Protein 6AX7 (pdb70)

Solvent-accessib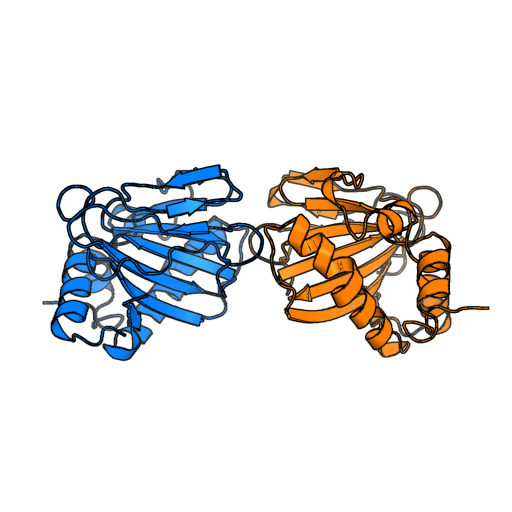le surface area: 17662 Å² total; per-residue (Å²): 186,12,62,6,89,32,8,69,116,82,80,133,80,3,26,159,67,0,1,31,87,63,1,48,82,35,42,186,64,18,167,91,7,102,62,79,91,24,17,92,30,2,15,10,1,2,0,0,14,94,34,10,0,134,37,4,24,66,34,0,57,169,37,110,79,26,108,84,26,24,0,32,8,146,70,18,40,11,61,160,26,8,91,45,2,0,65,63,4,2,4,32,0,0,84,75,9,0,39,78,5,111,18,117,70,40,60,75,13,17,0,4,32,16,22,85,164,105,43,38,156,33,42,61,78,36,7,73,0,9,0,4,0,32,0,7,4,6,81,97,46,153,78,9,52,29,0,6,15,42,1,46,51,44,184,62,84,50,86,28,20,127,37,0,37,0,7,0,6,5,0,55,2,10,1,37,16,57,22,22,62,5,95,48,34,88,19,3,6,2,11,0,28,0,41,166,7,61,6,91,32,7,65,119,85,83,117,80,3,20,145,52,0,1,32,84,77,0,46,83,30,34,168,61,14,148,91,8,106,65,77,90,22,19,94,32,2,16,8,1,5,0,0,15,93,37,10,0,120,39,3,16,88,34,1,62,170,24,114,83,21,37,202,144,63,18,29,0,31,6,138,78,19,41,11,69,165,24,9,94,49,2,0,64,65,3,1,4,34,1,0,104,75,9,0,38,93,3,131,7,104,68,44,59,71,12,20,0,5,36,24,21,106,170,100,108,70,61,77,37,10,73,0,9,0,5,0,30,0,7,3,5,60,91,49,162,84,9,55,40,6,4,15,34,1,46,52,43,184,61,89,58,88,27,19,128,35,0,51,0,7,0,7,6,0,56,2,12,1,38,12,82,22,28,79,16,94,48,35,85,20,4,6,2,13,0,31,0,42

Nearest PDB structures (foldseek):
  6ax7-assembly1_A  TM=1.005E+00  e=8.182E-46  Acanthamoeba polyphaga mimivirus
  6ax6-assembly1_B  TM=9.973E-01  e=2.238E-42  Acanthamoeba polyphaga mimivirus
  6ax6-assembly1_A  TM=1.005E+00  e=3.957E-42  Acanthamoeba polyphaga mimivirus
  6ax7-assembly1_B  TM=9.893E-01  e=2.330E-41  Acanthamoeba polyphaga mimivirus
  6fxk-assembly1_A-2  TM=9.506E-01  e=6.835E-22  Homo sapiens

Radius of gyration: 24.19 Å; Cα contacts (8 Å, |Δi|>4): 871; chains: 2; bounding box: 60×56×65 Å

Structure (mmCIF, N/CA/C/O backbone):
data_6AX7
#
_entry.id   6AX7
#
_cell.length_a   109.460
_cell.length_b   109.460
_cell.length_c   84.023
_cell.angle_alpha   90.00
_cell.angle_beta   90.00
_cell.angle_gamma   90.00
#
_symmetry.space_group_name_H-M   'P 43 21 2'
#
loop_
_entity.id
_entity.type
_entity.pdbx_description
1 polymer 'Procollagen lysyl hydroxylase and glycosyltransferase'
2 non-polymer 'FE (II) ION'
3 water water
#
loop_
_atom_site.group_PDB
_atom_site.id
_atom_site.type_symbol
_atom_site.label_atom_id
_atom_site.label_alt_id
_atom_site.label_comp_id
_atom_site.label_asym_id
_atom_site.label_entity_id
_atom_site.label_seq_id
_atom_site.pdbx_PDB_ins_code
_atom_site.Cartn_x
_atom_site.Cartn_y
_atom_site.Cartn_z
_atom_site.occupancy
_atom_site.B_iso_or_equiv
_atom_site.auth_seq_id
_atom_site.auth_comp_id
_atom_site.auth_asym_id
_atom_site.auth_atom_id
_atom_site.pdbx_PDB_model_num
ATOM 1 N N . GLU A 1 23 ? -19.339 26.555 -18.411 1.00 51.81 683 GLU A N 1
ATOM 2 C CA . GLU A 1 23 ? -19.198 27.707 -19.288 1.00 47.39 683 GLU A CA 1
ATOM 3 C C . GLU A 1 23 ? -18.351 28.792 -18.625 1.00 38.53 683 GLU A C 1
ATOM 4 O O . GLU A 1 23 ? -17.629 29.523 -19.300 1.00 37.39 683 GLU A O 1
ATOM 10 N N . VAL A 1 24 ? -18.433 28.889 -17.297 1.00 41.08 684 VAL A N 1
ATOM 11 C CA . VAL A 1 24 ? -17.583 29.820 -16.566 1.00 38.06 684 VAL A CA 1
ATOM 12 C C . VAL A 1 24 ? -16.127 29.400 -16.727 1.00 36.43 684 VAL A C 1
ATOM 13 O O . VAL A 1 24 ? -15.805 28.204 -16.775 1.00 30.26 684 VAL A O 1
ATOM 17 N N . THR A 1 25 ? -15.239 30.383 -16.842 1.00 35.94 685 THR A N 1
ATOM 18 C CA . THR A 1 25 ? -13.816 30.144 -17.046 1.00 33.59 685 THR A CA 1
ATOM 19 C C . THR A 1 25 ? -13.025 30.683 -15.856 1.00 34.46 685 THR A C 1
ATOM 20 O O . THR A 1 25 ? -13.581 31.255 -14.915 1.00 31.61 685 THR A O 1
ATOM 24 N N . LEU A 1 26 ? -11.704 30.487 -15.910 1.00 31.52 686 LEU A N 1
ATOM 25 C CA . LEU A 1 26 ? -10.830 30.992 -14.856 1.00 27.90 686 LEU A CA 1
ATOM 26 C C . LEU A 1 26 ? -10.871 32.509 -14.772 1.00 30.66 686 LEU A C 1
ATOM 27 O O . LEU A 1 26 ? -10.683 33.079 -13.691 1.00 28.44 686 LEU A O 1
ATOM 32 N N . TYR A 1 27 ? -11.117 33.175 -15.899 1.00 30.21 687 TYR A N 1
ATOM 33 C CA . TYR A 1 27 ? -11.071 34.627 -15.977 1.00 33.44 687 TYR A CA 1
ATOM 34 C C . TYR A 1 27 ? -12.344 35.300 -15.484 1.00 28.84 687 TYR A C 1
ATOM 35 O O . TYR A 1 27 ? -12.356 36.526 -15.343 1.00 30.81 687 TYR A O 1
ATOM 44 N N . ASP A 1 28 ? -13.404 34.542 -15.206 1.00 27.79 688 ASP A N 1
ATOM 45 C CA . ASP A 1 28 ? -14.689 35.153 -14.881 1.00 27.43 688 ASP A CA 1
ATOM 46 C C . ASP A 1 28 ? -14.822 35.469 -13.396 1.00 32.46 688 ASP A C 1
ATOM 47 O O . ASP A 1 28 ? -15.918 35.389 -12.832 1.00 32.30 688 ASP A O 1
ATOM 52 N N . LEU A 1 29 ? -13.719 35.842 -12.757 1.00 25.81 689 LEU A N 1
ATOM 53 C CA . LEU A 1 29 ? -13.743 36.276 -11.371 1.00 31.96 689 LEU A CA 1
ATOM 54 C C . LEU A 1 29 ? -13.360 37.743 -11.297 1.00 36.79 689 LEU A C 1
ATOM 55 O O . LEU A 1 29 ? -12.327 38.130 -11.860 1.00 40.47 689 LEU A O 1
ATOM 60 N N . PRO A 1 30 ? -14.144 38.592 -10.613 1.00 39.32 690 PRO A N 1
ATOM 61 C CA . PRO A 1 30 ? -15.352 38.235 -9.865 1.00 42.14 690 PRO A CA 1
ATOM 62 C C . PRO A 1 30 ? -16.670 38.497 -10.599 1.00 45.10 690 PRO A C 1
ATOM 63 O O . PRO A 1 30 ? -17.692 38.670 -9.934 1.00 46.30 690 PRO A O 1
ATOM 67 N N . THR A 1 31 ? -16.653 38.526 -11.934 1.00 42.40 691 THR A N 1
ATOM 68 C CA . THR A 1 31 ? -17.885 38.789 -12.674 1.00 43.97 691 THR A CA 1
ATOM 69 C C . THR A 1 31 ? -18.924 37.701 -12.426 1.00 46.11 691 THR A C 1
ATOM 70 O O . THR A 1 31 ? -20.103 37.998 -12.203 1.00 51.23 691 THR A O 1
ATOM 74 N N . ARG A 1 32 ? -18.509 36.440 -12.458 1.00 33.94 692 ARG A N 1
ATOM 75 C CA . ARG A 1 32 ? -19.377 35.306 -12.146 1.00 25.81 692 ARG A CA 1
ATOM 76 C C . ARG A 1 32 ? -18.829 34.615 -10.899 1.00 31.81 692 ARG A C 1
ATOM 77 O O . ARG A 1 32 ? -18.396 33.460 -10.946 1.00 31.17 692 ARG A O 1
ATOM 85 N N . LYS A 1 33 ? -18.873 35.338 -9.777 1.00 28.97 693 LYS A N 1
ATOM 86 C CA . LYS A 1 33 ? -18.187 34.910 -8.561 1.00 24.27 693 LYS A CA 1
ATOM 87 C C . LYS A 1 33 ? -18.755 33.601 -8.022 1.00 34.50 693 LYS A C 1
ATOM 88 O O . LYS A 1 33 ? -17.999 32.697 -7.648 1.00 32.47 693 LYS A O 1
ATOM 94 N N . GLU A 1 34 ? -20.084 33.485 -7.963 1.00 35.49 694 GLU A N 1
ATOM 95 C CA . GLU A 1 34 ? -20.692 32.285 -7.393 1.00 32.91 694 GLU A CA 1
ATOM 96 C C . GLU A 1 34 ? -20.342 31.051 -8.214 1.00 35.57 694 GLU A C 1
ATOM 97 O O . GLU A 1 34 ? -19.971 30.009 -7.662 1.00 35.69 694 GLU A O 1
ATOM 103 N N . GLU A 1 35 ? -20.452 31.151 -9.540 1.00 29.32 695 GLU A N 1
ATOM 104 C CA . GLU A 1 35 ? -20.095 30.023 -10.392 1.00 30.13 695 GLU A CA 1
ATOM 105 C C . GLU A 1 35 ? -18.602 29.732 -10.341 1.00 31.16 695 GLU A C 1
ATOM 106 O O . GLU A 1 35 ? -18.196 28.567 -10.430 1.00 31.93 695 GLU A O 1
ATOM 112 N N . TRP A 1 36 ? -17.775 30.770 -10.204 1.00 28.78 696 TRP A N 1
ATOM 113 C CA . TRP A 1 36 ? -16.333 30.564 -10.126 1.00 23.16 696 TRP A CA 1
ATOM 114 C C . TRP A 1 36 ? -15.954 29.800 -8.863 1.00 25.48 696 TRP A C 1
ATOM 115 O O . TRP A 1 36 ? -15.140 28.872 -8.915 1.00 29.58 696 TRP A O 1
ATOM 126 N N . GLU A 1 37 ? -16.538 30.177 -7.721 1.00 23.75 697 GLU A N 1
ATOM 127 C CA . GLU A 1 37 ? -16.217 29.512 -6.462 1.00 24.71 697 GLU A CA 1
ATOM 128 C C . GLU A 1 37 ? -16.609 28.041 -6.493 1.00 32.08 697 GLU A C 1
ATOM 129 O O . GLU A 1 37 ? -15.846 27.182 -6.036 1.00 33.13 697 GLU A O 1
ATOM 135 N N . LYS A 1 38 ? -17.792 27.730 -7.028 1.00 31.37 698 LYS A N 1
ATOM 136 C CA . LYS A 1 38 ? -18.256 26.346 -7.039 1.00 30.40 698 LYS A CA 1
ATOM 137 C C . LYS A 1 38 ? -17.399 25.467 -7.940 1.00 29.29 698 LYS A C 1
ATOM 138 O O . LYS A 1 38 ? -17.201 24.284 -7.641 1.00 25.53 698 LYS A O 1
ATOM 144 N N . LYS A 1 39 ? -16.881 26.019 -9.035 1.00 30.94 699 LYS A N 1
ATOM 145 C CA . LYS A 1 39 ? -16.097 25.226 -9.974 1.00 29.69 699 LYS A CA 1
ATOM 146 C C . LYS A 1 39 ? -14.626 25.131 -9.596 1.00 26.41 699 LYS A C 1
ATOM 147 O O . LYS A 1 39 ? -14.005 24.086 -9.826 1.00 26.20 699 LYS A O 1
ATOM 153 N N . TYR A 1 40 ? -14.054 26.186 -9.010 1.00 27.03 700 TYR A N 1
ATOM 154 C CA . TYR A 1 40 ? -12.610 26.272 -8.843 1.00 31.06 700 TYR A CA 1
ATOM 155 C C . TYR A 1 40 ? -12.131 26.242 -7.399 1.00 24.26 700 TYR A C 1
ATOM 156 O O . TYR A 1 40 ? -10.959 25.930 -7.169 1.00 27.86 700 TYR A O 1
ATOM 165 N N . LEU A 1 41 ? -12.983 26.565 -6.430 1.00 17.44 701 LEU A N 1
A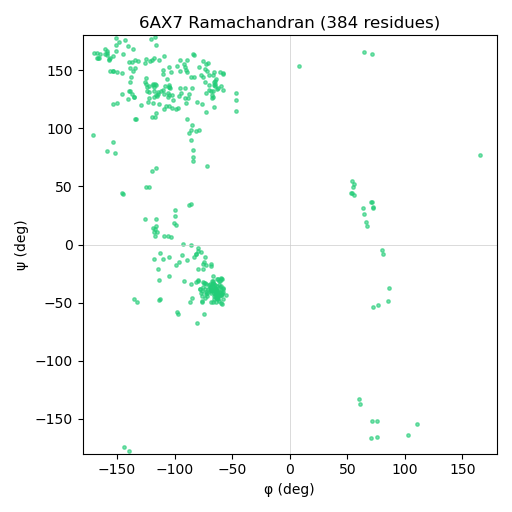TOM 166 C CA . LEU A 1 41 ? -12.601 26.495 -5.026 1.00 16.24 701 LEU A CA 1
ATOM 167 C C . LEU A 1 41 ? -12.936 25.115 -4.473 1.00 28.20 701 LEU A C 1
ATOM 168 O O . LEU A 1 41 ? -14.028 24.590 -4.719 1.00 18.61 701 LEU A O 1
ATOM 173 N N . HIS A 1 42 ? -11.992 24.534 -3.737 1.00 27.96 702 HIS A N 1
ATOM 174 C CA . HIS A 1 42 ? -12.208 23.222 -3.146 1.00 24.10 702 HIS A CA 1
ATOM 175 C C . HIS A 1 42 ? -13.414 23.265 -2.212 1.00 26.78 702 HIS A C 1
ATOM 176 O O . HIS A 1 42 ? -13.568 24.220 -1.441 1.00 32.50 702 HIS A O 1
ATOM 183 N N . PRO A 1 43 ? -14.288 22.255 -2.256 1.00 29.33 703 PRO A N 1
ATOM 184 C CA . PRO A 1 43 ? -15.499 22.302 -1.419 1.00 26.14 703 PRO A CA 1
ATOM 185 C C . PRO A 1 43 ? -15.204 22.428 0.064 1.00 23.29 703 PRO A C 1
ATOM 186 O O . PRO A 1 43 ? -15.916 23.153 0.771 1.00 23.32 703 PRO A O 1
ATOM 190 N N . GLU A 1 44 ? -14.164 21.752 0.557 1.00 24.32 704 GLU A N 1
ATOM 191 C CA . GLU A 1 44 ? -13.827 21.849 1.973 1.00 28.38 704 GLU A CA 1
ATOM 192 C C . GLU A 1 44 ? -13.423 23.268 2.350 1.00 30.13 704 GLU A C 1
ATOM 193 O O . GLU A 1 44 ? -13.799 23.762 3.419 1.00 23.46 704 GLU A O 1
ATOM 199 N N . PHE A 1 45 ? -12.655 23.940 1.489 1.00 25.98 705 PHE A N 1
ATOM 200 C CA . PHE A 1 45 ? -12.276 25.321 1.767 1.00 26.12 705 PHE A CA 1
ATOM 201 C C . PHE A 1 45 ? -13.464 26.260 1.602 1.00 27.03 705 PHE A C 1
ATOM 202 O O . PHE A 1 45 ? -13.690 27.140 2.441 1.00 23.92 705 PHE A O 1
ATOM 210 N N . LEU A 1 46 ? -14.239 26.080 0.530 1.00 23.05 706 LEU A N 1
ATOM 211 C CA . LEU A 1 46 ? -15.391 26.943 0.293 1.00 27.64 706 LEU A CA 1
ATOM 212 C C . LEU A 1 46 ? -16.419 26.833 1.413 1.00 30.19 706 LEU A C 1
ATOM 213 O O . LEU A 1 46 ? -17.060 27.830 1.766 1.00 43.49 706 LEU A O 1
ATOM 218 N N . SER A 1 47 ? -16.582 25.645 1.992 1.00 29.55 707 SER A N 1
ATOM 219 C CA . SER A 1 47 ? -17.556 25.444 3.058 1.00 34.31 707 SER A CA 1
ATOM 220 C C . SER A 1 47 ? -17.068 25.928 4.419 1.00 37.77 707 SER A C 1
ATOM 221 O O . SER A 1 47 ? -17.833 25.865 5.387 1.00 31.64 707 SER A O 1
ATOM 224 N N . HIS A 1 48 ? -15.829 26.416 4.522 1.00 35.81 708 HIS A N 1
ATOM 225 C CA . HIS A 1 48 ? -15.293 26.879 5.798 1.00 33.24 708 HIS A CA 1
ATOM 226 C C . HIS A 1 48 ? -14.766 28.307 5.716 1.00 36.13 708 HIS A C 1
ATOM 227 O O . HIS A 1 48 ? -13.947 28.704 6.549 1.00 37.60 708 HIS A O 1
ATOM 234 N N . LEU A 1 49 ? -15.230 29.089 4.737 1.00 39.81 709 LEU A N 1
ATOM 235 C CA . LEU A 1 49 ? -14.728 30.449 4.569 1.00 43.32 709 LEU A CA 1
ATOM 236 C C . LEU A 1 49 ? -15.035 31.326 5.778 1.00 46.05 709 LEU A C 1
ATOM 237 O O . LEU A 1 49 ? -14.278 32.257 6.076 1.00 44.21 709 LEU A O 1
ATOM 242 N N . GLN A 1 50 ? -16.131 31.049 6.483 1.00 49.27 710 GLN A N 1
ATOM 243 C CA . GLN A 1 50 ? -16.530 31.829 7.648 1.00 60.53 710 GLN A CA 1
ATOM 244 C C . GLN A 1 50 ? -16.351 31.065 8.954 1.00 58.06 710 GLN A C 1
ATOM 245 O O . GLN A 1 50 ? -16.767 31.554 10.009 1.00 61.99 710 GLN A O 1
ATOM 251 N N . ASN A 1 51 ? -15.739 29.881 8.910 1.00 55.01 711 ASN A N 1
ATOM 252 C CA . ASN A 1 51 ? -15.547 29.059 10.108 1.00 55.21 711 ASN A CA 1
ATOM 253 C C . ASN A 1 51 ? -14.317 28.183 9.859 1.00 54.72 711 ASN A C 1
ATOM 254 O O . ASN A 1 51 ? -14.430 27.057 9.371 1.00 62.01 711 ASN A O 1
ATOM 259 N N . PHE A 1 52 ? -13.145 28.718 10.199 1.00 46.07 712 PHE A N 1
ATOM 260 C CA . PHE A 1 52 ? -11.883 28.052 9.908 1.00 39.33 712 PHE A CA 1
ATOM 261 C C . PHE A 1 52 ? -11.419 27.113 11.015 1.00 33.36 712 PHE A C 1
ATOM 262 O O . PHE A 1 52 ? -10.510 26.312 10.778 1.00 38.38 712 PHE A O 1
ATOM 270 N N . LYS A 1 53 ? -12.013 27.182 12.210 1.00 42.48 713 LYS A N 1
ATOM 271 C CA . LYS A 1 53 ? -11.569 26.309 13.292 1.00 48.93 713 LYS A CA 1
ATOM 272 C C . LYS A 1 53 ? -11.892 24.847 13.000 1.00 40.05 713 LYS A C 1
ATOM 273 O O . LYS A 1 53 ? -11.151 23.954 13.429 1.00 37.61 713 LYS A O 1
ATOM 279 N N . ASP A 1 54 ? -12.979 24.581 12.274 1.00 33.79 714 ASP A N 1
ATOM 280 C CA . ASP A 1 54 ? -13.339 23.226 11.883 1.00 38.38 714 ASP A CA 1
ATOM 281 C C . ASP A 1 54 ? -12.789 22.849 10.517 1.00 35.44 714 ASP A C 1
ATOM 282 O O . ASP A 1 54 ? -13.033 21.731 10.051 1.00 36.40 714 ASP A O 1
ATOM 287 N N . PHE A 1 55 ? -12.064 23.757 9.867 1.00 32.95 715 PHE A N 1
ATOM 288 C CA . PHE A 1 55 ? -11.420 23.447 8.599 1.00 26.30 715 PHE A CA 1
ATOM 289 C C . PHE A 1 55 ? -10.331 22.407 8.820 1.00 26.84 715 PHE A C 1
ATOM 290 O O . PHE A 1 55 ? -9.458 22.577 9.677 1.00 33.81 715 PHE A O 1
ATOM 298 N N . ASP A 1 56 ? -10.390 21.321 8.051 1.00 27.49 716 ASP A N 1
ATOM 299 C CA . ASP A 1 56 ? -9.453 20.209 8.204 1.00 30.32 716 ASP A CA 1
ATOM 300 C C . ASP A 1 56 ? -8.176 20.529 7.431 1.00 28.63 716 ASP A C 1
ATOM 301 O O . ASP A 1 56 ? -7.966 20.102 6.293 1.00 38.18 716 ASP A O 1
ATOM 306 N N . TYR A 1 57 ? -7.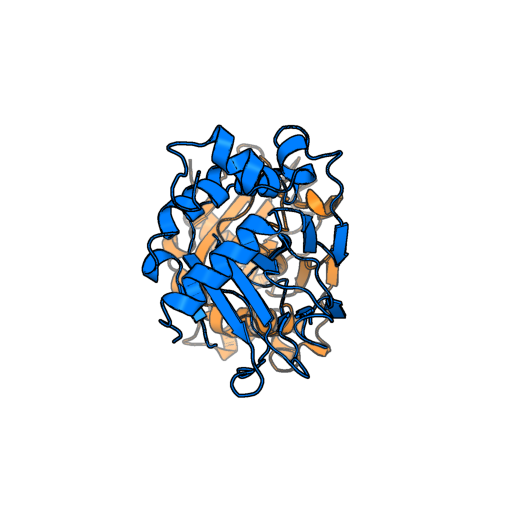314 21.316 8.063 1.00 27.13 717 TYR A N 1
ATOM 307 C CA . TYR A 1 57 ? -5.970 21.554 7.563 1.00 30.10 717 TYR A CA 1
ATOM 308 C C . TYR A 1 57 ? -4.970 20.860 8.477 1.00 25.51 717 TYR A C 1
ATOM 309 O O . TYR A 1 57 ? -5.287 20.483 9.608 1.00 27.15 717 TYR A O 1
ATOM 318 N N . THR A 1 58 ? -3.756 20.676 7.968 1.00 23.53 718 THR A N 1
ATOM 319 C CA . THR A 1 58 ? -2.718 19.936 8.670 1.00 22.71 718 THR A CA 1
ATOM 320 C C . THR A 1 58 ? -1.483 20.811 8.818 1.00 23.83 718 THR A C 1
ATOM 321 O O . THR A 1 58 ? -1.049 21.449 7.854 1.00 24.22 718 THR A O 1
ATOM 325 N N . GLU A 1 59 ? -0.934 20.851 10.031 1.00 18.43 719 GLU A N 1
ATOM 326 C CA . GLU A 1 59 ? 0.359 21.481 10.289 1.00 18.25 719 GLU A CA 1
ATOM 327 C C . GLU A 1 59 ? 1.425 20.418 10.049 1.00 21.51 719 GLU A C 1
ATOM 328 O O . GLU A 1 59 ? 1.724 19.602 10.921 1.00 26.77 719 GLU A O 1
ATOM 334 N N . ILE A 1 60 ? 1.997 20.413 8.840 1.00 24.12 720 ILE A N 1
ATOM 335 C CA . ILE A 1 60 ? 2.933 19.351 8.476 1.00 19.40 720 ILE A CA 1
ATOM 336 C C . ILE A 1 60 ? 4.238 19.496 9.250 1.00 15.60 720 ILE A C 1
ATOM 337 O O . ILE A 1 60 ? 4.876 18.500 9.610 1.00 27.01 720 ILE A O 1
ATOM 342 N N . CYS A 1 61 ? 4.660 20.731 9.504 1.00 19.03 721 CYS A N 1
ATOM 343 C CA . CYS A 1 61 ? 5.735 21.016 10.441 1.00 19.24 721 CYS A CA 1
ATOM 344 C C . CYS A 1 61 ? 5.440 22.375 11.058 1.00 21.83 721 CYS A C 1
ATOM 345 O O . CYS A 1 61 ? 4.491 23.057 10.664 1.00 18.62 721 CYS A O 1
ATOM 348 N N . ASN A 1 62 ? 6.254 22.758 12.044 1.00 20.57 722 ASN A N 1
ATOM 349 C CA . ASN A 1 62 ? 6.018 23.966 12.833 1.00 23.48 722 ASN A CA 1
ATOM 350 C C . ASN A 1 62 ? 5.681 25.178 11.968 1.00 12.82 722 ASN A C 1
ATOM 351 O O . ASN A 1 62 ? 6.511 25.635 11.177 1.00 18.50 722 ASN A O 1
ATOM 356 N N . ASP A 1 63 ? 4.454 25.685 12.104 1.00 13.87 723 ASP A N 1
ATOM 357 C CA . ASP A 1 63 ? 3.986 26.908 11.446 1.00 15.55 723 ASP A CA 1
ATOM 358 C C . ASP A 1 63 ? 3.905 26.772 9.926 1.00 19.62 723 ASP A C 1
ATOM 359 O O . ASP A 1 63 ? 3.864 27.781 9.209 1.00 16.05 723 ASP A O 1
ATOM 364 N N . VAL A 1 64 ? 3.867 25.539 9.425 1.00 17.01 724 VAL A N 1
ATOM 365 C CA . VAL A 1 64 ? 3.706 25.243 8.004 1.00 18.15 724 VAL A CA 1
ATOM 366 C C . VAL A 1 64 ? 2.465 24.376 7.852 1.00 17.55 724 VAL A C 1
ATOM 367 O O . VAL A 1 64 ? 2.348 23.338 8.513 1.00 20.69 724 VAL A O 1
ATOM 371 N N . TYR A 1 65 ? 1.540 24.797 6.989 1.00 13.49 725 TYR A N 1
ATOM 372 C CA . TYR A 1 65 ? 0.223 24.176 6.911 1.00 13.87 725 TYR A CA 1
ATOM 373 C C . TYR A 1 65 ? -0.089 23.724 5.492 1.00 16.24 725 TYR A C 1
ATOM 374 O O . TYR A 1 65 ? 0.220 24.422 4.522 1.00 22.31 725 TYR A O 1
ATOM 383 N N . SER A 1 66 ? -0.712 22.553 5.382 1.00 16.55 726 SER A N 1
ATOM 384 C CA . SER A 1 66 ? -1.211 22.024 4.119 1.00 17.13 726 SER A CA 1
ATOM 385 C C . SER A 1 66 ? -2.729 21.947 4.191 1.00 21.53 726 SER A C 1
ATOM 386 O O . SER A 1 66 ? -3.281 21.429 5.167 1.00 20.94 726 SER A O 1
ATOM 389 N N . PHE A 1 67 ? -3.401 22.456 3.163 1.00 17.58 727 PHE A N 1
ATOM 390 C CA . PHE A 1 67 ? -4.852 22.539 3.197 1.00 20.90 727 PHE A CA 1
ATOM 391 C C . PHE A 1 67 ? -5.391 22.505 1.782 1.00 23.51 727 PHE A C 1
ATOM 392 O O . PHE A 1 67 ? -4.712 22.956 0.848 1.00 18.66 727 PHE A O 1
ATOM 400 N N . PRO A 1 68 ? -6.595 21.970 1.575 1.00 25.06 728 PRO A N 1
ATOM 401 C CA . PRO A 1 68 ? -7.199 22.007 0.241 1.00 22.69 728 PRO A CA 1
ATOM 402 C C . PRO A 1 68 ? -7.675 23.410 -0.097 1.00 22.35 728 PRO A C 1
ATOM 403 O O . PRO A 1 68 ? -8.222 24.119 0.751 1.00 20.59 728 PRO A O 1
ATOM 407 N N . LEU A 1 69 ? -7.467 23.807 -1.351 1.00 18.34 729 LEU A N 1
ATOM 408 C CA . LEU A 1 69 ? -7.814 25.162 -1.761 1.00 20.08 729 LEU A CA 1
ATOM 409 C C . LEU A 1 69 ? -8.538 25.189 -3.101 1.00 16.71 729 LEU A C 1
ATOM 410 O O . LEU A 1 69 ? -9.558 25.873 -3.243 1.00 24.24 729 LEU A O 1
ATOM 415 N N . PHE A 1 70 ? -8.028 24.462 -4.089 1.00 16.82 730 PHE A N 1
ATOM 416 C CA . PHE A 1 70 ? -8.589 24.487 -5.431 1.00 17.86 730 PHE A CA 1
ATOM 417 C C . PHE A 1 70 ? -9.062 23.097 -5.841 1.00 22.89 730 PHE A C 1
ATOM 418 O O . PHE A 1 70 ? -8.630 22.081 -5.289 1.00 19.55 730 PHE A O 1
ATOM 426 N N . THR A 1 71 ? -9.974 23.066 -6.830 1.00 19.23 731 THR A N 1
ATOM 427 C CA . THR A 1 71 ? -10.513 21.838 -7.394 1.00 21.65 731 THR A CA 1
ATOM 428 C C . THR A 1 71 ? -9.584 21.293 -8.469 1.00 26.22 731 THR A C 1
ATOM 429 O O . THR A 1 71 ? -8.701 22.003 -8.962 1.00 19.94 731 THR A O 1
ATOM 433 N N . PRO A 1 72 ? -9.749 20.022 -8.851 1.00 24.36 732 PRO A N 1
ATOM 434 C CA . PRO A 1 72 ? -8.999 19.519 -10.013 1.00 25.14 732 PRO A CA 1
ATOM 435 C C . PRO A 1 72 ? -9.268 20.298 -11.290 1.00 25.01 732 PRO A C 1
ATOM 436 O O . PRO A 1 72 ? -8.377 20.383 -12.144 1.00 23.47 732 PRO A O 1
ATOM 440 N N . ALA A 1 73 ? -10.464 20.876 -11.447 1.00 23.88 733 ALA A N 1
ATOM 441 C CA . ALA A 1 73 ? -10.756 21.654 -12.648 1.00 29.21 733 ALA A CA 1
ATOM 442 C C . ALA A 1 73 ? -9.919 22.927 -12.706 1.00 25.95 733 ALA A C 1
ATOM 443 O O . ALA A 1 73 ? -9.447 23.315 -13.781 1.00 23.96 733 ALA A O 1
ATOM 445 N N . PHE A 1 74 ? -9.736 23.598 -11.566 1.00 28.76 734 PHE A N 1
ATOM 446 C CA . PHE A 1 74 ? -8.865 24.770 -11.533 1.00 25.74 734 PHE A CA 1
ATOM 447 C C . PHE A 1 74 ? -7.454 24.408 -11.976 1.00 25.03 734 PHE A C 1
ATOM 448 O O . PHE A 1 74 ? -6.878 25.058 -12.856 1.00 21.66 734 PHE A O 1
ATOM 456 N N . CYS A 1 75 ? -6.884 23.360 -11.378 1.00 20.03 735 CYS A N 1
ATOM 457 C CA . CYS A 1 75 ? -5.507 22.991 -11.685 1.00 21.35 735 CYS A CA 1
ATOM 458 C C . CYS A 1 75 ? -5.366 22.533 -13.131 1.00 24.46 735 CYS A C 1
ATOM 459 O O . CYS A 1 75 ? -4.395 22.888 -13.807 1.00 20.41 735 CYS A O 1
ATOM 462 N N . LYS A 1 76 ? -6.328 21.748 -13.622 1.00 27.80 736 LYS A N 1
ATOM 463 C CA . LYS A 1 76 ? -6.276 21.283 -15.004 1.00 26.54 736 LYS A CA 1
ATOM 464 C C . LYS A 1 76 ? -6.304 22.450 -15.984 1.00 26.79 736 LYS A C 1
ATOM 465 O O . LYS A 1 76 ? -5.536 22.475 -16.953 1.00 28.41 736 LYS A O 1
ATOM 471 N N . GLU A 1 77 ? -7.176 23.431 -15.744 1.00 26.15 737 GLU A N 1
ATOM 472 C CA . GLU A 1 77 ? -7.311 24.538 -16.684 1.00 24.89 737 GLU A CA 1
ATOM 473 C C . GLU A 1 77 ? -6.129 25.497 -16.605 1.00 27.85 737 GLU A C 1
ATOM 474 O O . GLU A 1 77 ? -5.740 26.077 -17.625 1.00 32.54 737 GLU A O 1
ATOM 480 N N . VAL A 1 78 ? -5.549 25.678 -15.416 1.00 19.99 738 VAL A N 1
ATOM 481 C CA . VAL A 1 78 ? -4.370 26.530 -15.292 1.00 21.03 738 VAL A CA 1
ATOM 482 C C . VAL A 1 78 ? -3.204 25.940 -16.077 1.00 27.02 738 VAL A C 1
ATOM 483 O O . VAL A 1 78 ? -2.482 26.659 -16.779 1.00 29.51 738 VAL A O 1
ATOM 487 N N . ILE A 1 79 ? -3.010 24.622 -15.985 1.00 21.35 739 ILE A N 1
ATOM 488 C CA . ILE A 1 79 ? -1.943 23.973 -16.742 1.00 26.32 739 ILE A CA 1
ATOM 489 C C . ILE A 1 79 ? -2.197 24.103 -18.239 1.00 26.27 739 ILE A C 1
ATOM 490 O O . ILE A 1 79 ? -1.267 24.317 -19.028 1.00 33.34 739 ILE A O 1
ATOM 495 N N . GLU A 1 80 ? -3.462 23.990 -18.655 1.00 22.24 740 GLU A N 1
ATOM 496 C CA . GLU A 1 80 ? -3.795 24.162 -20.067 1.00 27.93 740 GLU A CA 1
ATOM 497 C C . GLU A 1 80 ? -3.445 25.564 -20.552 1.00 25.89 740 GLU A C 1
ATOM 498 O O . GLU A 1 80 ? -2.908 25.733 -21.653 1.00 28.75 740 GLU A O 1
ATOM 504 N N . VAL A 1 81 ? -3.743 26.583 -19.743 1.00 21.30 741 VAL A N 1
ATOM 505 C CA . VAL A 1 81 ? -3.434 27.956 -20.129 1.00 28.56 741 VAL A CA 1
ATOM 506 C C . VAL A 1 81 ? -1.927 28.151 -20.245 1.00 35.05 741 VAL A C 1
ATOM 507 O O . VAL A 1 81 ? -1.437 28.798 -21.178 1.00 33.82 741 VAL A O 1
ATOM 511 N N . MET A 1 82 ? -1.168 27.580 -19.308 1.00 27.89 742 MET A N 1
ATOM 512 C CA . MET A 1 82 ? 0.280 27.757 -19.322 1.00 28.76 742 MET A CA 1
ATOM 513 C C . MET A 1 82 ? 0.932 26.945 -20.434 1.00 29.81 742 MET A C 1
ATOM 514 O O . MET A 1 82 ? 1.887 27.408 -21.068 1.00 24.48 742 MET A O 1
ATOM 519 N N . ASP A 1 83 ? 0.435 25.731 -20.681 1.00 31.85 743 ASP A N 1
ATOM 520 C CA . ASP A 1 83 ? 1.012 24.904 -21.736 1.00 34.05 743 ASP A CA 1
ATOM 521 C C . ASP A 1 83 ? 0.731 25.491 -23.114 1.00 37.21 743 ASP A C 1
ATOM 522 O O . ASP A 1 83 ? 1.597 25.456 -23.997 1.00 31.99 743 ASP A O 1
ATOM 527 N N . LYS A 1 84 ? -0.470 26.036 -23.316 1.00 38.64 744 LYS A N 1
ATOM 528 C CA . LYS A 1 84 ? -0.801 26.617 -24.613 1.00 42.72 744 LYS A CA 1
ATOM 529 C C . LYS A 1 84 ? -0.066 27.934 -24.833 1.00 42.83 744 LYS A C 1
ATOM 530 O O . LYS A 1 84 ? 0.429 28.195 -25.935 1.00 39.88 744 LYS A O 1
ATOM 536 N N . ALA A 1 85 ? 0.023 28.772 -23.795 1.00 38.85 745 ALA A N 1
ATOM 537 C CA . ALA A 1 85 ? 0.725 30.045 -23.931 1.00 36.32 745 ALA A CA 1
ATOM 538 C C . ALA A 1 85 ? 2.193 29.833 -24.280 1.00 38.61 745 ALA A C 1
ATOM 539 O O . ALA A 1 85 ? 2.751 30.560 -25.111 1.00 41.42 745 ALA A O 1
ATOM 541 N N . ASN A 1 86 ? 2.831 28.838 -23.659 1.00 36.89 746 ASN A N 1
ATOM 542 C CA . ASN A 1 86 ? 4.225 28.491 -23.944 1.00 29.12 746 ASN A CA 1
ATOM 543 C C . ASN A 1 86 ? 5.148 29.694 -23.762 1.00 39.23 746 ASN A C 1
ATOM 544 O O . ASN A 1 86 ? 6.044 29.944 -24.570 1.00 41.40 746 ASN A O 1
ATOM 549 N N . LEU A 1 87 ? 4.917 30.458 -22.693 1.00 33.26 747 LEU A N 1
ATOM 550 C CA . LEU A 1 87 ? 5.748 31.604 -22.346 1.00 35.18 747 LEU A CA 1
ATOM 551 C C . LEU A 1 87 ? 6.758 31.267 -21.252 1.00 39.97 747 LEU A C 1
ATOM 552 O O . LEU A 1 87 ? 7.139 32.141 -20.466 1.00 47.12 747 LEU A O 1
ATOM 557 N N . TRP A 1 88 ? 7.199 30.011 -21.195 1.00 37.34 748 TRP A N 1
ATOM 558 C CA . TRP A 1 88 ? 8.078 29.546 -20.128 1.00 31.68 748 TRP A CA 1
ATOM 559 C C . TRP A 1 88 ? 9.434 30.237 -20.209 1.00 37.08 748 TRP A C 1
ATOM 560 O O . TRP A 1 88 ? 10.158 30.080 -21.198 1.00 34.19 748 TRP A O 1
ATOM 571 N N . SER A 1 89 ? 9.776 30.988 -19.165 1.00 45.06 749 SER A N 1
ATOM 572 C CA . SER A 1 89 ? 11.082 31.632 -19.043 1.00 62.11 749 SER A CA 1
ATOM 573 C C . SER A 1 89 ? 11.257 32.228 -17.650 1.00 65.13 749 SER A C 1
ATOM 574 O O . SER A 1 89 ? 11.706 31.551 -16.725 1.00 68.30 749 SER A O 1
ATOM 577 N N . THR A 1 108 ? 14.217 29.077 -12.583 1.00 64.27 768 THR A N 1
ATOM 578 C CA . THR A 1 108 ? 13.224 28.044 -12.850 1.00 67.26 768 THR A CA 1
ATOM 579 C C . THR A 1 108 ? 12.454 28.339 -14.130 1.00 63.49 768 THR A C 1
ATOM 580 O O . THR A 1 108 ? 12.327 29.493 -14.541 1.00 71.65 768 THR A O 1
ATOM 584 N N . GLN A 1 109 ? 11.944 27.284 -14.757 1.00 51.11 769 GLN A N 1
ATOM 585 C CA . GLN A 1 109 ? 11.081 27.408 -15.928 1.00 39.84 769 GLN A CA 1
ATOM 586 C C . GLN A 1 109 ? 9.686 27.784 -15.442 1.00 32.43 769 GLN A C 1
ATOM 587 O O . GLN A 1 109 ? 8.913 26.925 -15.014 1.00 27.84 769 GLN A O 1
ATOM 593 N N . ASP A 1 110 ? 9.356 29.073 -15.495 1.00 27.80 770 ASP A N 1
ATOM 594 C CA . ASP A 1 110 ? 8.107 29.547 -14.919 1.00 31.93 770 ASP A CA 1
ATOM 595 C C . ASP A 1 110 ? 7.429 30.535 -15.858 1.00 30.90 770 ASP A C 1
ATOM 596 O O . ASP A 1 110 ? 8.012 31.006 -16.837 1.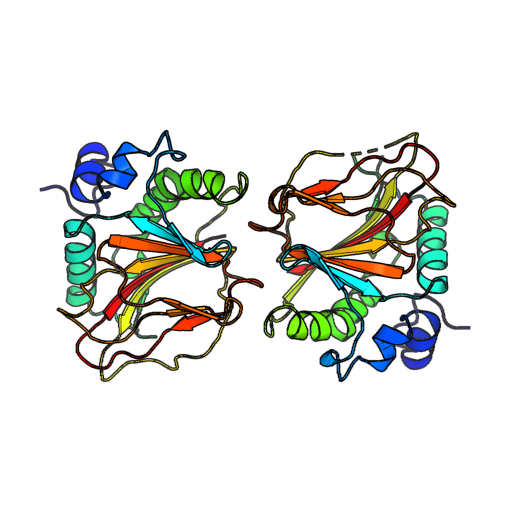00 28.38 770 ASP A O 1
ATOM 601 N N . THR A 1 111 ? 6.171 30.841 -15.540 1.00 26.77 771 THR A N 1
ATOM 602 C CA . THR A 1 111 ? 5.381 31.827 -16.268 1.00 26.81 771 THR A CA 1
ATOM 603 C C . THR A 1 111 ? 4.565 32.614 -15.255 1.00 24.50 771 THR A C 1
ATOM 604 O O . THR A 1 111 ? 3.834 32.023 -14.454 1.00 21.13 771 THR A O 1
ATOM 608 N N . GLN A 1 112 ? 4.690 33.938 -15.284 1.00 22.09 772 GLN A N 1
ATOM 609 C CA . GLN A 1 112 ? 3.946 34.771 -14.352 1.00 22.42 772 GLN A CA 1
ATOM 610 C C . GLN A 1 112 ? 2.476 34.832 -14.750 1.00 26.67 772 GLN A C 1
ATOM 611 O O . GLN A 1 112 ? 2.120 34.717 -15.926 1.00 28.43 772 GLN A O 1
ATOM 617 N N . LEU A 1 113 ? 1.616 35.023 -13.746 1.00 22.74 773 LEU A N 1
ATOM 618 C CA . LEU A 1 113 ? 0.180 35.027 -13.997 1.00 26.93 773 LEU A CA 1
ATOM 619 C C . LEU A 1 113 ? -0.249 36.220 -14.841 1.00 34.69 773 LEU A C 1
ATOM 620 O O . LEU A 1 113 ? -1.206 36.112 -15.617 1.00 29.35 773 LEU A O 1
ATOM 625 N N . TYR A 1 114 ? 0.436 37.361 -14.715 1.00 32.34 774 TYR A N 1
ATOM 626 C CA . TYR A 1 114 ? 0.086 38.503 -15.553 1.00 28.07 774 TYR A CA 1
ATOM 627 C C . TYR A 1 114 ? 0.428 38.264 -17.017 1.00 29.64 774 TYR A C 1
ATOM 628 O O . TYR A 1 114 ? -0.105 38.963 -17.886 1.00 36.36 774 TYR A O 1
ATOM 637 N N . GLU A 1 115 ? 1.295 37.291 -17.309 1.00 30.21 775 GLU A N 1
ATOM 638 C CA . GLU A 1 115 ? 1.635 36.982 -18.693 1.00 29.76 775 GLU A CA 1
ATOM 639 C C . GLU A 1 115 ? 0.498 36.284 -19.427 1.00 34.91 775 GLU A C 1
ATOM 640 O O . GLU A 1 115 ? 0.504 36.252 -20.663 1.00 30.50 775 GLU A O 1
ATOM 646 N N . VAL A 1 116 ? -0.470 35.723 -18.700 1.00 34.04 776 VAL A N 1
ATOM 647 C CA . VAL A 1 116 ? -1.636 35.081 -19.289 1.00 30.54 776 VAL A CA 1
ATOM 648 C C . VAL A 1 116 ? -2.934 35.762 -18.874 1.00 30.48 776 VAL A C 1
ATOM 649 O O . VAL A 1 116 ? -4.013 35.200 -19.063 1.00 35.13 776 VAL A O 1
ATOM 653 N N . GLY A 1 117 ? -2.852 36.962 -18.305 1.00 25.98 777 GLY A N 1
ATOM 654 C CA . GLY A 1 117 ? -4.046 37.704 -17.949 1.00 24.13 777 GLY A CA 1
ATOM 655 C C . GLY A 1 117 ? -4.812 37.157 -16.765 1.00 32.73 777 GLY A C 1
ATOM 656 O O . GLY A 1 117 ? -6.039 37.291 -16.717 1.00 28.21 777 GLY A O 1
ATOM 657 N N . LEU A 1 118 ? -4.122 36.551 -15.799 1.00 29.29 778 LEU A N 1
ATOM 658 C CA . LEU A 1 118 ? -4.772 35.985 -14.622 1.00 24.36 778 LEU A CA 1
ATOM 659 C C . LEU A 1 118 ? -4.347 36.666 -13.327 1.00 24.74 778 LEU A C 1
ATOM 660 O O . LEU A 1 118 ? -4.732 36.204 -12.246 1.00 24.11 778 LEU A O 1
ATOM 665 N N . ASP A 1 119 ? -3.579 37.756 -13.403 1.00 20.14 779 ASP A N 1
ATOM 666 C CA . ASP A 1 119 ? -3.039 38.357 -12.188 1.00 22.72 779 ASP A CA 1
ATOM 667 C C . ASP A 1 119 ? -4.134 38.996 -11.344 1.00 30.45 779 ASP A C 1
ATOM 668 O O . ASP A 1 119 ? -4.083 38.947 -10.110 1.00 26.69 779 ASP A O 1
ATOM 673 N N . LYS A 1 120 ? -5.135 39.594 -11.978 1.00 29.70 780 LYS A N 1
ATOM 674 C CA . LYS A 1 120 ? -6.155 40.263 -11.189 1.00 28.59 780 LYS A CA 1
ATOM 675 C C . LYS A 1 120 ? -7.153 39.259 -10.621 1.00 20.06 780 LYS A C 1
ATOM 676 O O . LYS A 1 120 ? -7.723 39.476 -9.547 1.00 24.88 780 LYS A O 1
ATOM 682 N N . GLN A 1 121 ? -7.402 38.161 -11.339 1.00 25.40 781 GLN A N 1
ATOM 683 C CA . GLN A 1 121 ? -8.159 37.067 -10.743 1.00 25.11 781 GLN A CA 1
ATOM 684 C C . GLN A 1 121 ? -7.436 36.519 -9.522 1.00 28.99 781 GLN A C 1
ATOM 685 O O . GLN A 1 121 ? -8.068 36.217 -8.506 1.00 26.98 781 GLN A O 1
ATOM 691 N N . TRP A 1 122 ? -6.107 36.394 -9.601 1.00 24.30 782 TRP A N 1
ATOM 692 C CA . TRP A 1 122 ? -5.342 35.915 -8.454 1.00 25.50 782 TRP A CA 1
ATOM 693 C C . TRP A 1 122 ? -5.364 36.928 -7.318 1.00 22.49 782 TRP A C 1
ATOM 694 O O . TRP A 1 122 ? -5.427 36.550 -6.142 1.00 27.24 782 TRP A O 1
ATOM 705 N N . HIS A 1 123 ? -5.301 38.220 -7.651 1.00 20.18 783 HIS A N 1
ATOM 706 C CA . HIS A 1 123 ? -5.390 39.254 -6.626 1.00 22.95 783 HIS A CA 1
ATOM 707 C C . HIS A 1 123 ? -6.693 39.137 -5.845 1.00 23.64 783 HIS A C 1
ATOM 708 O O . HIS A 1 123 ? -6.706 39.293 -4.619 1.00 24.58 783 HIS A O 1
ATOM 715 N N . TYR A 1 124 ? -7.798 38.851 -6.538 1.00 25.46 784 TYR A N 1
ATOM 716 C CA . TYR A 1 124 ? -9.064 38.640 -5.843 1.00 25.11 784 TYR A CA 1
ATOM 717 C C . TYR A 1 124 ? -9.009 37.393 -4.967 1.00 24.60 784 TYR A C 1
ATOM 718 O O . TYR A 1 124 ? -9.531 37.393 -3.847 1.00 23.50 784 TYR A O 1
ATOM 727 N N . VAL A 1 125 ? -8.372 36.325 -5.454 1.00 22.12 785 VAL A N 1
ATOM 728 C CA . VAL A 1 125 ? -8.315 35.082 -4.688 1.00 20.84 785 VAL A CA 1
ATOM 729 C C . VAL A 1 125 ? -7.553 35.286 -3.384 1.00 20.90 785 VAL A C 1
ATOM 730 O O . VAL A 1 125 ? -7.999 34.851 -2.315 1.00 26.67 785 VAL A O 1
ATOM 734 N N . VAL A 1 126 ? -6.401 35.957 -3.447 1.00 21.38 786 VAL A N 1
ATOM 735 C CA . VAL A 1 126 ? -5.562 36.115 -2.263 1.00 17.35 786 VAL A CA 1
ATOM 736 C C . VAL A 1 126 ? -6.262 36.973 -1.217 1.00 18.09 786 VAL A C 1
ATOM 737 O O . VAL A 1 126 ? -6.303 36.627 -0.030 1.00 24.46 786 VAL A O 1
ATOM 741 N N . PHE A 1 127 ? -6.828 38.104 -1.639 1.00 19.21 787 PHE A N 1
ATOM 742 C CA . PHE A 1 127 ? -7.358 39.061 -0.676 1.00 22.33 787 PHE A CA 1
ATOM 743 C C . PHE A 1 127 ? -8.731 38.664 -0.146 1.00 24.89 787 PHE A C 1
ATOM 744 O O . PHE A 1 127 ? -9.053 38.974 1.005 1.00 23.51 787 PHE A O 1
ATOM 752 N N . ASN A 1 128 ? -9.545 37.977 -0.946 1.00 24.27 788 ASN A N 1
ATOM 753 C CA . ASN A 1 128 ? -10.891 37.627 -0.508 1.00 25.39 788 ASN A CA 1
ATOM 754 C C . ASN A 1 128 ? -10.969 36.264 0.167 1.00 21.14 788 ASN A C 1
ATOM 755 O O . ASN A 1 128 ? -11.801 36.073 1.061 1.00 24.52 788 ASN A O 1
ATOM 760 N N . TYR A 1 129 ? -10.130 35.311 -0.230 1.00 21.26 789 TYR A N 1
ATOM 761 C CA . TYR A 1 129 ? -10.196 33.957 0.302 1.00 26.60 789 TYR A CA 1
ATOM 762 C C . TYR A 1 129 ? -8.986 33.586 1.147 1.00 30.98 789 TYR A C 1
ATOM 763 O O . TYR A 1 129 ? -9.142 33.046 2.245 1.00 29.07 789 TYR A O 1
ATOM 772 N N . VAL A 1 130 ? -7.775 33.865 0.667 1.00 22.16 790 VAL A N 1
ATOM 773 C CA . VAL A 1 130 ? -6.580 33.437 1.388 1.00 23.87 790 VAL A CA 1
ATOM 774 C C . VAL A 1 130 ? -6.324 34.328 2.598 1.00 24.36 790 VAL A C 1
ATOM 775 O O . VAL A 1 130 ? -6.016 33.833 3.688 1.00 23.01 790 VAL A O 1
ATOM 779 N N . ALA A 1 131 ? -6.456 35.645 2.429 1.00 17.60 791 ALA A N 1
ATOM 780 C CA . ALA A 1 131 ? -6.144 36.572 3.514 1.00 18.97 791 ALA A CA 1
ATOM 781 C C . ALA A 1 131 ? -6.905 36.295 4.808 1.00 24.79 791 ALA A C 1
ATOM 782 O O . ALA A 1 131 ? -6.274 36.355 5.879 1.00 20.21 791 ALA A O 1
ATOM 784 N N . PRO A 1 132 ? -8.214 36.005 4.807 1.00 21.12 792 PRO A N 1
ATOM 785 C CA . PRO A 1 132 ? -8.866 35.655 6.080 1.00 18.30 792 PRO A CA 1
ATOM 786 C C . PRO A 1 132 ? -8.322 34.382 6.703 1.00 21.48 792 PRO A C 1
ATOM 787 O O . PRO A 1 132 ? -8.243 34.288 7.934 1.00 20.55 792 PRO A O 1
ATOM 791 N N . PHE A 1 133 ? -7.953 33.391 5.890 1.00 17.62 793 PHE A N 1
ATOM 792 C CA . PHE A 1 133 ? -7.343 32.183 6.436 1.00 18.50 793 PHE A CA 1
ATOM 793 C C . PHE A 1 133 ? -5.967 32.473 7.025 1.00 18.93 793 PHE A C 1
ATOM 794 O O . PHE A 1 133 ? -5.578 31.855 8.022 1.00 22.01 793 PHE A O 1
ATOM 802 N N . VAL A 1 134 ? -5.223 33.410 6.433 1.00 19.12 794 VAL A N 1
ATOM 803 C CA . VAL A 1 134 ? -3.923 33.780 6.986 1.00 18.12 794 VAL A CA 1
ATOM 804 C C . VAL A 1 134 ? -4.090 34.427 8.357 1.00 23.99 794 VAL A C 1
ATOM 805 O O . VAL A 1 134 ? -3.288 34.195 9.270 1.00 23.98 794 VAL A O 1
ATOM 809 N N . ARG A 1 135 ? -5.142 35.234 8.531 1.00 25.24 795 ARG A N 1
ATOM 810 C CA . ARG A 1 135 ? -5.410 35.818 9.842 1.00 21.57 795 ARG A CA 1
ATOM 811 C C . ARG A 1 135 ? -5.749 34.748 10.873 1.00 17.04 795 ARG A C 1
ATOM 812 O O . ARG A 1 135 ? -5.386 34.879 12.049 1.00 20.63 795 ARG A O 1
ATOM 820 N N . HIS A 1 136 ? -6.433 33.683 10.456 1.00 16.65 796 HIS A N 1
ATOM 821 C CA . HIS A 1 136 ? -6.725 32.589 11.377 1.00 15.99 796 HIS A CA 1
ATOM 822 C C . HIS A 1 136 ? -5.459 31.822 11.745 1.00 23.11 796 HIS A C 1
ATOM 823 O O . HIS A 1 136 ? -5.277 31.433 12.905 1.00 26.92 796 HIS A O 1
ATOM 830 N N . LEU A 1 137 ? -4.572 31.599 10.772 1.00 21.69 797 LEU A N 1
ATOM 831 C CA . LEU A 1 137 ? -3.374 30.796 11.002 1.00 21.15 797 LEU A CA 1
ATOM 832 C C . LEU A 1 137 ? -2.294 31.567 11.747 1.00 16.24 797 LEU A C 1
ATOM 833 O O . LEU A 1 137 ? -1.585 30.996 12.583 1.00 22.28 797 LEU A O 1
ATOM 838 N N . TYR A 1 138 ? -2.139 32.853 11.446 1.00 19.22 798 TYR A N 1
ATOM 839 C CA . TYR A 1 138 ? -0.953 33.576 11.881 1.00 20.82 798 TYR A CA 1
ATOM 840 C C . TYR A 1 138 ? -1.298 34.821 12.687 1.00 25.04 798 TYR A C 1
ATOM 841 O O . TYR A 1 138 ? -0.789 35.910 12.404 1.00 18.80 798 TYR A O 1
ATOM 850 N N . ASN A 1 139 ? -2.161 34.664 13.688 1.00 20.76 799 ASN A N 1
ATOM 851 C CA . ASN A 1 139 ? -2.429 35.694 14.690 1.00 20.35 799 ASN A CA 1
ATOM 852 C C . ASN A 1 139 ? -2.820 37.025 14.046 1.00 19.75 799 ASN A C 1
ATOM 853 O O . ASN A 1 139 ? -2.211 38.067 14.291 1.00 22.19 799 ASN A O 1
ATOM 858 N N . ASN A 1 140 ? -3.846 36.964 13.193 1.00 19.63 800 ASN A N 1
ATOM 859 C CA . ASN A 1 140 ? -4.492 38.159 12.645 1.00 23.19 800 ASN A CA 1
ATOM 860 C C . ASN A 1 140 ? -3.557 38.978 11.752 1.00 25.48 800 ASN A C 1
ATOM 861 O O . ASN A 1 140 ? -3.739 40.188 11.597 1.00 20.87 800 ASN A O 1
ATOM 866 N N . TYR A 1 141 ? -2.553 38.345 11.145 1.00 24.57 801 TYR A N 1
ATOM 867 C CA . TYR A 1 141 ? -1.668 39.078 10.245 1.00 20.41 801 TYR A CA 1
ATOM 868 C C . TYR A 1 141 ? -2.431 39.518 9.000 1.00 19.20 801 TYR A C 1
ATOM 869 O O . TYR A 1 141 ? -3.052 38.699 8.315 1.00 24.21 801 TYR A O 1
ATOM 878 N N . LYS A 1 142 ? -2.378 40.815 8.706 1.00 26.63 802 LYS A N 1
ATOM 879 C CA . LYS A 1 142 ? -3.084 41.384 7.564 1.00 20.48 802 LYS A CA 1
ATOM 880 C C . LYS A 1 142 ? -2.217 41.304 6.315 1.00 23.22 802 LYS A C 1
ATOM 881 O O . LYS A 1 142 ? -1.054 41.720 6.330 1.00 26.66 802 LYS A O 1
ATOM 887 N N . THR A 1 143 ? -2.792 40.781 5.235 1.00 22.65 803 THR A N 1
ATOM 888 C CA . THR A 1 143 ? -2.099 40.708 3.956 1.00 21.33 803 THR A CA 1
ATOM 889 C C . THR A 1 143 ? -2.007 42.097 3.331 1.00 32.26 803 THR A C 1
ATOM 890 O O . THR A 1 143 ? -3.009 42.813 3.244 1.00 27.55 803 THR A O 1
ATOM 894 N N . LYS A 1 144 ? -0.801 42.477 2.899 1.00 30.78 804 LYS A N 1
ATOM 895 C CA . LYS A 1 144 ? -0.538 43.816 2.372 1.00 33.96 804 LYS A CA 1
ATOM 896 C C . LYS A 1 144 ? -0.594 43.864 0.847 1.00 30.72 804 LYS A C 1
ATOM 897 O O . LYS A 1 144 ? -1.386 44.617 0.272 1.00 27.33 804 LYS A O 1
ATOM 903 N N . ASP A 1 145 ? 0.251 43.084 0.177 1.00 24.97 805 ASP A N 1
ATOM 904 C CA . ASP A 1 145 ? 0.324 43.113 -1.278 1.00 20.48 805 ASP A CA 1
ATOM 905 C C . ASP A 1 145 ? 0.935 41.808 -1.765 1.00 19.35 805 ASP A C 1
ATOM 906 O O . ASP A 1 145 ? 1.520 41.043 -0.993 1.00 24.93 805 ASP A O 1
ATOM 911 N N . ILE A 1 146 ? 0.803 41.573 -3.067 1.00 21.26 806 ILE A N 1
ATOM 912 C CA . ILE A 1 146 ? 1.311 40.371 -3.719 1.00 22.87 806 ILE A CA 1
ATOM 913 C C . ILE A 1 146 ? 2.568 40.746 -4.491 1.00 27.20 806 ILE A C 1
ATOM 914 O O . ILE A 1 146 ? 2.517 41.577 -5.407 1.00 24.70 806 ILE A O 1
ATOM 919 N N . ASN A 1 147 ? 3.693 40.131 -4.126 1.00 25.02 807 ASN A N 1
ATOM 920 C CA . ASN A 1 147 ? 4.947 40.378 -4.833 1.00 28.32 807 ASN A CA 1
ATOM 921 C C . ASN A 1 147 ? 4.956 39.691 -6.195 1.00 26.94 807 ASN A C 1
ATOM 922 O O . ASN A 1 147 ? 5.087 40.347 -7.234 1.00 24.83 807 ASN A O 1
ATOM 927 N N . LEU A 1 148 ? 4.821 38.367 -6.209 1.00 25.01 808 LEU A N 1
ATOM 928 C CA . LEU A 1 148 ? 4.852 37.601 -7.445 1.00 19.00 808 LEU A CA 1
ATOM 929 C C . LEU A 1 148 ? 3.791 36.513 -7.394 1.00 23.35 808 LEU A C 1
ATOM 930 O O . LEU A 1 148 ? 3.357 36.088 -6.322 1.00 17.07 808 LEU A O 1
ATOM 935 N N . ALA A 1 149 ? 3.379 36.069 -8.579 1.00 18.21 809 ALA A N 1
ATOM 936 C CA . ALA A 1 149 ? 2.474 34.934 -8.726 1.00 17.78 809 ALA A CA 1
ATOM 937 C C . ALA A 1 149 ? 2.805 34.262 -10.047 1.00 25.15 809 ALA A C 1
ATOM 938 O O . ALA A 1 149 ? 2.748 34.907 -11.099 1.00 24.59 809 ALA A O 1
ATOM 940 N N . PHE A 1 150 ? 3.163 32.983 -9.998 1.00 17.69 810 PHE A N 1
ATOM 941 C CA . PHE A 1 150 ? 3.684 32.329 -11.187 1.00 22.76 810 PHE A CA 1
ATOM 942 C C . PHE A 1 150 ? 3.468 30.830 -11.078 1.00 26.84 810 PHE A C 1
ATOM 943 O O . PHE A 1 150 ? 3.261 30.286 -9.989 1.00 26.58 810 PHE A O 1
ATOM 951 N N . VAL A 1 151 ? 3.512 30.173 -12.232 1.00 22.53 811 VAL A N 1
ATOM 952 C CA . VAL A 1 151 ? 3.427 28.722 -12.332 1.00 16.39 811 VAL A CA 1
ATOM 953 C C . VAL A 1 151 ? 4.799 28.202 -12.733 1.00 21.00 811 VAL A C 1
ATOM 954 O O . VAL A 1 151 ? 5.404 28.705 -13.686 1.00 23.22 811 VAL A O 1
ATOM 958 N N . VAL A 1 152 ? 5.295 27.210 -12.000 1.00 18.56 812 VAL A N 1
ATOM 959 C CA . VAL A 1 152 ? 6.576 26.576 -12.293 1.00 18.48 812 VAL A CA 1
ATOM 960 C C . VAL A 1 152 ? 6.319 25.215 -12.919 1.00 26.87 812 VAL A C 1
ATOM 961 O O . VAL A 1 152 ? 5.441 24.465 -12.470 1.00 23.82 812 VAL A O 1
ATOM 965 N N . LYS A 1 153 ? 7.084 24.895 -13.960 1.00 23.94 813 LYS A N 1
ATOM 966 C CA . LYS A 1 153 ? 7.043 23.588 -14.607 1.00 25.62 813 LYS A CA 1
ATOM 967 C C . LYS A 1 153 ? 8.400 22.921 -14.426 1.00 25.85 813 LYS A C 1
ATOM 968 O O . LYS A 1 153 ? 9.407 23.399 -14.960 1.00 29.70 813 LYS A O 1
ATOM 974 N N . TYR A 1 154 ? 8.430 21.830 -13.665 1.00 22.05 814 TYR A N 1
ATOM 975 C CA . TYR A 1 154 ? 9.607 20.978 -13.554 1.00 21.48 814 TYR A CA 1
ATOM 976 C C . TYR A 1 154 ? 9.473 19.822 -14.534 1.00 26.19 814 TYR A C 1
ATOM 977 O O . TYR A 1 154 ? 8.406 19.210 -14.630 1.00 29.08 814 TYR A O 1
ATOM 986 N N . ASP A 1 155 ? 10.548 19.526 -15.260 1.00 26.78 815 ASP A N 1
ATOM 987 C CA . ASP A 1 155 ? 10.585 18.341 -16.110 1.00 25.46 815 ASP A CA 1
ATOM 988 C C . ASP A 1 155 ? 12.000 17.773 -16.085 1.00 31.08 815 ASP A C 1
ATOM 989 O O . ASP A 1 155 ? 12.863 18.243 -15.337 1.00 34.98 815 ASP A O 1
ATOM 994 N N . MET A 1 156 ? 12.233 16.751 -16.911 1.00 26.97 816 MET A N 1
ATOM 995 C CA . MET A 1 156 ? 13.520 16.062 -16.898 1.00 42.61 816 MET A CA 1
ATOM 996 C C . MET A 1 156 ? 14.638 16.953 -17.420 1.00 45.31 816 MET A C 1
ATOM 997 O O . MET A 1 156 ? 15.757 16.925 -16.895 1.00 51.26 816 MET A O 1
ATOM 1002 N N . GLU A 1 157 ? 14.363 17.739 -18.456 1.00 51.22 817 GLU A N 1
ATOM 1003 C CA . GLU A 1 157 ? 15.379 18.618 -19.014 1.00 58.01 817 GLU A CA 1
ATOM 1004 C C . GLU A 1 157 ? 15.464 19.954 -18.288 1.00 63.07 817 GLU A C 1
ATOM 1005 O O . GLU A 1 157 ? 16.304 20.785 -18.649 1.00 67.98 817 GLU A O 1
ATOM 1011 N N . ARG A 1 158 ? 14.633 20.177 -17.262 1.00 61.63 818 ARG A N 1
ATOM 1012 C CA . ARG A 1 158 ? 14.594 21.468 -16.577 1.00 62.85 818 ARG A CA 1
ATOM 1013 C C . ARG A 1 158 ? 14.160 21.222 -15.128 1.00 62.70 818 ARG A C 1
ATOM 1014 O O . ARG A 1 158 ? 13.005 21.423 -14.742 1.00 48.86 818 ARG A O 1
ATOM 1022 N N . GLN A 1 159 ? 15.113 20.773 -14.314 1.00 66.03 819 GLN A N 1
ATOM 1023 C CA . GLN A 1 159 ? 14.892 20.599 -12.887 1.00 63.31 819 GLN A CA 1
ATOM 1024 C C . GLN A 1 159 ? 15.315 21.812 -12.073 1.00 75.72 819 GLN A C 1
ATOM 1025 O O . GLN A 1 159 ? 15.038 21.854 -10.869 1.00 80.39 819 GLN A O 1
ATOM 1031 N N . SER A 1 160 ? 15.982 22.786 -12.701 1.00 79.86 820 SER A N 1
ATOM 1032 C CA . SER A 1 160 ? 16.496 23.990 -12.053 1.00 78.74 820 SER A CA 1
ATOM 1033 C C . SER A 1 160 ? 17.573 23.658 -11.025 1.00 81.85 820 SER A C 1
ATOM 1034 O O . SER A 1 160 ? 17.750 22.495 -10.648 1.00 78.87 820 SER A O 1
ATOM 1037 N N . GLU A 1 161 ? 18.311 24.672 -10.581 1.00 85.33 821 GLU A N 1
ATOM 1038 C CA . GLU A 1 161 ? 19.299 24.497 -9.519 1.00 83.68 821 GLU A CA 1
ATOM 1039 C C . GLU A 1 161 ? 18.558 24.537 -8.191 1.00 77.81 821 GLU A C 1
ATOM 1040 O O . GLU A 1 161 ? 18.252 25.609 -7.664 1.00 92.68 821 GLU A O 1
ATOM 1046 N N . LEU A 1 162 ? 18.253 23.358 -7.651 1.00 52.01 822 LEU A N 1
ATOM 1047 C CA . LEU A 1 162 ? 17.461 23.251 -6.434 1.00 36.63 822 LEU A CA 1
ATOM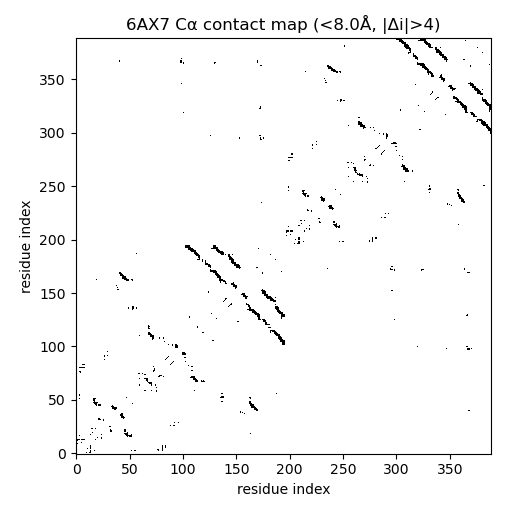 1048 C C . LEU A 1 162 ? 18.264 23.696 -5.218 1.00 31.59 822 LEU A C 1
ATOM 1049 O O . LEU A 1 162 ? 18.592 22.884 -4.348 1.00 32.38 822 LEU A O 1
ATOM 1054 N N . ALA A 1 163 ? 18.573 24.976 -5.150 1.00 38.28 823 ALA A N 1
ATOM 1055 C CA . ALA A 1 163 ? 19.383 25.525 -4.078 1.00 36.81 823 ALA A CA 1
ATOM 1056 C C . ALA A 1 163 ? 18.512 25.954 -2.902 1.00 31.12 823 ALA A C 1
ATOM 1057 O O . ALA A 1 163 ? 17.360 26.363 -3.088 1.00 28.47 823 ALA A O 1
ATOM 1059 N N . PRO A 1 164 ? 19.045 25.852 -1.687 1.00 35.32 824 PRO A N 1
ATOM 1060 C CA . PRO A 1 164 ? 18.333 26.380 -0.519 1.00 30.89 824 PRO A CA 1
ATOM 1061 C C . PRO A 1 164 ? 18.228 27.894 -0.581 1.00 28.32 824 PRO A C 1
ATOM 1062 O O . PRO A 1 164 ? 19.134 28.580 -1.060 1.00 24.36 824 PRO A O 1
ATOM 1066 N N . HIS A 1 165 ? 17.115 28.419 -0.073 1.00 25.43 825 HIS A N 1
ATOM 1067 C CA . HIS A 1 165 ? 16.873 29.853 -0.181 1.00 20.59 825 HIS A CA 1
ATOM 1068 C C . HIS A 1 165 ? 15.741 30.261 0.748 1.00 20.89 825 HIS A C 1
ATOM 1069 O O . HIS A 1 165 ? 14.936 29.432 1.184 1.00 23.40 825 HIS A O 1
ATOM 1076 N N . HIS A 1 166 ? 15.696 31.554 1.044 1.00 18.63 826 HIS A N 1
ATOM 1077 C CA . HIS A 1 166 ? 14.512 32.201 1.584 1.00 21.66 826 HIS A CA 1
ATOM 1078 C C . HIS A 1 166 ? 13.727 32.829 0.439 1.00 27.00 826 HIS A C 1
ATOM 1079 O O . HIS A 1 166 ? 14.266 33.095 -0.639 1.00 26.82 826 HIS A O 1
ATOM 1086 N N . ASP A 1 167 ? 12.443 33.065 0.678 1.00 18.95 827 ASP A N 1
ATOM 1087 C CA . ASP A 1 167 ? 11.599 33.720 -0.308 1.00 23.33 827 ASP A CA 1
ATOM 1088 C C . ASP A 1 167 ? 11.528 35.215 -0.035 1.00 25.14 827 ASP A C 1
ATOM 1089 O O . ASP A 1 167 ? 11.628 35.662 1.110 1.00 18.94 827 ASP A O 1
ATOM 1094 N N . SER A 1 168 ? 11.365 35.986 -1.111 1.00 23.36 828 SER A N 1
ATOM 1095 C CA . SER A 1 168 ? 11.130 37.426 -1.013 1.00 25.68 828 SER A CA 1
ATOM 1096 C C . SER A 1 168 ? 9.637 37.660 -0.781 1.00 26.94 828 SER A C 1
ATOM 1097 O O . SER A 1 168 ? 8.889 38.112 -1.651 1.00 29.31 828 SER A O 1
ATOM 1100 N N . SER A 1 169 ? 9.205 37.323 0.431 1.00 18.52 829 SER A N 1
ATOM 1101 C CA . SER A 1 169 ? 7.805 37.446 0.803 1.00 24.49 829 SER A CA 1
ATOM 1102 C C . SER A 1 169 ? 7.689 37.360 2.314 1.00 19.29 829 SER A C 1
ATOM 1103 O O . SER A 1 169 ? 8.610 36.912 3.001 1.00 16.57 829 SER A O 1
ATOM 1106 N N . THR A 1 170 ? 6.536 37.790 2.822 1.00 18.05 830 THR A N 1
ATOM 1107 C CA . THR A 1 170 ? 6.202 37.500 4.209 1.00 17.68 830 THR A CA 1
ATOM 1108 C C . THR A 1 170 ? 5.760 36.048 4.357 1.00 21.76 830 THR A C 1
ATOM 1109 O O . THR A 1 170 ? 6.254 35.325 5.229 1.00 18.81 830 THR A O 1
ATOM 1113 N N . TYR A 1 171 ? 4.844 35.602 3.501 1.00 15.71 831 TYR A N 1
ATOM 1114 C CA . TYR A 1 171 ? 4.474 34.198 3.445 1.00 15.97 831 TYR A CA 1
ATOM 1115 C C . TYR A 1 171 ? 4.352 33.774 1.989 1.00 15.26 831 TYR A C 1
ATOM 1116 O O . TYR A 1 171 ? 4.153 34.594 1.091 1.00 18.45 831 TYR A O 1
ATOM 1125 N N . THR A 1 172 ? 4.485 32.473 1.767 1.00 20.43 832 THR A N 1
ATOM 1126 C CA . THR A 1 172 ? 4.502 31.904 0.430 1.00 17.87 832 THR A CA 1
ATOM 1127 C C . THR A 1 172 ? 3.415 30.846 0.308 1.00 21.75 832 THR A C 1
ATOM 1128 O O . THR A 1 172 ? 3.221 30.030 1.216 1.00 19.99 832 THR A O 1
ATOM 1132 N N . LEU A 1 173 ? 2.695 30.885 -0.808 1.00 18.51 833 LEU A N 1
ATOM 1133 C CA . LEU A 1 173 ? 1.711 29.874 -1.158 1.00 13.92 833 LEU A CA 1
ATOM 1134 C C . LEU A 1 173 ? 2.277 28.982 -2.254 1.00 19.99 833 LEU A C 1
ATOM 1135 O O . LEU A 1 173 ? 2.874 29.470 -3.218 1.00 18.60 833 LEU A O 1
ATOM 1140 N N . ASN A 1 174 ? 2.095 27.673 -2.094 1.00 15.15 834 ASN A N 1
ATOM 1141 C CA . ASN A 1 174 ? 2.579 26.673 -3.042 1.00 16.46 834 ASN A CA 1
ATOM 1142 C C . ASN A 1 174 ? 1.448 25.682 -3.281 1.00 22.93 834 ASN A C 1
ATOM 1143 O O . ASN A 1 174 ? 1.135 24.874 -2.401 1.00 19.39 834 ASN A O 1
ATOM 1148 N N . ILE A 1 175 ? 0.837 25.742 -4.462 1.00 14.10 835 ILE A N 1
ATOM 1149 C CA . ILE A 1 175 ? -0.287 24.881 -4.819 1.00 17.95 835 ILE A CA 1
ATOM 1150 C C . ILE A 1 175 ? 0.211 23.814 -5.782 1.00 18.76 835 ILE A C 1
ATOM 1151 O O . ILE A 1 175 ? 0.845 24.132 -6.795 1.00 19.37 835 ILE A O 1
ATOM 1156 N N . ALA A 1 176 ? -0.080 22.552 -5.471 1.00 16.44 836 ALA A N 1
ATOM 1157 C CA . ALA A 1 176 ? 0.253 21.450 -6.366 1.00 24.08 836 ALA A CA 1
ATOM 1158 C C . ALA A 1 176 ? -0.800 21.358 -7.465 1.00 22.70 836 ALA A C 1
ATOM 1159 O O . ALA A 1 176 ? -1.994 21.200 -7.179 1.00 19.04 836 ALA A O 1
ATOM 1161 N N . LEU A 1 177 ? -0.358 21.447 -8.721 1.00 17.29 837 LEU A N 1
ATOM 1162 C CA . LEU A 1 177 ? -1.272 21.526 -9.853 1.00 20.78 837 LEU A CA 1
ATOM 1163 C C . LEU A 1 177 ? -1.500 20.196 -10.562 1.00 16.96 837 LEU A C 1
ATOM 1164 O O . LEU A 1 177 ? -2.473 20.083 -11.315 1.00 21.29 837 LEU A O 1
ATOM 1169 N N . ASN A 1 178 ? -0.639 19.196 -10.367 1.00 25.89 838 ASN A N 1
ATOM 1170 C CA . ASN A 1 178 ? -0.832 17.903 -11.015 1.00 18.95 838 ASN A CA 1
ATOM 1171 C C . ASN A 1 178 ? -0.466 16.785 -10.045 1.00 20.18 838 ASN A C 1
ATOM 1172 O O . ASN A 1 178 ? 0.089 17.020 -8.969 1.00 21.93 838 ASN A O 1
ATOM 1177 N N . GLU A 1 179 ? -0.787 15.553 -10.445 1.00 21.07 839 GLU A N 1
ATOM 1178 C CA . GLU A 1 179 ? -0.895 14.436 -9.512 1.00 24.54 839 GLU A CA 1
ATOM 1179 C C . GLU A 1 179 ? 0.437 13.725 -9.316 1.00 29.30 839 GLU A C 1
ATOM 1180 O O . GLU A 1 179 ? 1.065 13.280 -10.282 1.00 23.55 839 GLU A O 1
ATOM 1186 N N . TYR A 1 180 ? 0.845 13.601 -8.057 1.00 29.87 840 TYR A N 1
ATOM 1187 C CA . TYR A 1 180 ? 2.049 12.858 -7.717 1.00 29.57 840 TYR A CA 1
ATOM 1188 C C . TYR A 1 180 ? 1.861 11.378 -8.030 1.00 27.23 840 TYR A C 1
ATOM 1189 O O . TYR A 1 180 ? 0.807 10.798 -7.758 1.00 29.63 840 TYR A O 1
ATOM 1198 N N . GLY A 1 181 ? 2.888 10.771 -8.613 1.00 32.55 841 GLY A N 1
ATOM 1199 C CA . GLY A 1 181 ? 2.861 9.366 -8.994 1.00 22.52 841 GLY A CA 1
ATOM 1200 C C . GLY A 1 181 ? 2.262 9.107 -10.362 1.00 33.73 841 GLY A C 1
ATOM 1201 O O . GLY A 1 181 ? 2.743 8.245 -11.100 1.00 41.51 841 GLY A O 1
ATOM 1202 N N . LYS A 1 182 ? 1.217 9.854 -10.720 1.00 36.07 842 LYS A N 1
ATOM 1203 C CA . LYS A 1 182 ? 0.554 9.648 -12.002 1.00 37.13 842 LYS A CA 1
ATOM 1204 C C . LYS A 1 182 ? 1.258 10.405 -13.122 1.00 34.01 842 LYS A C 1
ATOM 1205 O O . LYS A 1 182 ? 1.493 9.854 -14.203 1.00 38.59 842 LYS A O 1
ATOM 1211 N N . GLU A 1 183 ? 1.602 11.670 -12.883 1.00 29.01 843 GLU A N 1
ATOM 1212 C CA . GLU A 1 183 ? 2.246 12.497 -13.893 1.00 28.62 843 GLU A CA 1
ATOM 1213 C C . GLU A 1 183 ? 3.703 12.803 -13.588 1.00 29.78 843 GLU A C 1
ATOM 1214 O O . GLU A 1 183 ? 4.409 13.303 -14.470 1.00 32.11 843 GLU A O 1
ATOM 1220 N N . TYR A 1 184 ? 4.169 12.525 -12.373 1.00 28.26 844 TYR A N 1
ATOM 1221 C CA . TYR A 1 184 ? 5.574 12.680 -12.026 1.00 30.30 844 TYR A CA 1
ATOM 1222 C C . TYR A 1 184 ? 5.862 11.816 -10.809 1.00 28.94 844 TYR A C 1
ATOM 1223 O O . TYR A 1 184 ? 4.948 11.386 -10.102 1.00 29.44 844 TYR A O 1
ATOM 1232 N N . THR A 1 185 ? 7.147 11.565 -10.575 1.00 25.28 845 THR A N 1
ATOM 1233 C CA . THR A 1 185 ? 7.600 10.806 -9.421 1.00 29.99 845 THR A CA 1
ATOM 1234 C C . THR A 1 185 ? 8.634 11.616 -8.648 1.00 28.99 845 THR A C 1
ATOM 1235 O O . THR A 1 185 ? 9.286 12.511 -9.194 1.00 23.29 845 THR A O 1
ATOM 1239 N N . ALA A 1 186 ? 8.767 11.289 -7.364 1.00 27.86 846 ALA A N 1
ATOM 1240 C CA . ALA A 1 186 ? 9.671 11.969 -6.423 1.00 24.65 846 ALA A CA 1
ATOM 1241 C C . ALA A 1 186 ? 9.252 13.437 -6.357 1.00 28.96 846 ALA A C 1
ATOM 1242 O O . ALA A 1 186 ? 8.051 13.721 -6.220 1.00 23.78 846 ALA A O 1
ATOM 1244 N N . GLY A 1 187 ? 10.177 14.388 -6.446 1.00 23.04 847 GLY A N 1
ATOM 1245 C CA . GLY A 1 187 ? 9.817 15.780 -6.300 1.00 20.98 847 GLY A CA 1
ATOM 1246 C C . GLY A 1 187 ? 9.430 16.108 -4.866 1.00 23.53 847 GLY A C 1
ATOM 1247 O O . GLY A 1 187 ? 9.655 15.344 -3.928 1.00 23.67 847 GLY A O 1
ATOM 1248 N N . GLY A 1 188 ? 8.830 17.282 -4.715 1.00 28.53 848 GLY A N 1
ATOM 1249 C CA . GLY A 1 188 ? 8.411 17.737 -3.407 1.00 26.61 848 GLY A CA 1
ATOM 1250 C C . GLY A 1 188 ? 9.235 18.898 -2.897 1.00 27.51 848 GLY A C 1
ATOM 1251 O O . GLY A 1 188 ? 9.811 19.659 -3.681 1.00 32.52 848 GLY A O 1
ATOM 1252 N N . CYS A 1 189 ? 9.303 19.039 -1.577 1.00 25.23 849 CYS A N 1
ATOM 1253 C CA . CYS A 1 189 ? 9.980 20.163 -0.955 1.00 20.94 849 CYS A CA 1
ATOM 1254 C C . CYS A 1 189 ? 10.631 19.685 0.332 1.00 24.22 849 CYS A C 1
ATOM 1255 O O . CYS A 1 189 ? 10.122 18.783 1.002 1.00 24.80 849 CYS A O 1
ATOM 1258 N N . GLU A 1 190 ? 11.768 20.287 0.668 1.00 19.21 850 GLU A N 1
ATOM 1259 C CA . GLU A 1 190 ? 12.441 20.018 1.931 1.00 20.37 850 GLU A CA 1
ATOM 1260 C C . GLU A 1 190 ? 12.514 21.308 2.729 1.00 20.33 850 GLU A C 1
ATOM 1261 O O . GLU A 1 190 ? 13.077 22.302 2.257 1.00 21.22 850 GLU A O 1
ATOM 1267 N N . PHE A 1 191 ? 11.944 21.293 3.929 1.00 14.50 851 PHE A N 1
ATOM 1268 C CA . PHE A 1 191 ? 12.082 22.401 4.867 1.00 18.02 851 PHE A CA 1
ATOM 1269 C C . PHE A 1 191 ? 13.332 22.143 5.703 1.00 21.04 851 PHE A C 1
ATOM 1270 O O . PHE A 1 191 ? 13.352 21.245 6.551 1.00 19.15 851 PHE A O 1
ATOM 1278 N N . ILE A 1 192 ? 14.380 22.927 5.448 1.00 18.99 852 ILE A N 1
ATOM 1279 C CA . ILE A 1 192 ? 15.700 22.617 5.987 1.00 16.73 852 ILE A CA 1
ATOM 1280 C C . ILE A 1 192 ? 15.757 22.909 7.478 1.00 19.64 852 ILE A C 1
ATOM 1281 O O . ILE A 1 192 ? 16.276 22.107 8.264 1.00 22.90 852 ILE A O 1
ATOM 1286 N N . ARG A 1 193 ? 15.244 24.069 7.891 1.00 19.64 853 ARG A N 1
ATOM 1287 C CA . ARG A 1 193 ? 15.241 24.397 9.311 1.00 18.94 853 ARG A CA 1
ATOM 1288 C C . ARG A 1 193 ? 14.374 23.422 10.093 1.00 16.52 853 ARG A C 1
ATOM 1289 O O . ARG A 1 193 ? 14.750 22.982 11.186 1.00 17.80 853 ARG A O 1
ATOM 1297 N N . HIS A 1 194 ? 13.215 23.058 9.541 1.00 15.93 854 HIS A N 1
ATOM 1298 C CA . HIS A 1 194 ? 12.323 22.112 10.195 1.00 19.51 854 HIS A CA 1
ATOM 1299 C C . HIS A 1 194 ? 12.822 20.674 10.123 1.00 24.02 854 HIS A C 1
ATOM 1300 O O . HIS A 1 194 ? 12.324 19.831 10.876 1.00 22.34 854 HIS A O 1
ATOM 1307 N N . LYS A 1 195 ? 13.787 20.382 9.249 1.00 19.63 855 LYS A N 1
ATOM 1308 C CA . LYS A 1 195 ? 14.271 19.019 9.021 1.00 18.02 855 LYS A CA 1
ATOM 1309 C C . LYS A 1 195 ? 13.113 18.096 8.649 1.00 23.28 855 LYS A C 1
ATOM 1310 O O . LYS A 1 195 ? 12.936 17.012 9.208 1.00 21.53 855 LYS A O 1
ATOM 1316 N N . PHE A 1 196 ? 12.313 18.546 7.688 1.00 23.33 856 PHE A N 1
ATOM 1317 C CA . PHE A 1 196 ? 11.099 17.851 7.290 1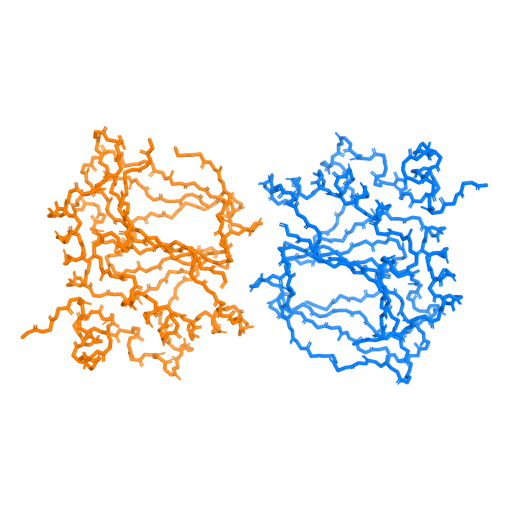.00 23.58 856 PHE A CA 1
ATOM 1318 C C . PHE A 1 196 ? 11.021 17.804 5.772 1.00 21.61 856 PHE A C 1
ATOM 1319 O O . PHE A 1 196 ? 11.124 18.840 5.107 1.00 20.69 856 PHE A O 1
ATOM 1327 N N . ILE A 1 197 ? 10.849 16.603 5.236 1.00 23.56 857 ILE A N 1
ATOM 1328 C CA . ILE A 1 197 ? 10.660 16.397 3.806 1.00 30.17 857 ILE A CA 1
ATOM 1329 C C . ILE A 1 197 ? 9.166 16.354 3.521 1.00 26.69 857 ILE A C 1
ATOM 1330 O O . ILE A 1 197 ? 8.417 15.632 4.190 1.00 26.63 857 ILE A O 1
ATOM 1335 N N . TRP A 1 198 ? 8.726 17.129 2.533 1.00 25.40 858 TRP A N 1
ATOM 1336 C CA . TRP A 1 198 ? 7.317 17.212 2.161 1.00 17.42 858 TRP A CA 1
ATOM 1337 C C . TRP A 1 198 ? 7.176 16.761 0.713 1.00 20.47 858 TRP A C 1
ATOM 1338 O O . TRP A 1 198 ? 7.610 17.464 -0.206 1.00 23.93 858 TRP A O 1
ATOM 1349 N N . GLN A 1 199 ? 6.576 15.590 0.511 1.00 22.13 859 GLN A N 1
ATOM 1350 C CA . GLN A 1 199 ? 6.406 15.016 -0.815 1.00 22.39 859 GLN A CA 1
ATOM 1351 C C . GLN A 1 199 ? 4.968 14.550 -0.999 1.00 22.60 859 GLN A C 1
ATOM 1352 O O . GLN A 1 199 ? 4.245 14.293 -0.033 1.00 25.63 859 GLN A O 1
ATOM 1358 N N . GLY A 1 200 ? 4.566 14.444 -2.260 1.00 23.50 860 GLY A N 1
ATOM 1359 C CA . GLY A 1 200 ? 3.274 13.881 -2.607 1.00 25.29 860 GLY A CA 1
ATOM 1360 C C . GLY A 1 200 ? 2.075 14.739 -2.267 1.00 22.38 860 GLY A C 1
ATOM 1361 O O . GLY A 1 200 ? 1.031 14.203 -1.874 1.00 27.86 860 GLY A O 1
ATOM 1362 N N . GLN A 1 201 ? 2.192 16.056 -2.411 1.00 23.76 861 GLN A N 1
ATOM 1363 C CA . GLN A 1 201 ? 1.058 16.928 -2.142 1.00 22.82 861 GLN A CA 1
ATOM 1364 C C . GLN A 1 201 ? -0.062 16.666 -3.143 1.00 27.08 861 GLN A C 1
ATOM 1365 O O . GLN A 1 201 ? 0.181 16.477 -4.339 1.00 28.95 861 GLN A O 1
ATOM 1371 N N . LYS A 1 202 ? -1.294 16.647 -2.644 1.00 19.08 862 LYS A N 1
ATOM 1372 C CA . LYS A 1 202 ? -2.447 16.319 -3.466 1.00 21.86 862 LYS A CA 1
ATOM 1373 C C . LYS A 1 202 ? -2.818 17.488 -4.376 1.00 22.33 862 LYS A C 1
ATOM 1374 O O . LYS A 1 202 ? -2.483 18.648 -4.115 1.00 18.05 862 LYS A O 1
ATOM 1380 N N . VAL A 1 203 ? -3.522 17.162 -5.464 1.00 18.70 863 VAL A N 1
ATOM 1381 C CA . VAL A 1 203 ? -3.909 18.172 -6.443 1.00 20.64 863 VAL A CA 1
ATOM 1382 C C . VAL A 1 203 ? -4.831 19.193 -5.795 1.00 23.90 863 VAL A C 1
ATOM 1383 O O . VAL A 1 203 ? -5.783 18.838 -5.088 1.00 22.89 863 VAL A O 1
ATOM 1387 N N . GLY A 1 204 ? -4.552 20.474 -6.036 1.00 20.51 864 GLY A N 1
ATOM 1388 C CA . GLY A 1 204 ? -5.365 21.546 -5.510 1.00 17.23 864 GLY A CA 1
ATOM 1389 C C . GLY A 1 204 ? -5.096 21.908 -4.068 1.00 19.39 864 GLY A C 1
ATOM 1390 O O . GLY A 1 204 ? -5.694 22.867 -3.568 1.00 18.54 864 GLY A O 1
ATOM 1391 N N . TYR A 1 205 ? -4.225 21.177 -3.379 1.00 17.21 865 TYR A N 1
ATOM 1392 C CA . TYR A 1 205 ? -3.864 21.498 -2.008 1.00 16.64 865 TYR A CA 1
ATOM 1393 C C . TYR A 1 205 ? -2.730 22.509 -2.003 1.00 22.48 865 TYR A C 1
ATOM 1394 O O . TYR A 1 205 ? -1.846 22.477 -2.865 1.00 18.42 865 TYR A O 1
ATOM 1403 N N . ALA A 1 206 ? -2.763 23.410 -1.030 1.00 21.55 866 ALA A N 1
ATOM 1404 C CA . ALA A 1 206 ? -1.765 24.455 -0.902 1.00 20.45 866 ALA A CA 1
ATOM 1405 C C . ALA A 1 206 ? -0.892 24.207 0.319 1.00 27.22 866 ALA A C 1
ATOM 1406 O O . ALA A 1 206 ? -1.327 23.616 1.311 1.00 21.77 866 ALA A O 1
ATOM 1408 N N . THR A 1 207 ? 0.353 24.657 0.226 1.00 23.10 867 THR A N 1
ATOM 1409 C CA . THR A 1 207 ? 1.262 24.715 1.361 1.00 20.27 867 THR A CA 1
ATOM 1410 C C . THR A 1 207 ? 1.593 26.179 1.602 1.00 22.77 867 THR A C 1
ATOM 1411 O O . THR A 1 207 ? 1.958 26.897 0.664 1.00 19.46 867 THR A O 1
ATOM 1415 N N . ILE A 1 208 ? 1.434 26.629 2.842 1.00 16.04 868 ILE A N 1
ATOM 1416 C CA . ILE A 1 208 ? 1.738 28.001 3.221 1.00 17.43 868 ILE A CA 1
ATOM 1417 C C . ILE A 1 208 ? 2.838 27.974 4.274 1.00 14.30 868 ILE A C 1
ATOM 1418 O O . ILE A 1 208 ? 2.830 27.130 5.177 1.00 14.01 868 ILE A O 1
ATOM 1423 N N . HIS A 1 209 ? 3.805 28.878 4.132 1.00 18.07 869 HIS A N 1
ATOM 1424 C CA . HIS A 1 209 ? 4.929 28.954 5.054 1.00 16.37 869 HIS A CA 1
ATOM 1425 C C . HIS A 1 209 ? 5.515 30.354 4.983 1.00 14.08 869 HIS A C 1
ATOM 1426 O O . HIS A 1 209 ? 5.304 31.085 4.012 1.00 17.14 869 HIS A O 1
ATOM 1433 N N . ALA A 1 210 ? 6.253 30.718 6.030 1.00 16.52 870 ALA A N 1
ATOM 1434 C CA . ALA A 1 210 ? 6.964 31.989 6.034 1.00 20.51 870 ALA A CA 1
ATOM 1435 C C . ALA A 1 210 ? 7.924 32.063 4.852 1.00 19.58 870 ALA A C 1
ATOM 1436 O O . ALA A 1 210 ? 8.488 31.057 4.414 1.00 17.21 870 ALA A O 1
ATOM 1438 N N . GLY A 1 211 ? 8.097 33.270 4.326 1.00 17.03 871 GLY A N 1
ATOM 1439 C CA . GLY A 1 211 ? 9.021 33.470 3.229 1.00 9.15 871 GLY A CA 1
ATOM 1440 C C . GLY A 1 211 ? 10.436 33.710 3.708 1.00 21.47 871 GLY A C 1
ATOM 1441 O O . GLY A 1 211 ? 11.380 33.069 3.236 1.00 22.96 871 GLY A O 1
ATOM 1442 N N . LYS A 1 212 ? 10.595 34.624 4.659 1.00 22.87 872 LYS A N 1
ATOM 1443 C CA . LYS A 1 212 ? 11.904 35.002 5.162 1.00 24.55 872 LYS A CA 1
ATOM 1444 C C . LYS A 1 212 ? 12.150 34.403 6.539 1.00 26.73 872 LYS A C 1
ATOM 1445 O O . LYS A 1 212 ? 11.212 34.114 7.290 1.00 24.91 872 LYS A O 1
ATOM 1451 N N . LEU A 1 213 ? 13.434 34.194 6.836 1.00 18.35 873 LEU A N 1
ATOM 1452 C CA . LEU A 1 213 ? 13.943 33.957 8.182 1.00 22.15 873 LEU A CA 1
ATOM 1453 C C . LEU A 1 213 ? 13.682 32.552 8.714 1.00 24.76 873 LEU A C 1
ATOM 1454 O O . LEU A 1 213 ? 14.616 31.886 9.172 1.00 26.00 873 LEU A O 1
ATOM 1459 N N . LEU A 1 214 ? 12.433 32.087 8.676 1.00 17.12 874 LEU A N 1
ATOM 1460 C CA . LEU A 1 214 ? 12.039 30.939 9.487 1.00 20.31 874 LEU A CA 1
ATOM 1461 C C . LEU A 1 214 ? 11.575 29.724 8.691 1.00 21.58 874 LEU A C 1
ATOM 1462 O O . LEU A 1 214 ? 11.042 28.783 9.292 1.00 15.08 874 LEU A O 1
ATOM 1467 N N . ALA A 1 215 ? 11.766 29.696 7.376 1.00 13.53 875 ALA A N 1
ATOM 1468 C CA . ALA A 1 215 ? 11.322 28.545 6.595 1.00 17.16 875 ALA A CA 1
ATOM 1469 C C . ALA A 1 215 ? 12.273 28.284 5.429 1.00 16.49 875 ALA A C 1
ATOM 1470 O O . ALA A 1 215 ? 11.849 28.042 4.297 1.00 17.37 875 ALA A O 1
ATOM 1472 N N . TYR A 1 216 ? 13.577 28.337 5.703 1.00 15.29 876 TYR A N 1
ATOM 1473 C CA . TYR A 1 216 ? 14.602 27.934 4.742 1.00 19.31 876 TYR A CA 1
ATOM 1474 C C . TYR A 1 216 ? 14.236 26.603 4.104 1.00 19.47 876 TYR A C 1
ATOM 1475 O O . TYR A 1 216 ? 13.998 25.615 4.803 1.00 19.94 876 TYR A O 1
ATOM 1484 N N . HIS A 1 217 ? 14.175 26.577 2.774 1.00 23.65 877 HIS A N 1
ATOM 1485 C CA . HIS A 1 217 ? 13.654 25.406 2.086 1.00 19.09 877 HIS A CA 1
ATOM 1486 C C . HIS A 1 217 ? 14.296 25.273 0.713 1.00 27.66 877 HIS A C 1
ATOM 1487 O O . HIS A 1 217 ? 15.010 26.160 0.241 1.00 24.51 877 HIS A O 1
ATOM 1494 N N . ARG A 1 218 ? 14.014 24.143 0.069 1.00 23.20 878 ARG A N 1
ATOM 1495 C CA . ARG A 1 218 ? 14.486 23.868 -1.279 1.00 24.75 878 ARG A CA 1
ATOM 1496 C C . ARG A 1 218 ? 13.553 22.850 -1.912 1.00 23.46 878 ARG A C 1
ATOM 1497 O O . ARG A 1 218 ? 12.968 22.011 -1.221 1.00 25.56 878 ARG A O 1
ATOM 1505 N N . ALA A 1 219 ? 13.414 22.936 -3.230 1.00 23.20 879 ALA A N 1
ATOM 1506 C CA . ALA A 1 219 ? 12.612 21.968 -3.960 1.00 23.34 879 ALA A CA 1
ATOM 1507 C C . ALA A 1 219 ? 13.401 20.681 -4.169 1.00 19.82 879 ALA A C 1
ATOM 1508 O O . ALA A 1 219 ? 14.634 20.683 -4.217 1.00 30.56 879 ALA A O 1
ATOM 1510 N N . LEU A 1 220 ? 12.675 19.571 -4.282 1.00 23.36 880 LEU A N 1
ATOM 1511 C CA . LEU A 1 220 ? 13.338 18.295 -4.488 1.00 26.12 880 LEU A CA 1
ATOM 1512 C C . LEU A 1 220 ? 13.220 17.858 -5.944 1.00 27.14 880 LEU A C 1
ATOM 1513 O O . LEU A 1 220 ? 12.231 18.170 -6.614 1.00 24.63 880 LEU A O 1
ATOM 1518 N N . PRO A 1 221 ? 14.212 17.139 -6.465 1.00 25.03 881 PRO A N 1
ATOM 1519 C CA . PRO A 1 221 ? 14.173 16.753 -7.880 1.00 23.56 881 PRO A CA 1
ATOM 1520 C C . PRO A 1 221 ? 13.130 15.681 -8.154 1.00 24.18 881 PRO A C 1
ATOM 1521 O O . PRO A 1 221 ? 12.830 14.838 -7.307 1.00 22.15 881 PRO A O 1
ATOM 1525 N N . ILE A 1 222 ? 12.578 15.724 -9.364 1.00 27.02 882 ILE A N 1
ATOM 1526 C CA . ILE A 1 222 ? 11.679 14.679 -9.831 1.00 25.36 882 ILE A CA 1
ATOM 1527 C C . ILE A 1 222 ? 12.495 13.629 -10.573 1.00 23.41 882 ILE A C 1
ATOM 1528 O O . ILE A 1 222 ? 13.582 13.900 -11.089 1.00 26.63 882 ILE A O 1
ATOM 1533 N N . THR A 1 223 ? 11.967 12.406 -10.624 1.00 27.98 883 THR A N 1
ATOM 1534 C CA . THR A 1 223 ? 12.632 11.313 -11.318 1.00 29.68 883 THR A CA 1
ATOM 1535 C C . THR A 1 223 ? 11.991 10.963 -12.654 1.00 33.70 883 THR A C 1
ATOM 1536 O O . THR A 1 223 ? 12.584 10.197 -13.421 1.00 32.28 883 THR A O 1
ATOM 1540 N N . SER A 1 224 ? 10.813 11.505 -12.953 1.00 30.90 884 SER A N 1
ATOM 1541 C CA . SER A 1 224 ? 10.148 11.278 -14.229 1.00 32.06 884 SER A CA 1
ATOM 1542 C C . SER A 1 224 ? 9.000 12.266 -14.360 1.00 31.96 884 SER A C 1
ATOM 1543 O O . SER A 1 224 ? 8.582 12.893 -13.382 1.00 28.81 884 SER A O 1
ATOM 1546 N N . GLY A 1 225 ? 8.500 12.395 -15.588 1.00 28.83 885 GLY A N 1
ATOM 1547 C CA . GLY A 1 225 ? 7.301 13.170 -15.834 1.00 28.68 885 GLY A CA 1
ATOM 1548 C C . GLY A 1 225 ? 7.517 14.668 -15.699 1.00 22.99 885 GLY A C 1
ATOM 1549 O O . GLY A 1 225 ? 8.609 15.198 -15.923 1.00 26.43 885 GLY A O 1
ATOM 1550 N N . LYS A 1 226 ? 6.438 15.360 -15.333 1.00 23.15 886 LYS A N 1
ATOM 1551 C CA . LYS A 1 226 ? 6.425 16.809 -15.204 1.00 27.61 886 LYS A CA 1
ATOM 1552 C C . LYS A 1 226 ? 5.631 17.194 -13.966 1.00 26.19 886 LYS A C 1
ATOM 1553 O O . LYS A 1 226 ? 4.586 16.602 -13.682 1.00 21.98 886 LYS A O 1
ATOM 1559 N N . ARG A 1 227 ? 6.125 18.195 -13.240 1.00 20.56 887 ARG A N 1
ATOM 1560 C CA . ARG A 1 227 ? 5.507 18.655 -12.001 1.00 18.60 887 ARG A CA 1
ATOM 1561 C C . ARG A 1 227 ? 5.185 20.137 -12.126 1.00 23.15 887 ARG A C 1
ATOM 1562 O O . ARG A 1 227 ? 6.082 20.949 -12.375 1.00 24.06 887 ARG A O 1
ATOM 1570 N N . TYR A 1 228 ? 3.910 20.485 -11.954 1.00 24.19 888 TYR A N 1
ATOM 1571 C CA . TYR A 1 228 ? 3.436 21.861 -12.042 1.00 25.83 888 TYR A CA 1
ATOM 1572 C C . TYR A 1 228 ? 3.035 22.352 -10.658 1.00 26.74 888 TYR A C 1
ATOM 1573 O O . TYR A 1 228 ? 2.323 21.652 -9.931 1.00 27.82 888 TYR A O 1
ATOM 1582 N N . ILE A 1 229 ? 3.480 23.558 -10.302 1.00 17.93 889 ILE A N 1
ATOM 1583 C CA . ILE A 1 229 ? 3.089 24.190 -9.048 1.00 19.82 889 ILE A CA 1
ATOM 1584 C C . ILE A 1 229 ? 2.752 25.653 -9.307 1.00 20.03 889 ILE A C 1
ATOM 1585 O O . ILE A 1 229 ? 3.307 26.293 -10.206 1.00 20.65 889 ILE A O 1
ATOM 1590 N N . LEU A 1 230 ? 1.830 26.181 -8.507 1.00 21.88 890 LEU A N 1
ATOM 1591 C CA . LEU A 1 230 ? 1.460 27.591 -8.532 1.00 19.47 890 LEU A CA 1
ATOM 1592 C C . LEU A 1 230 ? 1.991 28.246 -7.264 1.00 24.07 890 LEU A C 1
ATOM 1593 O O . LEU A 1 230 ? 1.571 27.891 -6.158 1.00 16.79 890 LEU A O 1
ATOM 1598 N N . VAL A 1 231 ? 2.908 29.197 -7.426 1.00 18.71 891 VAL A N 1
ATOM 1599 C CA . VAL A 1 231 ? 3.603 29.828 -6.312 1.00 18.98 891 VAL A CA 1
ATOM 1600 C C . VAL A 1 231 ? 3.261 31.311 -6.289 1.00 17.18 891 VAL A C 1
ATOM 1601 O O . VAL A 1 231 ? 3.217 31.964 -7.337 1.00 16.98 891 VAL A O 1
ATOM 1605 N N . SER A 1 232 ? 3.028 31.842 -5.092 1.00 18.70 892 SER A N 1
ATOM 1606 C CA . SER A 1 232 ? 2.789 33.268 -4.930 1.00 23.90 892 SER A CA 1
ATOM 1607 C C . SER A 1 232 ? 3.554 33.774 -3.719 1.00 21.87 892 SER A C 1
ATOM 1608 O O . SER A 1 232 ? 3.462 33.192 -2.633 1.00 17.54 892 SER A O 1
ATOM 1611 N N . PHE A 1 233 ? 4.310 34.851 -3.915 1.00 14.66 893 PHE A N 1
ATOM 1612 C CA . PHE A 1 233 ? 5.019 35.533 -2.840 1.00 12.97 893 PHE A CA 1
ATOM 1613 C C . PHE A 1 233 ? 4.170 36.712 -2.379 1.00 20.19 893 PHE A C 1
ATOM 1614 O O . PHE A 1 233 ? 3.912 37.637 -3.157 1.00 20.22 893 PHE A O 1
ATOM 1622 N N . VAL A 1 234 ? 3.742 36.679 -1.119 1.00 16.83 894 VAL A N 1
ATOM 1623 C CA . VAL A 1 234 ? 2.786 37.642 -0.585 1.00 16.57 894 VAL A CA 1
ATOM 1624 C C . VAL A 1 234 ? 3.404 38.352 0.611 1.00 19.94 894 VAL A C 1
ATOM 1625 O O . VAL A 1 234 ? 4.033 37.719 1.467 1.00 21.21 894 VAL A O 1
ATOM 1629 N N . ASN A 1 235 ? 3.215 39.667 0.670 1.00 16.33 895 ASN A N 1
ATOM 1630 C CA . ASN A 1 235 ? 3.708 40.479 1.779 1.00 28.02 895 ASN A CA 1
ATOM 1631 C C . ASN A 1 235 ? 2.585 40.869 2.731 1.00 33.23 895 ASN A C 1
ATOM 1632 O O . ASN A 1 235 ? 2.797 41.008 3.935 1.00 39.45 895 ASN A O 1
ATOM 1638 N N . GLU B 1 23 ? 39.784 59.006 25.281 1.00 37.23 683 GLU B N 1
ATOM 1639 C CA . GLU B 1 23 ? 38.831 57.993 25.729 1.00 44.35 683 GLU B CA 1
ATOM 1640 C C . GLU B 1 23 ? 37.711 57.801 24.712 1.00 33.27 683 GLU B C 1
ATOM 1641 O O . GLU B 1 23 ? 37.042 58.757 24.324 1.00 40.17 683 GLU B O 1
ATOM 1647 N N . VAL B 1 24 ? 37.508 56.550 24.292 1.00 29.24 684 VAL B N 1
ATOM 1648 C CA . VAL B 1 24 ? 36.564 56.260 23.220 1.00 30.44 684 VAL B CA 1
ATOM 1649 C C . VAL B 1 24 ? 35.132 56.479 23.703 1.00 26.46 684 VAL B C 1
ATOM 1650 O O . VAL B 1 24 ? 34.801 56.254 24.876 1.00 31.31 684 VAL B O 1
ATOM 1654 N N . THR B 1 25 ? 34.276 56.946 22.795 1.00 22.79 685 THR B N 1
ATOM 1655 C CA . THR B 1 25 ? 32.866 57.206 23.072 1.00 24.77 685 THR B CA 1
ATOM 1656 C C . THR B 1 25 ? 31.995 56.350 22.153 1.00 22.66 685 THR B C 1
ATOM 1657 O O . THR B 1 25 ? 32.488 55.631 21.283 1.00 22.39 685 THR B O 1
ATOM 1661 N N . LEU B 1 26 ? 30.675 56.447 22.355 1.00 18.66 686 LEU B N 1
ATOM 1662 C CA . LEU B 1 26 ? 29.734 55.698 21.525 1.00 21.74 686 LEU B CA 1
ATOM 1663 C C . LEU B 1 26 ? 29.858 56.065 20.054 1.00 25.16 686 LEU B C 1
ATOM 1664 O O . LEU B 1 26 ? 29.578 55.235 19.180 1.00 23.81 686 LEU B O 1
ATOM 1669 N N . TYR B 1 27 ? 30.279 57.295 19.760 1.00 23.30 687 TYR B N 1
ATOM 1670 C CA . TYR B 1 27 ? 30.294 57.799 18.395 1.00 22.09 687 TYR B CA 1
ATOM 1671 C C . TYR B 1 27 ? 31.532 57.384 17.611 1.00 23.93 687 TYR B C 1
ATOM 1672 O O . TYR B 1 27 ? 31.553 57.560 16.389 1.00 28.04 687 TYR B O 1
ATOM 1681 N N . ASP B 1 28 ? 32.547 56.828 18.268 1.00 21.04 688 ASP B N 1
ATOM 1682 C CA . ASP B 1 28 ? 33.825 56.529 17.620 1.00 28.95 688 ASP B CA 1
ATOM 1683 C C . ASP B 1 28 ? 33.835 55.174 16.925 1.00 31.94 688 ASP B C 1
ATOM 1684 O O . ASP B 1 28 ? 34.865 54.494 16.897 1.00 28.18 688 ASP B O 1
ATOM 1689 N N . LEU B 1 29 ? 32.708 54.759 16.352 1.00 24.10 689 LEU B N 1
ATOM 1690 C CA . LEU B 1 29 ? 32.632 53.561 15.537 1.00 22.37 689 LEU B CA 1
ATOM 1691 C C . LEU B 1 29 ? 32.288 53.950 14.107 1.00 17.85 689 LEU B C 1
ATOM 1692 O O . LEU B 1 29 ? 31.301 54.667 13.891 1.00 31.23 689 LEU B O 1
ATOM 1697 N N . PRO B 1 30 ? 33.057 53.499 13.101 1.00 26.16 690 PRO B N 1
ATOM 1698 C CA . PRO B 1 30 ? 34.203 52.597 13.233 1.00 35.01 690 PRO B CA 1
ATOM 1699 C C . PRO B 1 30 ? 35.569 53.284 13.229 1.00 35.81 690 PRO B C 1
ATOM 1700 O O . PRO B 1 30 ? 36.568 52.596 13.012 1.00 34.81 690 PRO B O 1
ATOM 1704 N N . THR B 1 31 ? 35.617 54.600 13.457 1.00 36.41 691 THR B N 1
ATOM 1705 C CA . THR B 1 31 ? 36.899 55.303 13.417 1.00 36.08 691 THR B CA 1
ATOM 1706 C C . THR B 1 31 ? 37.876 54.735 14.440 1.00 34.26 691 THR B C 1
ATOM 1707 O O . THR B 1 31 ? 39.075 54.615 14.162 1.00 39.13 691 THR B O 1
ATOM 1711 N N . ARG B 1 32 ? 37.388 54.376 15.622 1.00 29.45 692 ARG B N 1
ATOM 1712 C CA . ARG B 1 32 ? 38.196 53.729 16.656 1.00 32.51 692 ARG B CA 1
ATOM 1713 C C . ARG B 1 32 ? 37.581 52.364 16.958 1.00 31.62 692 ARG B C 1
ATOM 1714 O O . ARG B 1 32 ? 37.148 52.092 18.081 1.00 29.18 692 ARG B O 1
ATOM 1722 N N . LYS B 1 33 ? 37.577 51.499 15.940 1.00 36.15 693 LYS B N 1
ATOM 1723 C CA . LYS B 1 33 ? 36.800 50.264 15.986 1.00 33.00 693 LYS B CA 1
ATOM 1724 C C . LYS B 1 33 ? 37.286 49.323 17.082 1.00 34.24 693 LYS B C 1
ATOM 1725 O O . LYS B 1 33 ? 36.472 48.733 17.801 1.00 32.07 693 LYS B O 1
ATOM 1731 N N . GLU B 1 34 ? 38.605 49.167 17.224 1.00 23.51 694 GLU B N 1
ATOM 1732 C CA . GLU B 1 34 ? 39.138 48.220 18.199 1.00 29.18 694 GLU B CA 1
ATOM 1733 C C . GLU B 1 34 ? 38.769 48.622 19.622 1.00 29.63 694 GLU B C 1
ATOM 1734 O O . GLU B 1 34 ? 38.284 47.798 20.406 1.00 34.88 694 GLU B O 1
ATOM 1740 N N . GLU B 1 35 ? 39.002 49.889 19.976 1.00 27.14 695 GLU B N 1
ATOM 1741 C CA . GLU B 1 35 ? 38.650 50.359 21.312 1.00 26.80 695 GLU B CA 1
ATOM 1742 C C . GLU B 1 35 ? 37.144 50.340 21.533 1.00 30.43 695 GLU B C 1
ATOM 1743 O O . GLU B 1 35 ? 36.686 50.095 22.656 1.00 33.04 695 GLU B O 1
ATOM 1749 N N . TRP B 1 36 ? 36.366 50.607 20.483 1.00 33.36 696 TRP B N 1
ATOM 1750 C CA . TRP B 1 36 ? 34.913 50.581 20.605 1.00 28.57 696 TRP B CA 1
ATOM 1751 C C . TRP B 1 36 ? 34.416 49.185 20.959 1.00 25.20 696 TRP B C 1
ATOM 1752 O O . TRP B 1 36 ? 33.581 49.028 21.857 1.00 30.57 696 TRP B O 1
ATOM 1763 N N . GLU B 1 37 ? 34.927 48.159 20.273 1.00 31.26 697 GLU B N 1
ATOM 1764 C CA . GLU B 1 37 ? 34.466 46.796 20.519 1.00 28.59 697 GLU B CA 1
ATOM 1765 C C . GLU B 1 37 ? 34.802 46.341 21.933 1.00 27.37 697 GLU B C 1
ATOM 1766 O O . GLU B 1 37 ? 33.986 45.683 22.588 1.00 29.90 697 GLU B O 1
ATOM 1772 N N . LYS B 1 38 ? 35.997 46.680 22.421 1.00 27.60 698 LYS B N 1
ATOM 1773 C CA . LYS B 1 38 ? 36.392 46.249 23.757 1.00 33.97 698 LYS B CA 1
ATOM 1774 C C . LYS B 1 38 ? 35.536 46.909 24.831 1.00 29.95 698 LYS B C 1
ATOM 1775 O O . LYS B 1 38 ? 35.162 46.264 25.816 1.00 24.34 698 LYS B O 1
ATOM 1781 N N . LYS B 1 39 ? 35.203 48.187 24.653 1.00 24.00 699 LYS B N 1
ATOM 1782 C CA . LYS B 1 39 ? 34.452 48.896 25.682 1.00 24.20 699 LYS B CA 1
ATOM 1783 C C . LYS B 1 39 ? 32.953 48.621 25.611 1.00 24.71 699 LYS B C 1
ATOM 1784 O O . LYS B 1 39 ? 32.288 48.588 26.653 1.00 29.67 699 LYS B O 1
ATOM 1790 N N . TYR B 1 40 ? 32.406 48.403 24.416 1.00 22.52 700 TYR B N 1
ATOM 1791 C CA . TYR B 1 40 ? 30.958 48.392 24.235 1.00 26.74 700 TYR B CA 1
ATOM 1792 C C . TYR B 1 40 ? 30.375 47.038 23.859 1.00 19.55 700 TYR B C 1
ATOM 1793 O O . TYR B 1 40 ? 29.228 46.762 24.214 1.00 24.27 700 TYR B O 1
ATOM 1802 N N . LEU B 1 41 ? 31.113 46.188 23.154 1.00 22.06 701 LEU B N 1
ATOM 1803 C CA . LEU B 1 41 ? 30.609 44.868 22.801 1.00 23.04 701 LEU B CA 1
ATOM 1804 C C . LEU B 1 41 ? 30.864 43.890 23.941 1.00 26.53 701 LEU B C 1
ATOM 1805 O O . LEU B 1 41 ? 31.956 43.860 24.516 1.00 23.78 701 LEU B O 1
ATOM 1810 N N . HIS B 1 42 ? 29.843 43.104 24.271 1.00 19.32 702 HIS B N 1
ATOM 1811 C CA . HIS B 1 42 ? 29.965 42.105 25.325 1.00 18.48 702 HIS B CA 1
ATOM 1812 C C . HIS B 1 42 ? 31.094 41.135 24.989 1.00 23.46 702 HIS B C 1
ATOM 1813 O O . HIS B 1 42 ? 31.165 40.646 23.854 1.00 23.19 702 HIS B O 1
ATOM 1820 N N . PRO B 1 43 ? 31.985 40.827 25.939 1.00 26.90 703 PRO B N 1
ATOM 1821 C CA . PRO B 1 43 ? 33.161 40.001 25.606 1.00 30.91 703 PRO B CA 1
ATOM 1822 C C . PRO B 1 43 ? 32.820 38.609 25.102 1.00 30.43 703 PRO B C 1
ATOM 1823 O O . PRO B 1 43 ? 33.572 38.060 24.286 1.00 26.94 703 PRO B O 1
ATOM 1827 N N . GLU B 1 44 ? 31.716 38.013 25.560 1.00 24.46 704 GLU B N 1
ATOM 1828 C CA . GLU B 1 44 ? 31.331 36.704 25.040 1.00 22.64 704 GLU B CA 1
ATOM 1829 C C . GLU B 1 44 ? 30.889 36.801 23.586 1.00 29.52 704 GLU B C 1
ATOM 1830 O O . GLU B 1 44 ? 31.163 35.900 22.784 1.00 26.32 704 GLU B O 1
ATOM 1836 N N . PHE B 1 45 ? 30.208 37.891 23.226 1.00 27.90 705 PHE B N 1
ATOM 1837 C CA . PHE B 1 45 ? 29.818 38.087 21.834 1.00 26.10 705 PHE B CA 1
ATOM 1838 C C . PHE B 1 45 ? 31.024 38.439 20.974 1.00 28.46 705 PHE B C 1
ATOM 1839 O O . PHE B 1 45 ? 31.170 37.926 19.858 1.00 30.11 705 PHE B O 1
ATOM 1847 N N . LEU B 1 46 ? 31.901 39.306 21.482 1.00 23.38 706 LEU B N 1
ATOM 1848 C CA . LEU B 1 46 ? 33.049 39.749 20.700 1.00 29.37 706 LEU B CA 1
ATOM 1849 C C . LEU B 1 46 ? 33.990 38.590 20.384 1.00 29.57 706 LEU B C 1
ATOM 1850 O O . LEU B 1 46 ? 34.539 38.513 19.278 1.00 36.18 706 LEU B O 1
ATOM 1855 N N . SER B 1 47 ? 34.179 37.674 21.334 1.00 23.72 707 SER B N 1
ATOM 1856 C CA . SER B 1 47 ? 35.114 36.574 21.138 1.00 30.55 707 SER B CA 1
ATOM 1857 C C . SER B 1 47 ? 34.540 35.445 20.292 1.00 35.70 707 SER B C 1
ATOM 1858 O O . SER B 1 47 ? 35.276 34.510 19.958 1.00 37.09 707 SER B O 1
ATOM 1861 N N . HIS B 1 48 ? 33.256 35.507 19.932 1.00 34.36 708 HIS B N 1
ATOM 1862 C CA . HIS B 1 48 ? 32.628 34.475 19.114 1.00 26.33 708 HIS B CA 1
ATOM 1863 C C . HIS B 1 48 ? 32.172 35.013 17.762 1.00 20.30 708 HIS B C 1
ATOM 1864 O O . HIS B 1 48 ? 31.293 34.418 17.130 1.00 26.40 708 HIS B O 1
ATOM 1871 N N . LEU B 1 49 ? 32.756 36.127 17.307 1.00 29.22 709 LEU B N 1
ATOM 1872 C CA . LEU B 1 49 ? 32.359 36.718 16.030 1.00 31.15 709 LEU B CA 1
ATOM 1873 C C . LEU B 1 49 ? 32.574 35.751 14.872 1.00 36.98 709 LEU B C 1
ATOM 1874 O O . LEU B 1 49 ? 31.789 35.732 13.917 1.00 38.98 709 LEU B O 1
ATOM 1879 N N . GLN B 1 50 ? 33.634 34.946 14.935 1.00 47.08 710 GLN B N 1
ATOM 1880 C CA . GLN B 1 50 ? 33.983 34.024 13.864 1.00 51.97 710 GLN B CA 1
ATOM 1881 C C . GLN B 1 50 ? 33.615 32.581 14.183 1.00 49.32 710 GLN B C 1
ATOM 1882 O O . GLN B 1 50 ? 33.955 31.679 13.410 1.00 55.80 710 GLN B O 1
ATOM 1888 N N . ASN B 1 51 ? 32.928 32.343 15.299 1.00 49.04 711 ASN B N 1
ATOM 1889 C CA . ASN B 1 51 ? 32.493 31.000 15.661 1.00 51.87 711 ASN B CA 1
ATOM 1890 C C . ASN B 1 51 ? 31.326 31.070 16.635 1.00 43.98 711 ASN B C 1
ATOM 1891 O O . ASN B 1 51 ? 31.511 30.935 17.849 1.00 40.92 711 ASN B O 1
ATOM 1896 N N . PHE B 1 52 ? 30.120 31.288 16.111 1.00 34.35 712 PHE B N 1
ATOM 1897 C CA . PHE B 1 52 ? 28.932 31.385 16.949 1.00 33.51 712 PHE B CA 1
ATOM 1898 C C . PHE B 1 52 ? 28.427 30.031 17.431 1.00 31.71 712 PHE B C 1
ATOM 1899 O O . PHE B 1 52 ? 27.501 29.993 18.249 1.00 39.46 712 PHE B O 1
ATOM 1907 N N . LYS B 1 53 ? 29.009 28.924 16.958 1.00 34.30 713 LYS B N 1
ATOM 1908 C CA . LYS B 1 53 ? 28.511 27.609 17.349 1.00 37.21 713 LYS B CA 1
ATOM 1909 C C . LYS B 1 53 ? 28.744 27.332 18.830 1.00 37.78 713 LYS B C 1
ATOM 1910 O O . LYS B 1 53 ? 27.989 26.566 19.441 1.00 38.86 713 LYS B O 1
ATOM 1916 N N . ASP B 1 54 ? 29.765 27.947 19.426 1.00 32.20 714 ASP B N 1
ATOM 1917 C CA . ASP B 1 54 ? 30.028 27.813 20.852 1.00 34.22 714 ASP B CA 1
ATOM 1918 C C . ASP B 1 54 ? 29.653 29.068 21.629 1.00 39.25 714 ASP B C 1
ATOM 1919 O O . ASP B 1 54 ? 29.940 29.155 22.828 1.00 33.92 714 ASP B O 1
ATOM 1924 N N . PHE B 1 55 ? 29.023 30.039 20.973 1.00 29.80 715 PHE B N 1
ATOM 1925 C CA . PHE B 1 55 ? 28.520 31.218 21.663 1.00 25.47 715 PHE B CA 1
ATOM 1926 C C . PHE B 1 55 ? 27.328 30.831 22.528 1.00 28.36 715 PHE B C 1
ATOM 1927 O O . PHE B 1 55 ? 26.427 30.117 22.079 1.00 29.09 715 PHE B O 1
ATOM 1935 N N . ASP B 1 56 ? 27.328 31.295 23.776 1.00 34.11 716 ASP B N 1
ATOM 1936 C CA . ASP B 1 56 ? 26.308 30.903 24.747 1.00 39.41 716 ASP B CA 1
ATOM 1937 C C . ASP B 1 56 ? 25.098 31.814 24.589 1.00 33.80 716 ASP B C 1
ATOM 1938 O O . ASP B 1 56 ? 24.994 32.867 25.219 1.00 35.63 716 ASP B O 1
ATOM 1943 N N . TYR B 1 57 ? 24.170 31.403 23.733 1.00 29.15 717 TYR B N 1
ATOM 1944 C CA . TYR B 1 57 ? 22.878 32.054 23.609 1.00 28.97 717 TYR B CA 1
ATOM 1945 C C . TYR B 1 57 ? 21.789 31.055 23.972 1.00 29.49 717 TYR B C 1
ATOM 1946 O O . TYR B 1 57 ? 22.006 29.840 23.969 1.00 23.38 717 TYR B O 1
ATOM 1955 N N . THR B 1 58 ? 20.612 31.579 24.300 1.00 21.52 718 THR B N 1
ATOM 1956 C CA . THR B 1 58 ? 19.502 30.766 24.776 1.00 26.64 718 THR B CA 1
ATOM 1957 C C . THR B 1 58 ? 18.296 30.962 23.872 1.00 24.15 718 THR B C 1
ATOM 1958 O O . THR B 1 58 ? 17.916 32.099 23.573 1.00 21.99 718 THR B O 1
ATOM 1962 N N . GLU B 1 59 ? 17.699 29.856 23.443 1.00 18.96 719 GLU B N 1
ATOM 1963 C CA . GLU B 1 59 ? 16.426 29.890 22.730 1.00 22.09 719 GLU B CA 1
ATOM 1964 C C . GLU B 1 59 ? 15.323 29.900 23.783 1.00 24.22 719 GLU B C 1
ATOM 1965 O O . GLU B 1 59 ? 14.969 28.857 24.335 1.00 23.04 719 GLU B O 1
ATOM 1971 N N . ILE B 1 60 ? 14.786 31.088 24.077 1.00 21.59 720 ILE B N 1
ATOM 1972 C CA . ILE B 1 60 ? 13.820 31.209 25.167 1.00 22.42 720 ILE B CA 1
ATOM 1973 C C . ILE B 1 60 ? 12.471 30.633 24.762 1.00 22.19 720 ILE B C 1
ATOM 1974 O O . ILE B 1 60 ? 11.736 30.106 25.604 1.00 19.10 720 ILE B O 1
ATOM 1979 N N . CYS B 1 61 ? 12.110 30.742 23.488 1.00 24.47 721 CYS B N 1
ATOM 1980 C CA . CYS B 1 61 ? 11.004 29.986 22.922 1.00 19.64 721 CYS B CA 1
ATOM 1981 C C . CYS B 1 61 ? 11.313 29.780 21.448 1.00 19.03 721 CYS B C 1
ATOM 1982 O O . CYS B 1 61 ? 12.331 30.260 20.942 1.00 16.06 721 CYS B O 1
ATOM 1985 N N . ASN B 1 62 ? 10.428 29.058 20.763 1.00 14.34 722 ASN B N 1
ATOM 1986 C CA A ASN B 1 62 ? 10.683 28.631 19.391 0.50 19.64 722 ASN B CA 1
ATOM 1987 C CA B ASN B 1 62 ? 10.682 28.632 19.391 0.50 19.63 722 ASN B CA 1
ATOM 1988 C C . ASN B 1 62 ? 11.107 29.800 18.511 1.00 19.23 722 ASN B C 1
ATOM 1989 O O . ASN B 1 62 ? 10.334 30.738 18.291 1.00 20.01 722 ASN B O 1
ATOM 1998 N N . ASP B 1 63 ? 12.349 29.734 18.021 1.00 18.89 723 ASP B N 1
ATOM 1999 C CA . ASP B 1 63 ? 12.946 30.682 17.080 1.00 20.95 723 ASP B CA 1
ATOM 2000 C C . ASP B 1 63 ? 13.168 32.071 17.672 1.00 23.37 723 ASP B C 1
ATOM 2001 O O . ASP B 1 63 ? 13.403 33.029 16.926 1.00 14.63 723 ASP B O 1
ATOM 2006 N N . VAL B 1 64 ? 13.116 32.197 18.996 1.00 13.31 724 VAL B N 1
ATOM 2007 C CA . VAL B 1 64 ? 13.376 33.449 19.702 1.00 14.38 724 VAL B CA 1
ATOM 2008 C C . VAL B 1 64 ? 14.588 33.237 20.598 1.00 19.22 724 VAL B C 1
ATOM 2009 O O . VAL B 1 64 ? 14.609 32.297 21.400 1.00 20.32 724 VAL B O 1
ATOM 2013 N N . TYR B 1 65 ? 15.588 34.107 20.473 1.00 16.27 725 TYR B N 1
ATOM 2014 C CA . TYR B 1 65 ? 16.873 33.899 21.128 1.00 15.80 725 TYR B CA 1
ATOM 2015 C C . TYR B 1 65 ? 17.250 35.087 22.001 1.00 19.86 725 TYR B C 1
ATOM 2016 O O . TYR B 1 65 ? 16.986 36.242 21.651 1.00 17.53 725 TYR B O 1
ATOM 2025 N N . SER B 1 66 ? 17.875 34.791 23.139 1.00 14.29 726 SER B N 1
ATOM 2026 C CA . SER B 1 66 ? 18.432 35.793 24.037 1.00 17.36 726 SER B CA 1
ATOM 2027 C C . SER B 1 66 ? 19.934 35.569 24.127 1.00 18.00 726 SER B C 1
ATOM 2028 O O . SER B 1 66 ? 20.382 34.432 24.312 1.00 19.86 726 SER B O 1
ATOM 2031 N N . PHE B 1 67 ? 20.710 36.641 23.990 1.00 17.20 727 PHE B N 1
ATOM 2032 C CA . PHE B 1 67 ? 22.158 36.503 23.928 1.00 15.11 727 PHE B CA 1
ATOM 2033 C C . PHE B 1 67 ? 22.817 37.780 24.420 1.00 19.94 727 PHE B C 1
ATOM 2034 O O . PHE B 1 67 ? 22.250 38.869 24.265 1.00 20.86 727 PHE B O 1
ATOM 2042 N N . PRO B 1 68 ? 23.999 37.678 25.026 1.00 18.77 728 PRO B N 1
ATOM 2043 C CA . PRO B 1 68 ? 24.734 38.891 25.400 1.00 14.23 728 PRO B CA 1
ATOM 2044 C C . PRO B 1 68 ? 25.261 39.599 24.163 1.00 24.49 728 PRO B C 1
ATOM 2045 O O . PRO B 1 68 ? 25.765 38.968 23.232 1.00 22.93 728 PRO B O 1
ATOM 2049 N N . LEU B 1 69 ? 25.135 40.925 24.158 1.00 17.10 729 LEU B N 1
ATOM 2050 C CA . LEU B 1 69 ? 25.542 41.708 22.999 1.00 14.63 729 LEU B CA 1
ATOM 2051 C C . LEU B 1 69 ? 26.399 42.903 23.400 1.00 20.64 729 LEU B C 1
ATOM 2052 O O . LEU B 1 69 ? 27.472 43.119 22.830 1.00 24.26 729 LEU B O 1
ATOM 2057 N N . PHE B 1 70 ? 25.944 43.677 24.381 1.00 23.75 730 PHE B N 1
ATOM 2058 C CA . PHE B 1 70 ? 26.602 44.917 24.761 1.00 20.00 730 PHE B CA 1
ATOM 2059 C C . PHE B 1 70 ? 27.019 44.882 26.226 1.00 22.63 730 PHE B C 1
ATOM 2060 O O . PHE B 1 70 ? 26.469 44.129 27.034 1.00 24.47 730 PHE B O 1
ATOM 2068 N N . THR B 1 71 ? 28.007 45.717 26.557 1.00 15.65 731 THR B N 1
ATOM 2069 C CA . THR B 1 71 ? 28.502 45.830 27.921 1.00 26.17 731 THR B CA 1
ATOM 2070 C C . THR B 1 71 ? 27.621 46.770 28.739 1.00 23.43 731 THR B C 1
ATOM 2071 O O . THR B 1 71 ? 26.842 47.549 28.182 1.00 18.61 731 THR B O 1
ATOM 2075 N N . PRO B 1 72 ? 27.724 46.717 30.072 1.00 23.65 732 PRO B N 1
ATOM 2076 C CA . PRO B 1 72 ? 26.989 47.696 30.890 1.00 24.97 732 PRO B CA 1
ATOM 2077 C C . PRO B 1 72 ? 27.377 49.135 30.599 1.00 23.82 732 PRO B C 1
ATOM 2078 O O . PRO B 1 72 ? 26.542 50.035 30.754 1.00 21.10 732 PRO B O 1
ATOM 2082 N N . ALA B 1 73 ? 28.620 49.381 30.177 1.00 20.01 733 ALA B N 1
ATOM 2083 C CA . ALA B 1 73 ? 29.030 50.745 29.856 1.00 27.03 733 ALA B CA 1
ATOM 2084 C C . ALA B 1 73 ? 28.285 51.271 28.636 1.00 25.39 733 ALA B C 1
ATOM 2085 O O . ALA B 1 73 ? 27.908 52.448 28.593 1.00 20.67 733 ALA B O 1
ATOM 2087 N N . PHE B 1 74 ? 28.066 50.414 27.635 1.00 19.18 734 PHE B N 1
ATOM 2088 C CA . PHE B 1 74 ? 27.267 50.810 26.481 1.00 16.13 734 PHE B CA 1
ATOM 2089 C C . PHE B 1 74 ? 25.863 51.213 26.908 1.00 18.75 734 PHE B C 1
ATOM 2090 O O . PHE B 1 74 ? 25.368 52.281 26.532 1.00 16.80 734 PHE B O 1
ATOM 2098 N N . CYS B 1 75 ? 25.205 50.362 27.698 1.00 16.05 735 CYS B N 1
ATOM 2099 C CA . CYS B 1 75 ? 23.826 50.633 28.088 1.00 21.63 735 CYS B CA 1
ATOM 2100 C C . CYS B 1 75 ? 23.724 51.897 28.933 1.00 23.42 735 CYS B C 1
ATOM 2101 O O . CYS B 1 75 ? 22.788 52.688 28.766 1.00 19.76 735 CYS B O 1
ATOM 2104 N N . LYS B 1 76 ? 24.685 52.112 29.833 1.00 20.58 736 LYS B N 1
ATOM 2105 C CA . LYS B 1 76 ? 24.657 53.299 30.682 1.00 16.72 736 LYS B CA 1
ATOM 2106 C C . LYS B 1 76 ? 24.814 54.575 29.864 1.00 16.38 736 LYS B C 1
ATOM 2107 O O . LYS B 1 76 ? 24.097 55.557 30.090 1.00 19.00 736 LYS B O 1
ATOM 2113 N N . GLU B 1 77 ? 25.744 54.584 28.906 1.00 19.68 737 GLU B N 1
ATOM 2114 C CA . GLU B 1 77 ? 25.987 55.798 28.135 1.00 22.14 737 GLU B CA 1
ATOM 2115 C C . GLU B 1 77 ? 24.864 56.079 27.145 1.00 20.44 737 GLU B C 1
ATOM 2116 O O . GLU B 1 77 ? 24.556 57.246 26.880 1.00 19.00 737 GLU B O 1
ATOM 2122 N N . VAL B 1 78 ? 24.245 55.034 26.588 1.00 21.95 738 VAL B N 1
ATOM 2123 C CA . VAL B 1 78 ? 23.099 55.242 25.706 1.00 15.98 738 VAL B CA 1
ATOM 2124 C C . VAL B 1 78 ? 21.961 55.908 26.468 1.00 16.85 738 VAL B C 1
ATOM 2125 O O . VAL B 1 78 ? 21.368 56.887 25.998 1.00 23.10 738 VAL B O 1
ATOM 2129 N N . ILE B 1 79 ? 21.649 55.395 27.663 1.00 14.81 739 ILE B N 1
ATOM 2130 C CA . ILE B 1 79 ? 20.622 56.009 28.502 1.00 17.87 739 ILE B CA 1
ATOM 2131 C C . ILE B 1 79 ? 20.982 57.457 28.815 1.00 15.71 739 ILE B C 1
ATOM 2132 O O . ILE B 1 79 ? 20.124 58.349 28.774 1.00 22.95 739 ILE B O 1
ATOM 2137 N N . GLU B 1 80 ? 22.256 57.715 29.122 1.00 19.36 740 GLU B N 1
ATOM 2138 C CA . GLU B 1 80 ? 22.686 59.076 29.436 1.00 21.14 740 GLU B CA 1
ATOM 2139 C C . GLU B 1 80 ? 22.482 60.014 28.253 1.00 22.11 740 GLU B C 1
ATOM 2140 O O . GLU B 1 80 ? 22.016 61.148 28.424 1.00 28.16 740 GLU B O 1
ATOM 2146 N N . VAL B 1 81 ? 22.835 59.566 27.045 1.00 19.12 741 VAL B N 1
ATOM 2147 C CA . VAL B 1 81 ? 22.615 60.391 25.860 1.00 22.49 741 VAL B CA 1
ATOM 2148 C C . VAL B 1 81 ? 21.134 60.710 25.703 1.00 18.09 741 VAL B C 1
ATOM 2149 O O . VAL B 1 81 ? 20.754 61.854 25.426 1.00 22.20 741 VAL B O 1
ATOM 2153 N N . MET B 1 82 ? 20.272 59.707 25.897 1.00 17.73 742 MET B N 1
ATOM 2154 C CA . MET B 1 82 ? 18.841 59.905 25.689 1.00 18.56 742 MET B CA 1
ATOM 2155 C C . MET B 1 82 ? 18.226 60.773 26.782 1.00 19.87 742 MET B C 1
ATOM 2156 O O . MET B 1 82 ? 17.381 61.631 26.495 1.00 21.51 742 MET B O 1
ATOM 2161 N N . ASP B 1 83 ? 18.620 60.555 28.040 1.00 20.56 743 ASP B N 1
ATOM 2162 C CA . ASP B 1 83 ? 18.117 61.399 29.122 1.00 23.02 743 ASP B CA 1
ATOM 2163 C C . ASP B 1 83 ? 18.559 62.846 28.942 1.00 20.62 743 ASP B C 1
ATOM 2164 O O . ASP B 1 83 ? 17.784 63.775 29.201 1.00 23.19 743 ASP B O 1
ATOM 2169 N N . LYS B 1 84 ? 19.800 63.055 28.494 1.00 16.79 744 LYS B N 1
ATOM 2170 C CA . LYS B 1 84 ? 20.308 64.412 28.309 1.00 29.09 744 LYS B CA 1
ATOM 2171 C C . LYS B 1 84 ? 19.602 65.120 27.160 1.00 24.59 744 LYS B C 1
ATOM 2172 O O . LYS B 1 84 ? 19.269 66.306 27.265 1.00 28.98 744 LYS B O 1
ATOM 2178 N N . ALA B 1 85 ? 19.377 64.414 26.050 1.00 23.95 745 ALA B N 1
ATOM 2179 C CA . ALA B 1 85 ? 18.762 65.048 24.888 1.00 20.68 745 ALA B CA 1
ATOM 2180 C C . ALA B 1 85 ? 17.332 65.480 25.184 1.00 19.17 745 ALA B C 1
ATOM 2181 O O . ALA B 1 85 ? 16.889 66.536 24.719 1.00 24.11 745 ALA B O 1
ATOM 2183 N N . ASN B 1 86 ? 16.600 64.680 25.961 1.00 15.95 746 ASN B N 1
ATOM 2184 C CA . ASN B 1 86 ? 15.208 64.967 26.304 1.00 24.06 746 ASN B CA 1
ATOM 2185 C C . ASN B 1 86 ? 14.364 65.194 25.050 1.00 24.36 746 ASN B C 1
ATOM 2186 O O . ASN B 1 86 ? 13.562 66.127 24.976 1.00 26.97 746 ASN B O 1
ATOM 2191 N N . LEU B 1 87 ? 14.555 64.336 24.047 1.00 19.64 747 LEU B N 1
ATOM 2192 C CA . LEU B 1 87 ? 13.817 64.420 22.793 1.00 23.10 747 LEU B CA 1
ATOM 2193 C C . LEU B 1 87 ? 12.674 63.411 22.723 1.00 20.39 747 LEU B C 1
ATOM 2194 O O . LEU B 1 87 ? 12.166 63.130 21.631 1.00 15.71 747 LEU B O 1
ATOM 2199 N N . TRP B 1 88 ? 12.255 62.881 23.870 1.00 16.87 748 TRP B N 1
ATOM 2200 C CA . TRP B 1 88 ? 11.237 61.839 23.921 1.00 13.44 748 TRP B CA 1
ATOM 2201 C C . TRP B 1 88 ? 9.939 62.294 23.266 1.00 17.83 748 TRP B C 1
ATOM 2202 O O . TRP B 1 88 ? 9.567 63.469 23.316 1.00 16.90 748 TRP B O 1
ATOM 2213 N N . SER B 1 89 ? 9.240 61.337 22.657 1.00 23.20 749 SER B N 1
ATOM 2214 C CA . SER B 1 89 ? 7.909 61.601 22.129 1.00 24.61 749 SER B CA 1
ATOM 2215 C C . SER B 1 89 ? 6.971 62.028 23.253 1.00 28.59 749 SER B C 1
ATOM 2216 O O . SER B 1 89 ? 7.116 61.611 24.404 1.00 24.44 749 SER B O 1
ATOM 2219 N N . LYS B 1 90 ? 6.007 62.880 22.909 1.00 29.48 750 LYS B N 1
ATOM 2220 C CA . LYS B 1 90 ? 5.080 63.433 23.893 1.00 33.12 750 LYS B CA 1
ATOM 2221 C C . LYS B 1 90 ? 3.953 62.456 24.208 1.00 33.78 750 LYS B C 1
ATOM 2222 O O . LYS B 1 90 ? 3.330 62.540 25.267 1.00 45.62 750 LYS B O 1
ATOM 2228 N N . PRO B 1 107 ? 1.248 57.886 23.264 1.00 51.16 767 PRO B N 1
ATOM 2229 C CA . PRO B 1 107 ? 2.198 57.038 22.536 1.00 52.64 767 PRO B CA 1
ATOM 2230 C C . PRO B 1 107 ? 3.329 56.534 23.427 1.00 50.99 767 PRO B C 1
ATOM 2231 O O . PRO B 1 107 ? 3.542 57.073 24.514 1.00 53.11 767 PRO B O 1
ATOM 2235 N N . THR B 1 108 ? 4.041 55.511 22.964 1.00 45.21 768 THR B N 1
ATOM 2236 C CA . THR B 1 108 ? 5.188 54.998 23.700 1.00 47.48 768 THR B CA 1
ATOM 2237 C C . THR B 1 108 ? 6.298 56.041 23.732 1.00 37.61 768 THR B C 1
ATOM 2238 O O . THR B 1 108 ? 6.642 56.630 22.703 1.00 48.06 768 THR B O 1
ATOM 2242 N N . GLN B 1 109 ? 6.857 56.273 24.917 1.00 25.12 769 GLN B N 1
ATOM 2243 C CA . GLN B 1 109 ? 7.920 57.260 25.076 1.00 23.63 769 GLN B CA 1
ATOM 2244 C C . GLN B 1 109 ? 9.207 56.717 24.467 1.00 18.22 769 GLN B C 1
ATOM 2245 O O . GLN B 1 109 ? 9.769 55.735 24.963 1.00 16.69 769 GLN B O 1
ATOM 2251 N N . ASP B 1 110 ? 9.680 57.341 23.389 1.00 13.59 770 ASP B N 1
ATOM 2252 C CA . ASP B 1 110 ? 10.894 56.860 22.747 1.00 19.04 770 ASP B CA 1
ATOM 2253 C C . ASP B 1 110 ? 11.629 58.012 22.076 1.00 23.70 770 ASP B C 1
ATOM 2254 O O . ASP B 1 110 ? 11.101 59.116 21.920 1.00 16.67 770 ASP B O 1
ATOM 2259 N N . THR B 1 111 ? 12.877 57.735 21.698 1.00 17.34 771 THR B N 1
ATOM 2260 C CA . THR B 1 111 ? 13.716 58.663 20.952 1.00 7.60 771 THR B CA 1
ATOM 2261 C C . THR B 1 111 ? 14.465 57.871 19.891 1.00 16.03 771 THR B C 1
ATOM 2262 O O . THR B 1 111 ? 15.040 56.821 20.194 1.00 15.70 771 THR B O 1
ATOM 2266 N N . GLN B 1 112 ? 14.451 58.365 18.657 1.00 13.42 772 GLN B N 1
ATOM 2267 C CA . GLN B 1 112 ? 15.131 57.675 17.569 1.00 13.47 772 GLN B CA 1
ATOM 2268 C C . GLN B 1 112 ? 16.638 57.866 17.674 1.00 17.58 772 GLN B C 1
ATOM 2269 O O . GLN B 1 112 ? 17.125 58.926 18.075 1.00 17.28 772 GLN B O 1
ATOM 2275 N N . LEU B 1 113 ? 17.384 56.820 17.304 1.00 15.85 773 LEU B N 1
ATOM 2276 C CA . LEU B 1 113 ? 18.837 56.927 17.335 1.00 16.86 773 LEU B CA 1
ATOM 2277 C C . LEU B 1 113 ? 19.330 58.069 16.456 1.00 17.92 773 LEU B C 1
ATOM 2278 O O . LEU B 1 113 ? 20.275 58.771 16.829 1.00 16.04 773 LEU B O 1
ATOM 2283 N N . TYR B 1 114 ? 18.692 58.292 15.303 1.00 16.98 774 TYR B N 1
ATOM 2284 C CA . TYR B 1 114 ? 19.156 59.356 14.419 1.00 28.65 774 TYR B CA 1
ATOM 2285 C C . TYR B 1 114 ? 18.920 60.743 15.007 1.00 30.32 774 TYR B C 1
ATOM 2286 O O . TYR B 1 114 ? 19.537 61.707 14.545 1.00 24.96 774 TYR B O 1
ATOM 2295 N N . GLU B 1 115 ? 18.055 60.863 16.019 1.00 18.95 775 GLU B N 1
ATOM 2296 C CA . GLU B 1 115 ? 17.837 62.155 16.660 1.00 25.68 775 GLU B CA 1
ATOM 2297 C C . GLU B 1 115 ? 18.989 62.551 17.573 1.00 22.50 775 GLU B C 1
ATOM 2298 O O . GLU B 1 115 ? 19.098 63.727 17.936 1.00 20.33 775 GLU B O 1
ATOM 2304 N N . VAL B 1 116 ? 19.838 61.601 17.958 1.00 16.69 776 VAL B N 1
ATOM 2305 C CA . VAL B 1 116 ? 21.022 61.875 18.760 1.00 22.67 776 VAL B CA 1
ATOM 2306 C C . VAL B 1 116 ? 22.302 61.553 17.989 1.00 20.34 776 VAL B C 1
ATOM 2307 O O . VAL B 1 116 ? 23.370 61.431 18.578 1.00 19.04 776 VAL B O 1
ATOM 2311 N N . GLY B 1 117 ? 22.199 61.404 16.671 1.00 15.16 777 GLY B N 1
ATOM 2312 C CA . GLY B 1 117 ? 23.374 61.238 15.835 1.00 19.31 777 GLY B CA 1
ATOM 2313 C C . GLY B 1 117 ? 24.066 59.899 15.947 1.00 18.59 777 GLY B C 1
ATOM 2314 O O . GLY B 1 117 ? 25.288 59.826 15.780 1.00 16.57 777 GLY B O 1
ATOM 2315 N N . LEU B 1 118 ? 23.316 58.828 16.208 1.00 19.31 778 LEU B N 1
ATOM 2316 C CA . LEU B 1 118 ? 23.890 57.498 16.381 1.00 17.78 778 LEU B CA 1
ATOM 2317 C C . LEU B 1 118 ? 23.403 56.512 15.324 1.00 20.12 778 LEU B C 1
ATOM 2318 O O . LEU B 1 118 ? 23.599 55.304 15.479 1.00 17.37 778 LEU B O 1
ATOM 2323 N N . ASP B 1 119 ? 22.774 57.000 14.251 1.00 22.51 779 ASP B N 1
ATOM 2324 C CA . ASP B 1 119 ? 22.243 56.097 13.232 1.00 17.64 779 ASP B CA 1
ATOM 2325 C C . ASP B 1 119 ? 23.360 55.417 12.446 1.00 19.72 779 ASP B C 1
ATOM 2326 O O . ASP B 1 119 ? 23.251 54.235 12.099 1.00 24.42 779 ASP B O 1
ATOM 2331 N N . LYS B 1 120 ? 24.438 56.145 12.150 1.00 20.41 780 LYS B N 1
ATOM 2332 C CA . LYS B 1 120 ? 25.531 55.554 11.385 1.00 20.78 780 LYS B CA 1
ATOM 2333 C C . LYS B 1 120 ? 26.293 54.528 12.214 1.00 19.37 780 LYS B C 1
ATOM 2334 O O . LYS B 1 120 ? 26.719 53.492 11.691 1.00 21.83 780 LYS B O 1
ATOM 2340 N N . GLN B 1 121 ? 26.478 54.799 13.507 1.00 20.12 781 GLN B N 1
ATOM 2341 C CA . GLN B 1 121 ? 27.108 53.811 14.373 1.00 22.20 781 GLN B CA 1
ATOM 2342 C C . GLN B 1 121 ? 26.251 52.555 14.476 1.00 24.75 781 GLN B C 1
ATOM 2343 O O . GLN B 1 121 ? 26.772 51.435 14.424 1.00 19.92 781 GLN B O 1
ATOM 2349 N N . TRP B 1 122 ? 24.931 52.723 14.602 1.00 18.09 782 TRP B N 1
ATOM 2350 C CA . TRP B 1 122 ? 24.043 51.569 14.697 1.00 16.07 782 TRP B CA 1
ATOM 2351 C C . TRP B 1 122 ? 24.027 50.773 13.399 1.00 10.20 782 TRP B C 1
ATOM 2352 O O . TRP B 1 122 ? 23.947 49.538 13.422 1.00 22.82 782 TRP B O 1
ATOM 2363 N N . HIS B 1 123 ? 24.087 51.463 12.257 1.00 13.09 783 HIS B N 1
ATOM 2364 C CA . HIS B 1 123 ? 24.166 50.773 10.973 1.00 18.32 783 HIS B CA 1
ATOM 2365 C C . HIS B 1 123 ? 25.399 49.881 10.908 1.00 25.57 783 HIS B C 1
ATOM 2366 O O . HIS B 1 123 ? 25.330 48.748 10.416 1.00 18.63 783 HIS B O 1
ATOM 2373 N N . TYR B 1 124 ? 26.534 50.373 11.410 1.00 21.18 784 TYR B N 1
ATOM 2374 C CA . TYR B 1 124 ? 27.733 49.543 11.461 1.00 24.04 784 TYR B CA 1
ATOM 2375 C C . TYR B 1 124 ? 27.533 48.350 12.386 1.00 21.40 784 TYR B C 1
ATOM 2376 O O . TYR B 1 124 ? 27.946 47.233 12.062 1.00 24.41 784 TYR B O 1
ATOM 2385 N N . VAL B 1 125 ? 26.900 48.565 13.540 1.00 27.02 785 VAL B N 1
ATOM 2386 C CA . VAL B 1 125 ? 26.645 47.465 14.468 1.00 20.05 785 VAL B CA 1
ATOM 2387 C C . VAL B 1 125 ? 25.831 46.373 13.788 1.00 22.13 785 VAL B C 1
ATOM 2388 O O . VAL B 1 125 ? 26.176 45.186 13.864 1.00 23.27 785 VAL B O 1
ATOM 2392 N N . VAL B 1 126 ? 24.758 46.757 13.092 1.00 19.18 786 VAL B N 1
ATOM 2393 C CA . VAL B 1 126 ? 23.841 45.768 12.527 1.00 16.76 786 VAL B CA 1
ATOM 2394 C C . VAL B 1 126 ? 24.518 44.963 11.423 1.00 24.16 786 VAL B C 1
ATOM 2395 O O . VAL B 1 126 ? 24.474 43.727 11.419 1.00 21.82 786 VAL B O 1
ATOM 2399 N N . PHE B 1 127 ? 25.157 45.644 10.474 1.00 18.47 787 PHE B N 1
ATOM 2400 C CA . PHE B 1 127 ? 25.667 44.951 9.299 1.00 24.39 787 PHE B CA 1
ATOM 2401 C C . PHE B 1 127 ? 26.986 44.229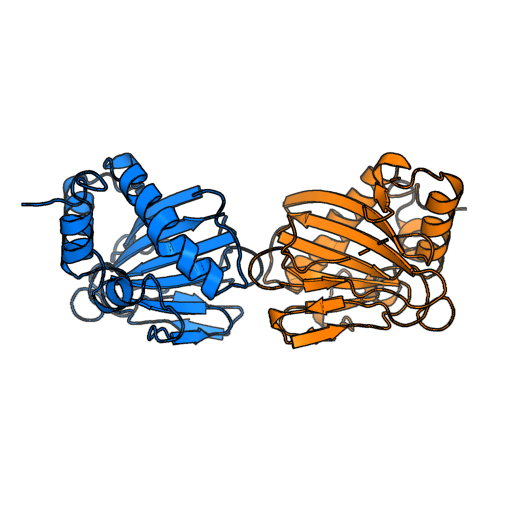 9.550 1.00 27.76 787 PHE B C 1
ATOM 2402 O O . PHE B 1 127 ? 27.308 43.290 8.813 1.00 24.56 787 PHE B O 1
ATOM 2410 N N . ASN B 1 128 ? 27.741 44.621 10.576 1.00 23.71 788 ASN B N 1
ATOM 2411 C CA . ASN B 1 128 ? 29.034 44.007 10.853 1.00 20.73 788 ASN B CA 1
ATOM 2412 C C . ASN B 1 128 ? 29.028 43.058 12.040 1.00 24.22 788 ASN B C 1
ATOM 2413 O O . ASN B 1 128 ? 29.842 42.133 12.072 1.00 21.38 788 ASN B O 1
ATOM 2418 N N . TYR B 1 129 ? 28.139 43.256 13.011 1.00 23.33 789 TYR B N 1
ATOM 2419 C CA . TYR B 1 129 ? 28.085 42.414 14.200 1.00 23.08 789 TYR B CA 1
ATOM 2420 C C . TYR B 1 129 ? 26.809 41.591 14.284 1.00 26.39 789 TYR B C 1
ATOM 2421 O O . TYR B 1 129 ? 26.867 40.383 14.540 1.00 24.48 789 TYR B O 1
ATOM 2430 N N . VAL B 1 130 ? 25.650 42.214 14.076 1.00 17.76 790 VAL B N 1
ATOM 2431 C CA . VAL B 1 130 ? 24.395 41.487 14.224 1.00 19.15 790 VAL B CA 1
ATOM 2432 C C . VAL B 1 130 ? 24.135 40.595 13.016 1.00 22.40 790 VAL B C 1
ATOM 2433 O O . VAL B 1 130 ? 23.697 39.448 13.164 1.00 22.70 790 VAL B O 1
ATOM 2437 N N . ALA B 1 131 ? 24.405 41.098 11.812 1.00 18.82 791 ALA B N 1
ATOM 2438 C CA . ALA B 1 131 ? 24.098 40.335 10.606 1.00 16.69 791 ALA B CA 1
ATOM 2439 C C . ALA B 1 131 ? 24.810 38.988 10.537 1.00 17.58 791 ALA B C 1
ATOM 2440 O O . ALA B 1 131 ? 24.157 38.003 10.149 1.00 20.37 791 ALA B O 1
ATOM 2442 N N . PRO B 1 132 ? 26.103 38.859 10.869 1.00 19.80 792 PRO B N 1
ATOM 2443 C CA . PRO B 1 132 ? 26.698 37.510 10.880 1.00 26.54 792 PRO B CA 1
ATOM 2444 C C . PRO B 1 132 ? 26.026 36.570 11.864 1.00 20.06 792 PRO B C 1
ATOM 2445 O O . PRO B 1 132 ? 25.878 35.377 11.574 1.00 19.22 792 PRO B O 1
ATOM 2449 N N . PHE B 1 133 ? 25.606 37.075 13.025 1.00 20.01 793 PHE B N 1
ATOM 2450 C CA . PHE B 1 133 ? 24.909 36.220 13.979 1.00 20.90 793 PHE B CA 1
ATOM 2451 C C . PHE B 1 133 ? 23.530 35.822 13.465 1.00 25.74 793 PHE B C 1
ATOM 2452 O O . PHE B 1 133 ? 23.073 34.700 13.720 1.00 17.47 793 PHE B O 1
ATOM 2460 N N . VAL B 1 134 ? 22.862 36.718 12.732 1.00 20.75 794 VAL B N 1
ATOM 2461 C CA . VAL B 1 134 ? 21.577 36.385 12.125 1.00 16.69 794 VAL B CA 1
ATOM 2462 C C . VAL B 1 134 ? 21.745 35.279 11.090 1.00 19.96 794 VAL B C 1
ATOM 2463 O O . VAL B 1 134 ? 20.926 34.353 11.011 1.00 16.84 794 VAL B O 1
ATOM 2467 N N . ARG B 1 135 ? 22.813 35.346 10.288 1.00 17.68 795 ARG B N 1
ATOM 2468 C CA . ARG B 1 135 ? 23.085 34.272 9.337 1.00 16.51 795 ARG B CA 1
ATOM 2469 C C . ARG B 1 135 ? 23.298 32.941 10.045 1.00 28.61 795 ARG B C 1
ATOM 2470 O O . ARG B 1 135 ? 22.958 31.886 9.498 1.00 23.61 795 ARG B O 1
ATOM 2478 N N . HIS B 1 136 ? 23.845 32.971 11.262 1.00 25.32 796 HIS B N 1
ATOM 2479 C CA . HIS B 1 136 ? 24.040 31.745 12.026 1.00 23.56 796 HIS B CA 1
ATOM 2480 C C . HIS B 1 136 ? 22.730 31.236 12.618 1.00 28.54 796 HIS B C 1
ATOM 2481 O O . HIS B 1 136 ? 22.482 30.024 12.632 1.00 20.08 796 HIS B O 1
ATOM 2488 N N . LEU B 1 137 ? 21.885 32.144 13.112 1.00 16.16 797 LEU B N 1
ATOM 2489 C CA . LEU B 1 137 ? 20.653 31.743 13.783 1.00 21.19 797 LEU B CA 1
ATOM 2490 C C . LEU B 1 137 ? 19.570 31.334 12.795 1.00 17.84 797 LEU B C 1
ATOM 2491 O O . LEU B 1 137 ? 18.808 30.397 13.058 1.00 22.83 797 LEU B O 1
ATOM 2496 N N . TYR B 1 138 ? 19.472 32.036 11.669 1.00 13.02 798 TYR B N 1
ATOM 2497 C CA . TYR B 1 138 ? 18.320 31.882 10.792 1.00 20.77 798 TYR B CA 1
ATOM 2498 C C . TYR B 1 138 ? 18.725 31.469 9.384 1.00 22.45 798 TYR B C 1
ATOM 2499 O O . TYR B 1 138 ? 18.288 32.080 8.404 1.00 18.85 798 TYR B O 1
ATOM 2508 N N . ASN B 1 139 ? 19.561 30.435 9.282 1.00 14.29 799 ASN B N 1
ATOM 2509 C CA . ASN B 1 139 ? 19.842 29.761 8.015 1.00 15.23 799 ASN B CA 1
ATOM 2510 C C . ASN B 1 139 ? 20.349 30.734 6.951 1.00 21.68 799 ASN B C 1
ATOM 2511 O O . ASN B 1 139 ? 19.825 30.799 5.836 1.00 20.52 799 ASN B O 1
ATOM 2516 N N . ASN B 1 140 ? 21.374 31.506 7.314 1.00 15.08 800 ASN B N 1
ATOM 2517 C CA . ASN B 1 140 ? 22.087 32.366 6.369 1.00 12.70 800 ASN B CA 1
ATOM 2518 C C . ASN B 1 140 ? 21.189 33.455 5.787 1.00 17.82 800 ASN B C 1
ATOM 2519 O O . ASN B 1 140 ? 21.374 33.881 4.644 1.00 20.12 800 ASN B O 1
ATOM 2524 N N . TYR B 1 141 ? 20.207 33.926 6.552 1.00 18.90 801 TYR B N 1
ATOM 2525 C CA . TYR B 1 141 ? 19.381 35.023 6.066 1.00 18.12 801 TYR B CA 1
ATOM 2526 C C . TYR B 1 141 ? 20.211 36.298 5.964 1.00 18.21 801 TYR B C 1
ATOM 2527 O O . TYR B 1 141 ? 20.875 36.697 6.925 1.00 22.08 801 TYR B O 1
ATOM 2536 N N . LYS B 1 142 ? 20.160 36.944 4.801 1.00 18.32 802 LYS B N 1
ATOM 2537 C CA . LYS B 1 142 ? 20.958 38.136 4.535 1.00 25.63 802 LYS B CA 1
ATOM 2538 C C . LYS B 1 142 ? 20.197 39.393 4.944 1.00 20.50 802 LYS B C 1
ATOM 2539 O O . LYS B 1 142 ? 19.097 39.648 4.447 1.00 21.02 802 LYS B O 1
ATOM 2545 N N . THR B 1 143 ? 20.791 40.176 5.843 1.00 21.34 803 THR B N 1
ATOM 2546 C CA . THR B 1 143 ? 20.186 41.431 6.277 1.00 18.61 803 THR B CA 1
ATOM 2547 C C . THR B 1 143 ? 20.197 42.445 5.133 1.00 13.67 803 THR B C 1
ATOM 2548 O O . THR B 1 143 ? 21.221 42.631 4.470 1.00 19.74 803 THR B O 1
ATOM 2552 N N . LYS B 1 144 ? 19.056 43.096 4.894 1.00 15.19 804 LYS B N 1
ATOM 2553 C CA . LYS B 1 144 ? 18.907 44.021 3.769 1.00 19.47 804 LYS B CA 1
ATOM 2554 C C . LYS B 1 144 ? 19.086 45.479 4.177 1.00 24.33 804 LYS B C 1
ATOM 2555 O O . LYS B 1 144 ? 19.936 46.185 3.627 1.00 24.01 804 LYS B O 1
ATOM 2561 N N . ASP B 1 145 ? 18.281 45.951 5.122 1.00 20.31 805 ASP B N 1
ATOM 2562 C CA . ASP B 1 145 ? 18.291 47.359 5.488 1.00 25.66 805 ASP B CA 1
ATOM 2563 C C . ASP B 1 145 ? 17.696 47.505 6.880 1.00 25.24 805 ASP B C 1
ATOM 2564 O O . ASP B 1 145 ? 17.039 46.600 7.400 1.00 21.13 805 ASP B O 1
ATOM 2569 N N . ILE B 1 146 ? 17.932 48.670 7.472 1.00 19.93 806 ILE B N 1
ATOM 2570 C CA . ILE B 1 146 ? 17.427 49.009 8.795 1.00 21.62 806 ILE B CA 1
ATOM 2571 C C . ILE B 1 146 ? 16.213 49.907 8.620 1.00 17.72 806 ILE B C 1
ATOM 2572 O O . ILE B 1 146 ? 16.296 50.954 7.969 1.00 16.06 806 ILE B O 1
ATOM 2577 N N . ASN B 1 147 ? 15.087 49.501 9.204 1.00 13.61 807 ASN B N 1
ATOM 2578 C CA . ASN B 1 147 ? 13.886 50.332 9.176 1.00 14.55 807 ASN B CA 1
ATOM 2579 C C . ASN B 1 147 ? 13.960 51.414 10.250 1.00 17.12 807 ASN B C 1
ATOM 2580 O O . ASN B 1 147 ? 14.085 52.604 9.945 1.00 16.73 807 ASN B O 1
ATOM 2585 N N . LEU B 1 148 ? 13.904 51.013 11.519 1.00 19.14 808 LEU B N 1
ATOM 2586 C CA . LEU B 1 148 ? 13.919 51.961 12.623 1.00 22.03 808 LEU B CA 1
ATOM 2587 C C . LEU B 1 148 ? 14.883 51.486 13.699 1.00 19.32 808 LEU B C 1
ATOM 2588 O O . LEU B 1 148 ? 15.222 50.303 13.786 1.00 14.13 808 LEU B O 1
ATOM 2593 N N . ALA B 1 149 ? 15.319 52.436 14.523 1.00 13.24 809 ALA B N 1
ATOM 2594 C CA . ALA B 1 149 ? 16.164 52.144 15.677 1.00 16.92 809 ALA B CA 1
ATOM 2595 C C . ALA B 1 149 ? 15.924 53.236 16.703 1.00 15.59 809 ALA B C 1
ATOM 2596 O O . ALA B 1 149 ? 16.134 54.416 16.408 1.00 17.14 809 ALA B O 1
ATOM 2598 N N . PHE B 1 150 ? 15.482 52.854 17.897 1.00 14.59 810 PHE B N 1
ATOM 2599 C CA . PHE B 1 150 ? 15.089 53.839 18.889 1.00 15.21 810 PHE B CA 1
ATOM 2600 C C . PHE B 1 150 ? 15.262 53.255 20.281 1.00 13.60 810 PHE B C 1
ATOM 2601 O O . PHE B 1 150 ? 15.365 52.038 20.461 1.00 15.33 810 PHE B O 1
ATOM 2609 N N . VAL B 1 151 ? 15.301 54.145 21.267 1.00 15.97 811 VAL B N 1
ATOM 2610 C CA . VAL B 1 151 ? 15.331 53.774 22.675 1.00 11.26 811 VAL B CA 1
ATOM 2611 C C . VAL B 1 151 ? 13.957 54.058 23.259 1.00 17.54 811 VAL B C 1
ATOM 2612 O O . VAL B 1 151 ? 13.413 55.150 23.068 1.00 12.26 811 VAL B O 1
ATOM 2616 N N . VAL B 1 152 ? 13.393 53.078 23.958 1.00 13.49 812 VAL B N 1
ATOM 2617 C CA . VAL B 1 152 ? 12.104 53.229 24.621 1.00 14.48 812 VAL B CA 1
ATOM 2618 C C . VAL B 1 152 ? 12.341 53.393 26.113 1.00 16.30 812 VAL B C 1
ATOM 2619 O O . VAL B 1 152 ? 13.135 52.657 26.713 1.00 20.08 812 VAL B O 1
ATOM 2623 N N . LYS B 1 153 ? 11.649 54.356 26.717 1.00 19.21 813 LYS B N 1
ATOM 2624 C CA . LYS B 1 153 ? 11.707 54.583 28.157 1.00 22.86 813 LYS B CA 1
ATOM 2625 C C . LYS B 1 153 ? 10.318 54.355 28.738 1.00 23.91 813 LYS B C 1
ATOM 2626 O O . LYS B 1 153 ? 9.402 55.149 28.498 1.00 24.19 813 LYS B O 1
ATOM 2632 N N . TYR B 1 154 ? 10.160 53.266 29.487 1.00 18.51 814 TYR B N 1
ATOM 2633 C CA . TYR B 1 154 ? 8.944 53.016 30.248 1.00 16.31 814 TYR B CA 1
ATOM 2634 C C . TYR B 1 154 ? 9.097 53.608 31.642 1.00 18.75 814 TYR B C 1
ATOM 2635 O O . TYR B 1 154 ? 10.067 53.307 32.343 1.00 19.15 814 TYR B O 1
ATOM 2644 N N . ASP B 1 155 ? 8.141 54.444 32.044 1.00 20.67 815 ASP B N 1
ATOM 2645 C CA . ASP B 1 155 ? 8.108 54.969 33.401 1.00 26.83 815 ASP B CA 1
ATOM 2646 C C . ASP B 1 155 ? 6.664 54.982 33.884 1.00 19.24 815 ASP B C 1
ATOM 2647 O O . ASP B 1 155 ? 5.747 54.548 33.179 1.00 24.70 815 ASP B O 1
ATOM 2652 N N . MET B 1 156 ? 6.461 55.490 35.102 1.00 20.98 816 MET B N 1
ATOM 2653 C CA . MET B 1 156 ? 5.124 55.500 35.685 1.00 25.74 816 MET B CA 1
ATOM 2654 C C . MET B 1 156 ? 4.236 56.578 35.076 1.00 36.18 816 MET B C 1
ATOM 2655 O O . MET B 1 156 ? 3.019 56.386 34.978 1.00 39.57 816 MET B O 1
ATOM 2660 N N . GLU B 1 157 ? 4.818 57.707 34.664 1.00 24.78 817 GLU B N 1
ATOM 2661 C CA . GLU B 1 157 ? 4.035 58.793 34.088 1.00 44.04 817 GLU B CA 1
ATOM 2662 C C . GLU B 1 157 ? 3.587 58.504 32.662 1.00 48.23 817 GLU B C 1
ATOM 2663 O O . GLU B 1 157 ? 2.621 59.117 32.195 1.00 56.33 817 GLU B O 1
ATOM 2669 N N . ARG B 1 158 ? 4.260 57.594 31.967 1.00 48.53 818 ARG B N 1
ATOM 2670 C CA . ARG B 1 158 ? 3.891 57.243 30.602 1.00 52.00 818 ARG B CA 1
ATOM 2671 C C . ARG B 1 158 ? 3.445 55.787 30.522 1.00 40.47 818 ARG B C 1
ATOM 2672 O O . ARG B 1 158 ? 4.129 54.952 29.930 1.00 46.25 818 ARG B O 1
ATOM 2680 N N . LEU B 1 162 ? -0.337 49.201 25.160 1.00 38.27 822 LEU B N 1
ATOM 2681 C CA . LEU B 1 162 ? 0.527 48.084 24.793 1.00 36.68 822 LEU B CA 1
ATOM 2682 C C . LEU B 1 162 ? -0.294 46.920 24.242 1.00 32.25 822 LEU B C 1
ATOM 2683 O O . LEU B 1 162 ? -0.528 45.928 24.930 1.00 34.37 822 LEU B O 1
ATOM 2688 N N . ALA B 1 163 ? -0.728 47.052 22.988 1.00 31.19 823 ALA B N 1
ATOM 2689 C CA . ALA B 1 163 ? -1.589 46.096 22.312 1.00 27.67 823 ALA B CA 1
ATOM 2690 C C . ALA B 1 163 ? -0.765 45.045 21.573 1.00 26.73 823 ALA B C 1
ATOM 2691 O O . ALA B 1 163 ? 0.378 45.304 21.181 1.00 20.66 823 ALA B O 1
ATOM 2693 N N . PRO B 1 164 ? -1.317 43.846 21.381 1.00 21.79 824 PRO B N 1
ATOM 2694 C CA . PRO B 1 164 ? -0.619 42.835 20.577 1.00 26.08 824 PRO B CA 1
ATOM 2695 C C . PRO B 1 164 ? -0.512 43.266 19.123 1.00 21.47 824 PRO B C 1
ATOM 2696 O O . PRO B 1 164 ? -1.393 43.939 18.585 1.00 23.08 824 PRO B O 1
ATOM 2700 N N . HIS B 1 165 ? 0.575 42.848 18.476 1.00 21.60 825 HIS B N 1
ATOM 2701 C CA . HIS B 1 165 ? 0.862 43.317 17.126 1.00 24.94 825 HIS B CA 1
ATOM 2702 C C . HIS B 1 165 ? 2.003 42.512 16.527 1.00 20.13 825 HIS B C 1
ATOM 2703 O O . HIS B 1 165 ? 2.744 41.821 17.233 1.00 17.92 825 HIS B O 1
ATOM 2710 N N . HIS B 1 166 ? 2.134 42.629 15.210 1.00 22.17 826 HIS B N 1
ATOM 2711 C CA . HIS B 1 166 ? 3.327 42.242 14.477 1.00 24.44 826 HIS B CA 1
ATOM 2712 C C . HIS B 1 166 ? 4.181 43.479 14.224 1.00 15.41 826 HIS B C 1
ATOM 2713 O O . HIS B 1 166 ? 3.681 44.605 14.154 1.00 16.15 826 HIS B O 1
ATOM 2720 N N . ASP B 1 167 ? 5.480 43.257 14.079 1.00 16.69 827 ASP B N 1
ATOM 2721 C CA . ASP B 1 167 ? 6.418 44.341 13.832 1.00 15.04 827 ASP B CA 1
ATOM 2722 C C . ASP B 1 167 ? 6.588 44.579 12.340 1.00 16.97 827 ASP B C 1
ATOM 2723 O O . ASP B 1 167 ? 6.467 43.661 11.526 1.00 19.33 827 ASP B O 1
ATOM 2728 N N . SER B 1 168 ? 6.879 45.830 11.988 1.00 12.84 828 SER B N 1
ATOM 2729 C CA . SER B 1 168 ? 7.262 46.167 10.618 1.00 18.48 828 SER B CA 1
ATOM 2730 C C . SER B 1 168 ? 8.758 45.897 10.462 1.00 14.86 828 SER B C 1
ATOM 2731 O O . SER B 1 168 ? 9.598 46.800 10.439 1.00 18.07 828 SER B O 1
ATOM 2734 N N . SER B 1 169 ? 9.084 44.610 10.370 1.00 14.46 829 SER B N 1
ATOM 2735 C CA . SER B 1 169 ? 10.470 44.179 10.251 1.00 17.60 829 SER B CA 1
ATOM 2736 C C . SER B 1 169 ? 10.495 42.723 9.824 1.00 13.57 829 SER B C 1
ATOM 2737 O O . SER B 1 169 ? 9.505 41.998 9.966 1.00 18.74 829 SER B O 1
ATOM 2740 N N . THR B 1 170 ? 11.643 42.303 9.296 1.00 14.78 830 THR B N 1
ATOM 2741 C CA . THR B 1 170 ? 11.899 40.876 9.156 1.00 14.38 830 THR B CA 1
ATOM 2742 C C . THR B 1 170 ? 12.271 40.272 10.504 1.00 16.55 830 THR B C 1
ATOM 2743 O O . THR B 1 170 ? 11.699 39.259 10.919 1.00 12.82 830 THR B O 1
ATOM 2747 N N . TYR B 1 171 ? 13.218 40.892 11.209 1.00 15.51 831 TYR B N 1
ATOM 2748 C CA . TYR B 1 171 ? 13.511 40.516 12.582 1.00 17.35 831 TYR B CA 1
ATOM 2749 C C . TYR B 1 171 ? 13.631 41.770 13.436 1.00 22.35 831 TYR B C 1
ATOM 2750 O O . TYR B 1 171 ? 13.972 42.847 12.943 1.00 17.78 831 TYR B O 1
ATOM 2759 N N . THR B 1 172 ? 13.324 41.618 14.721 1.00 16.83 832 THR B N 1
ATOM 2760 C CA . THR B 1 172 ? 13.333 42.714 15.679 1.00 16.92 832 THR B CA 1
ATOM 2761 C C . THR B 1 172 ? 14.371 42.441 16.758 1.00 24.55 832 THR B C 1
ATOM 2762 O O . THR B 1 172 ? 14.466 41.322 17.274 1.00 19.43 832 THR B O 1
ATOM 2766 N N . LEU B 1 173 ? 15.151 43.467 17.088 1.00 18.15 833 LEU B N 1
ATOM 2767 C CA . LEU B 1 173 ? 16.121 43.414 18.173 1.00 14.30 833 LEU B CA 1
ATOM 2768 C C . LEU B 1 173 ? 15.598 44.192 19.373 1.00 16.57 833 LEU B C 1
ATOM 2769 O O . LEU B 1 173 ? 15.081 45.303 19.226 1.00 15.91 833 LEU B O 1
ATOM 2774 N N . ASN B 1 174 ? 15.743 43.604 20.559 1.00 13.82 834 ASN B N 1
ATOM 2775 C CA . ASN B 1 174 ? 15.342 44.218 21.823 1.00 17.55 834 ASN B CA 1
ATOM 2776 C C . ASN B 1 174 ? 16.480 44.022 22.817 1.00 19.91 834 ASN B C 1
ATOM 2777 O O . ASN B 1 174 ? 16.710 42.902 23.283 1.00 19.84 834 ASN B O 1
ATOM 2782 N N . ILE B 1 175 ? 17.186 45.104 23.140 1.00 19.38 835 ILE B N 1
ATOM 2783 C CA . ILE B 1 175 ? 18.313 45.081 24.069 1.00 17.89 835 ILE B CA 1
ATOM 2784 C C . ILE B 1 175 ? 17.873 45.715 25.381 1.00 15.52 835 ILE B C 1
ATOM 2785 O O . ILE B 1 175 ? 17.368 46.843 25.393 1.00 14.56 835 ILE B O 1
ATOM 2790 N N . ALA B 1 176 ? 18.069 44.996 26.484 1.00 15.34 836 ALA B N 1
ATOM 2791 C CA . ALA B 1 176 ? 17.793 45.544 27.806 1.00 18.49 836 ALA B CA 1
ATOM 2792 C C . ALA B 1 176 ? 18.915 46.499 28.200 1.00 16.61 836 ALA B C 1
ATOM 2793 O O . ALA B 1 176 ? 20.080 46.095 28.281 1.00 24.21 836 ALA B O 1
ATOM 2795 N N . LEU B 1 177 ? 18.563 47.760 28.453 1.00 16.28 837 LEU B N 1
ATOM 2796 C CA . LEU B 1 177 ? 19.546 48.788 28.772 1.00 11.83 837 LEU B CA 1
ATOM 2797 C C . LEU B 1 177 ? 19.730 49.026 30.266 1.00 17.29 837 LEU B C 1
ATOM 2798 O O . LEU B 1 177 ? 20.712 49.670 30.651 1.00 16.63 837 LEU B O 1
ATOM 2803 N N . ASN B 1 178 ? 18.817 48.550 31.116 1.00 18.19 838 ASN B N 1
ATOM 2804 C CA . ASN B 1 178 ? 18.966 48.713 32.558 1.00 17.48 838 ASN B CA 1
ATOM 2805 C C . ASN B 1 178 ? 18.449 47.456 33.250 1.00 17.11 838 ASN B C 1
ATOM 2806 O O . ASN B 1 178 ? 17.937 46.535 32.608 1.00 16.73 838 ASN B O 1
ATOM 2811 N N . GLU B 1 179 ? 18.592 47.415 34.571 1.00 16.97 839 GLU B N 1
ATOM 2812 C CA . GLU B 1 179 ? 18.514 46.168 35.321 1.00 18.29 839 GLU B CA 1
ATOM 2813 C C . GLU B 1 179 ? 17.125 45.938 35.901 1.00 21.67 839 GLU B C 1
ATOM 2814 O O . GLU B 1 179 ? 16.585 46.794 36.610 1.00 20.80 839 GLU B O 1
ATOM 2820 N N . TYR B 1 180 ? 16.572 44.762 35.618 1.00 20.58 840 TYR B N 1
ATOM 2821 C CA . TYR B 1 180 ? 15.317 44.336 36.218 1.00 20.89 840 TYR B CA 1
ATOM 2822 C C . TYR B 1 180 ? 15.480 44.162 37.721 1.00 23.84 840 TYR B C 1
ATOM 2823 O O . TYR B 1 180 ? 16.504 43.662 38.198 1.00 26.92 840 TYR B O 1
ATOM 2832 N N . GLY B 1 181 ? 14.463 44.570 38.466 1.00 21.25 841 GLY B N 1
ATOM 2833 C CA . GLY B 1 181 ? 14.487 44.426 39.921 1.00 22.98 841 GLY B CA 1
ATOM 2834 C C . GLY B 1 181 ? 15.177 45.552 40.645 1.00 25.97 841 GLY B C 1
ATOM 2835 O O . GLY B 1 181 ? 14.629 46.103 41.605 1.00 29.54 841 GLY B O 1
ATOM 2836 N N . LYS B 1 182 ? 16.381 45.918 40.203 1.00 21.63 842 LYS B N 1
ATOM 2837 C CA . LYS B 1 182 ? 17.104 47.022 40.825 1.00 28.41 842 LYS B CA 1
ATOM 2838 C C . LYS B 1 182 ? 16.529 48.372 40.415 1.00 22.79 842 LYS B C 1
ATOM 2839 O O . LYS B 1 182 ? 16.483 49.301 41.228 1.00 25.13 842 LYS B O 1
ATOM 2845 N N . GLU B 1 183 ? 16.087 48.504 39.162 1.00 20.26 843 GLU B N 1
ATOM 2846 C CA . GLU B 1 183 ? 15.593 49.776 38.655 1.00 22.03 843 GLU B CA 1
ATOM 2847 C C . GLU B 1 183 ? 14.133 49.763 38.227 1.00 24.16 843 GLU B C 1
ATOM 2848 O O . GLU B 1 183 ? 13.571 50.841 38.002 1.00 21.00 843 GLU B O 1
ATOM 2854 N N . TYR B 1 184 ? 13.508 48.594 38.095 1.00 19.91 844 TYR B N 1
ATOM 2855 C CA . TYR B 1 184 ? 12.094 48.519 37.750 1.00 16.98 844 TYR B CA 1
ATOM 2856 C C . TYR B 1 184 ? 11.564 47.149 38.143 1.00 17.58 844 TYR B C 1
ATOM 2857 O O . TYR B 1 184 ? 12.330 46.213 38.387 1.00 20.56 844 TYR B O 1
ATOM 2866 N N . THR B 1 185 ? 10.239 47.045 38.198 1.00 16.50 845 THR B N 1
ATOM 2867 C CA . THR B 1 185 ? 9.555 45.794 38.484 1.00 17.09 845 THR B CA 1
ATOM 2868 C C . THR B 1 185 ? 8.567 45.483 37.366 1.00 23.02 845 THR B C 1
ATOM 2869 O O . THR B 1 185 ? 8.147 46.369 36.617 1.00 23.09 845 THR B O 1
ATOM 2873 N N . ALA B 1 186 ? 8.201 44.210 37.268 1.00 18.06 846 ALA B N 1
ATOM 2874 C CA . ALA B 1 186 ? 7.277 43.698 36.238 1.00 23.98 846 ALA B CA 1
ATOM 2875 C C . ALA B 1 186 ? 7.916 43.965 34.871 1.00 20.99 846 ALA B C 1
ATOM 2876 O O . ALA B 1 186 ? 9.126 43.752 34.701 1.00 17.16 846 ALA B O 1
ATOM 2878 N N . GLY B 1 187 ? 7.154 44.431 33.889 1.00 17.13 847 GLY B N 1
ATOM 2879 C CA . GLY B 1 187 ? 7.689 44.617 32.559 1.00 22.53 847 GLY B CA 1
ATOM 2880 C C . GLY B 1 187 ? 7.835 43.295 31.830 1.00 28.23 847 GLY B C 1
ATOM 2881 O O . GLY B 1 187 ? 7.304 42.256 32.235 1.00 33.36 847 GLY B O 1
ATOM 2882 N N . GLY B 1 188 ? 8.575 43.340 30.737 1.00 25.29 848 GLY B N 1
ATOM 2883 C CA . GLY B 1 188 ? 8.810 42.163 29.935 1.00 36.49 848 GLY B CA 1
ATOM 2884 C C . GLY B 1 188 ? 7.966 42.136 28.677 1.00 27.04 848 GLY B C 1
ATOM 2885 O O . GLY B 1 188 ? 7.385 43.138 28.253 1.00 26.03 848 GLY B O 1
ATOM 2886 N N . CYS B 1 189 ? 7.890 40.949 28.079 1.00 19.21 849 CYS B N 1
ATOM 2887 C CA . CYS B 1 189 ? 7.300 40.787 26.757 1.00 17.91 849 CYS B CA 1
ATOM 2888 C C . CYS B 1 189 ? 6.587 39.446 26.677 1.00 17.04 849 CYS B C 1
ATOM 2889 O O . CYS B 1 189 ? 7.171 38.411 27.013 1.00 20.01 849 CYS B O 1
ATOM 2892 N N . GLU B 1 190 ? 5.335 39.459 26.231 1.00 17.05 850 GLU B N 1
ATOM 2893 C CA . GLU B 1 190 ? 4.568 38.234 26.052 1.00 16.63 850 GLU B CA 1
ATOM 2894 C C . GLU B 1 190 ? 4.541 37.867 24.575 1.00 19.73 850 GLU B C 1
ATOM 2895 O O . GLU B 1 190 ? 4.003 38.615 23.754 1.00 20.34 850 GLU B O 1
ATOM 2901 N N . PHE B 1 191 ? 5.113 36.716 24.244 1.00 16.26 851 PHE B N 1
ATOM 2902 C CA . PHE B 1 191 ? 5.016 36.175 22.893 1.00 20.41 851 PHE B CA 1
ATOM 2903 C C . PHE B 1 191 ? 3.712 35.394 22.813 1.00 14.64 851 PHE B C 1
ATOM 2904 O O . PHE B 1 191 ? 3.611 34.272 23.316 1.00 13.80 851 PHE B O 1
ATOM 2912 N N . ILE B 1 192 ? 2.706 36.007 22.179 1.00 15.80 852 ILE B N 1
ATOM 2913 C CA . ILE B 1 192 ? 1.341 35.483 22.218 1.00 17.60 852 ILE B CA 1
ATOM 2914 C C . ILE B 1 192 ? 1.276 34.095 21.598 1.00 16.12 852 ILE B C 1
ATOM 2915 O O . ILE B 1 192 ? 0.691 33.167 22.169 1.00 13.96 852 ILE B O 1
ATOM 2920 N N . ARG B 1 193 ? 1.854 33.940 20.405 1.00 16.20 853 ARG B N 1
ATOM 2921 C CA . ARG B 1 193 ? 1.771 32.663 19.706 1.00 24.74 853 ARG B CA 1
ATOM 2922 C C . ARG B 1 193 ? 2.481 31.566 20.485 1.00 24.50 853 ARG B C 1
ATOM 2923 O O . ARG B 1 193 ? 1.969 30.447 20.607 1.00 19.13 853 ARG B O 1
ATOM 2931 N N . HIS B 1 194 ? 3.657 31.874 21.031 1.00 21.97 854 HIS B N 1
ATOM 2932 C CA . HIS B 1 194 ? 4.415 30.907 21.811 1.00 24.76 854 HIS B CA 1
ATOM 2933 C C . HIS B 1 194 ? 3.813 30.656 23.187 1.00 22.65 854 HIS B C 1
ATOM 2934 O O . HIS B 1 194 ? 4.234 29.708 23.857 1.00 19.39 854 HIS B O 1
ATOM 2941 N N . LYS B 1 195 ? 2.843 31.471 23.616 1.00 23.29 855 LYS B N 1
ATOM 2942 C CA . LYS B 1 195 ? 2.294 31.403 24.971 1.00 24.19 855 LYS B CA 1
ATOM 2943 C C . LYS B 1 195 ? 3.409 31.485 26.010 1.00 25.14 855 LYS B C 1
ATOM 2944 O O . LYS B 1 195 ? 3.437 30.736 26.989 1.00 23.04 855 LYS B O 1
ATOM 2950 N N . PHE B 1 196 ? 4.340 32.409 25.792 1.00 17.77 856 PHE B N 1
ATOM 2951 C CA . PHE B 1 196 ? 5.548 32.512 26.598 1.00 19.75 856 PHE B CA 1
ATOM 2952 C C . PHE B 1 196 ? 5.792 33.969 26.956 1.00 21.34 856 PHE B C 1
ATOM 2953 O O . PHE B 1 196 ? 5.835 34.831 26.072 1.00 22.42 856 PHE B O 1
ATOM 2961 N N . ILE B 1 197 ? 5.949 34.241 28.247 1.00 17.34 857 ILE B N 1
ATOM 2962 C CA . ILE B 1 197 ? 6.263 35.577 28.738 1.00 16.85 857 ILE B CA 1
ATOM 2963 C C . ILE B 1 197 ? 7.745 35.630 29.073 1.00 18.00 857 ILE B C 1
ATOM 2964 O O . ILE B 1 197 ? 8.264 34.763 29.787 1.00 25.71 857 ILE B O 1
ATOM 2969 N N . TRP B 1 198 ? 8.427 36.641 28.548 1.00 17.12 858 TRP B N 1
ATOM 2970 C CA . TRP B 1 198 ? 9.856 36.831 28.745 1.00 15.31 858 TRP B CA 1
ATOM 2971 C C . TRP B 1 198 ? 10.058 38.093 29.574 1.00 23.61 858 TRP B C 1
ATOM 2972 O O . TRP B 1 198 ? 9.622 39.177 29.174 1.00 21.26 858 TRP B O 1
ATOM 2983 N N . GLN B 1 199 ? 10.702 37.950 30.730 1.00 21.85 859 GLN B N 1
ATOM 2984 C CA . GLN B 1 199 ? 10.918 39.080 31.622 1.00 20.12 859 GLN B CA 1
ATOM 2985 C C . GLN B 1 199 ? 12.263 38.930 32.318 1.00 23.17 859 GLN B C 1
ATOM 2986 O O . GLN B 1 199 ? 12.866 37.854 32.327 1.00 21.42 859 GLN B O 1
ATOM 2992 N N . GLY B 1 200 ? 12.733 40.034 32.889 1.00 21.04 860 GLY B N 1
ATOM 2993 C CA . GLY B 1 200 ? 13.978 40.024 33.639 1.00 27.76 860 GLY B CA 1
ATOM 2994 C C . GLY B 1 200 ? 15.224 39.861 32.795 1.00 29.76 860 GLY B C 1
ATOM 2995 O O . GLY B 1 200 ? 16.172 39.193 33.223 1.00 20.60 860 GLY B O 1
ATOM 2996 N N . GLN B 1 201 ? 15.248 40.455 31.606 1.00 20.86 861 GLN B N 1
ATOM 2997 C CA . GLN B 1 201 ? 16.422 40.350 30.751 1.00 24.46 861 GLN B CA 1
ATOM 2998 C C . GLN B 1 201 ? 17.612 41.057 31.389 1.00 20.04 861 GLN B C 1
ATOM 2999 O O . GLN B 1 201 ? 17.474 42.127 31.988 1.00 23.61 861 GLN B O 1
ATOM 3005 N N . LYS B 1 202 ? 18.786 40.444 31.272 1.00 25.19 862 LYS B N 1
ATOM 3006 C CA . LYS B 1 202 ? 19.988 41.028 31.844 1.00 18.55 862 LYS B CA 1
ATOM 3007 C C . LYS B 1 202 ? 20.437 42.238 31.029 1.00 21.73 862 LYS B C 1
ATOM 3008 O O . LYS B 1 202 ? 20.128 42.376 29.842 1.00 22.60 862 LYS B O 1
ATOM 3014 N N . VAL B 1 203 ? 21.172 43.131 31.694 1.00 16.24 863 VAL B N 1
ATOM 3015 C CA . VAL B 1 203 ? 21.669 44.335 31.039 1.00 17.73 863 VAL B CA 1
ATOM 3016 C C . VAL B 1 203 ? 22.612 43.946 29.911 1.00 18.73 863 VAL B C 1
ATOM 3017 O O . VAL B 1 203 ? 23.483 43.081 30.075 1.00 17.33 863 VAL B O 1
ATOM 3021 N N . GLY B 1 204 ? 22.438 44.582 28.753 1.00 16.27 864 GLY B N 1
ATOM 3022 C CA . GLY B 1 204 ? 23.268 44.318 27.597 1.00 17.44 864 GLY B CA 1
ATOM 3023 C C . GLY B 1 204 ? 22.891 43.090 26.801 1.00 17.30 864 GLY B C 1
ATOM 3024 O O . GLY B 1 204 ? 23.455 42.877 25.720 1.00 17.31 864 GLY B O 1
ATOM 3025 N N . TYR B 1 205 ? 21.969 42.272 27.292 1.00 16.83 865 TYR B N 1
ATOM 3026 C CA . TYR B 1 205 ? 21.510 41.120 26.538 1.00 17.83 865 TYR B CA 1
ATOM 3027 C C . TYR B 1 205 ? 20.438 41.542 25.544 1.00 23.03 865 TYR B C 1
ATOM 3028 O O . TYR B 1 205 ? 19.622 42.430 25.811 1.00 18.49 865 TYR B O 1
ATOM 3037 N N . ALA B 1 206 ? 20.451 40.897 24.386 1.00 22.30 866 ALA B N 1
ATOM 3038 C CA . ALA B 1 206 ? 19.511 41.192 23.320 1.00 23.07 866 ALA B CA 1
ATOM 3039 C C . ALA B 1 206 ? 18.532 40.039 23.149 1.00 25.05 866 ALA B C 1
ATOM 3040 O O . ALA B 1 206 ? 18.871 38.873 23.369 1.00 18.41 866 ALA B O 1
ATOM 3042 N N . THR B 1 207 ? 17.307 40.387 22.772 1.00 14.62 867 THR B N 1
ATOM 3043 C CA . THR B 1 207 ? 16.297 39.437 22.335 1.00 19.94 867 THR B CA 1
ATOM 3044 C C . THR B 1 207 ? 16.051 39.670 20.852 1.00 19.07 867 THR B C 1
ATOM 3045 O O . THR B 1 207 ? 15.889 40.819 20.424 1.00 14.94 867 THR B O 1
ATOM 3049 N N . ILE B 1 208 ? 16.041 38.594 20.067 1.00 13.65 868 ILE B N 1
ATOM 3050 C CA . ILE B 1 208 ? 15.786 38.680 18.634 1.00 11.49 868 ILE B CA 1
ATOM 3051 C C . ILE B 1 208 ? 14.619 37.765 18.288 1.00 18.50 868 ILE B C 1
ATOM 3052 O O . ILE B 1 208 ? 14.510 36.652 18.814 1.00 14.75 868 ILE B O 1
ATOM 3057 N N . HIS B 1 209 ? 13.727 38.252 17.427 1.00 10.78 869 HIS B N 1
ATOM 3058 C CA . HIS B 1 209 ? 12.544 37.495 17.040 1.00 16.48 869 HIS B CA 1
ATOM 3059 C C . HIS B 1 209 ? 12.044 37.993 15.692 1.00 15.33 869 HIS B C 1
ATOM 3060 O O . HIS B 1 209 ? 12.346 39.112 15.269 1.00 12.94 869 HIS B O 1
ATOM 3067 N N . ALA B 1 210 ? 11.271 37.139 15.025 1.00 17.30 870 ALA B N 1
ATOM 3068 C CA . ALA B 1 210 ? 10.704 37.489 13.732 1.00 13.09 870 ALA B CA 1
ATOM 3069 C C . ALA B 1 210 ? 9.727 38.646 13.883 1.00 16.32 870 ALA B C 1
ATOM 3070 O O . ALA B 1 210 ? 8.927 38.697 14.819 1.00 19.05 870 ALA B O 1
ATOM 3072 N N . GLY B 1 211 ? 9.815 39.598 12.963 1.00 14.00 871 GLY B N 1
ATOM 3073 C CA . GLY B 1 211 ? 8.935 40.749 12.985 1.00 9.89 871 GLY B CA 1
ATOM 3074 C C . GLY B 1 211 ? 7.496 40.397 12.669 1.00 19.03 871 GLY B C 1
ATOM 3075 O O . GLY B 1 211 ? 6.584 40.769 13.415 1.00 15.92 871 GLY B O 1
ATOM 3076 N N . LYS B 1 212 ? 7.279 39.661 11.581 1.00 20.89 872 LYS B N 1
ATOM 3077 C CA . LYS B 1 212 ? 5.947 39.406 11.056 1.00 18.40 872 LYS B CA 1
ATOM 3078 C C . LYS B 1 212 ? 5.574 37.933 11.171 1.00 21.43 872 LYS B C 1
ATOM 3079 O O . LYS B 1 212 ? 6.433 37.055 11.296 1.00 20.20 872 LYS B O 1
ATOM 3085 N N . LEU B 1 213 ? 4.260 37.692 11.143 1.00 17.07 873 LEU B N 1
ATOM 3086 C CA . LEU B 1 213 ? 3.653 36.376 10.960 1.00 16.95 873 LEU B CA 1
ATOM 3087 C C . LEU B 1 213 ? 3.789 35.454 12.166 1.00 12.04 873 LEU B C 1
ATOM 3088 O O . LEU B 1 213 ? 2.785 34.931 12.657 1.00 18.57 873 LEU B O 1
ATOM 3093 N N . LEU B 1 214 ? 5.012 35.239 12.652 1.00 14.12 874 LEU B N 1
ATOM 3094 C CA . LEU B 1 214 ? 5.280 34.122 13.552 1.00 16.13 874 LEU B CA 1
ATOM 3095 C C . LEU B 1 214 ? 5.708 34.534 14.957 1.00 18.99 874 LEU B C 1
ATOM 3096 O O . LEU B 1 214 ? 6.136 33.669 15.730 1.00 19.83 874 LEU B O 1
ATOM 3101 N N . ALA B 1 215 ? 5.597 35.807 15.324 1.00 12.27 875 ALA B N 1
ATOM 3102 C CA . ALA B 1 215 ? 6.035 36.226 16.655 1.00 11.91 875 ALA B CA 1
ATOM 3103 C C . ALA B 1 215 ? 5.126 37.321 17.207 1.00 19.03 875 ALA B C 1
ATOM 3104 O O . ALA B 1 215 ? 5.588 38.313 17.772 1.00 10.98 875 ALA B O 1
ATOM 3106 N N . TYR B 1 216 ? 3.813 37.139 17.040 1.00 13.75 876 TYR B N 1
ATOM 3107 C CA . TYR B 1 216 ? 2.812 38.005 17.658 1.00 20.46 876 TYR B CA 1
ATOM 3108 C C . TYR B 1 216 ? 3.139 38.232 19.127 1.00 21.78 876 TYR B C 1
ATOM 3109 O O . TYR B 1 216 ? 3.396 37.282 19.871 1.00 21.17 876 TYR B O 1
ATOM 3118 N N . HIS B 1 217 ? 3.141 39.493 19.545 1.00 18.60 877 HIS B N 1
ATOM 3119 C CA . HIS B 1 217 ? 3.642 39.808 20.875 1.00 14.49 877 HIS B CA 1
ATOM 3120 C C . HIS B 1 217 ? 3.129 41.167 21.323 1.00 20.24 877 HIS B C 1
ATOM 3121 O O . HIS B 1 217 ? 2.589 41.952 20.539 1.00 16.60 877 HIS B O 1
ATOM 3128 N N . ARG B 1 218 ? 3.333 41.436 22.609 1.00 17.22 878 ARG B N 1
ATOM 3129 C CA . ARG B 1 218 ? 3.010 42.719 23.207 1.00 14.94 878 ARG B CA 1
ATOM 3130 C C . ARG B 1 218 ? 3.975 42.962 24.354 1.00 22.18 878 ARG B C 1
ATOM 3131 O O . ARG B 1 218 ? 4.446 42.020 25.000 1.00 19.97 878 ARG B O 1
ATOM 3139 N N . ALA B 1 219 ? 4.281 44.231 24.589 1.00 22.65 879 ALA B N 1
ATOM 3140 C CA . ALA B 1 219 ? 5.057 44.604 25.758 1.00 18.77 879 ALA B CA 1
ATOM 3141 C C . ALA B 1 219 ? 4.160 44.582 26.987 1.00 21.59 879 ALA B C 1
ATOM 3142 O O . ALA B 1 219 ? 2.966 44.882 26.909 1.00 22.75 879 ALA B O 1
ATOM 3144 N N . LEU B 1 220 ? 4.738 44.200 28.116 1.00 17.34 880 LEU B N 1
ATOM 3145 C CA . LEU B 1 220 ? 3.961 44.226 29.344 1.00 19.31 880 LEU B CA 1
ATOM 3146 C C . LEU B 1 220 ? 4.412 45.389 30.214 1.00 19.70 880 LEU B C 1
ATOM 3147 O O . LEU B 1 220 ? 5.607 45.702 30.257 1.00 23.93 880 LEU B O 1
ATOM 3152 N N . PRO B 1 221 ? 3.487 46.052 30.901 1.00 19.96 881 PRO B N 1
ATOM 3153 C CA . PRO B 1 221 ? 3.845 47.276 31.622 1.00 13.83 881 PRO B CA 1
ATOM 3154 C C . PRO B 1 221 ? 4.696 46.986 32.848 1.00 24.92 881 PRO B C 1
ATOM 3155 O O . PRO B 1 221 ? 4.685 45.889 33.412 1.00 20.50 881 PRO B O 1
ATOM 3159 N N . ILE B 1 222 ? 5.448 48.001 33.253 1.00 20.48 882 ILE B N 1
ATOM 3160 C CA . ILE B 1 222 ? 6.182 47.958 34.506 1.00 20.93 882 ILE B CA 1
ATOM 3161 C C . ILE B 1 222 ? 5.283 48.493 35.614 1.00 28.13 882 ILE B C 1
ATOM 3162 O O . ILE B 1 222 ? 4.309 49.210 35.369 1.00 19.17 882 ILE B O 1
ATOM 3167 N N . THR B 1 223 ? 5.609 48.136 36.857 1.00 16.75 883 THR B N 1
ATOM 3168 C CA . THR B 1 223 ? 4.813 48.556 37.999 1.00 17.84 883 THR B CA 1
ATOM 3169 C C . THR B 1 223 ? 5.535 49.524 38.927 1.00 20.76 883 THR B C 1
ATOM 3170 O O . THR B 1 223 ? 4.904 50.049 39.850 1.00 16.43 883 THR B O 1
ATOM 3174 N N . SER B 1 224 ? 6.821 49.778 38.705 1.00 17.88 884 SER B N 1
ATOM 3175 C CA . SER B 1 224 ? 7.557 50.805 39.431 1.00 20.21 884 SER B CA 1
ATOM 3176 C C . SER B 1 224 ? 8.879 51.033 38.712 1.00 19.35 884 SER B C 1
ATOM 3177 O O . SER B 1 224 ? 9.322 50.199 37.920 1.00 22.59 884 SER B O 1
ATOM 3180 N N . GLY B 1 225 ? 9.491 52.184 38.986 1.00 19.18 885 GLY B N 1
ATOM 3181 C CA . GLY B 1 225 ? 10.802 52.476 38.434 1.00 14.81 885 GLY B CA 1
ATOM 3182 C C . GLY B 1 225 ? 10.763 52.866 36.964 1.00 16.98 885 GLY B C 1
ATOM 3183 O O . GLY B 1 225 ? 9.784 53.424 36.462 1.00 17.07 885 GLY B O 1
ATOM 3184 N N . LYS B 1 226 ? 11.864 52.574 36.272 1.00 23.72 886 LYS B N 1
ATOM 3185 C CA . LYS B 1 226 ? 12.024 52.893 34.861 1.00 18.57 886 LYS B CA 1
ATOM 3186 C C . LYS B 1 226 ? 12.674 51.722 34.140 1.00 18.00 886 LYS B C 1
ATOM 3187 O O . LYS B 1 226 ? 13.555 51.048 34.681 1.00 17.21 886 LYS B O 1
ATOM 3193 N N . ARG B 1 227 ? 12.247 51.500 32.900 1.00 13.17 887 ARG B N 1
ATOM 3194 C CA . ARG B 1 227 ? 12.789 50.439 32.062 1.00 22.16 887 ARG B CA 1
ATOM 3195 C C . ARG B 1 227 ? 13.187 51.037 30.721 1.00 19.82 887 ARG B C 1
ATOM 3196 O O . ARG B 1 227 ? 12.343 51.603 30.018 1.00 20.36 887 ARG B O 1
ATOM 3204 N N . TYR B 1 228 ? 14.467 50.921 30.376 1.00 16.68 888 TYR B N 1
ATOM 3205 C CA . TYR B 1 228 ? 14.996 51.379 29.099 1.00 15.46 888 TYR B CA 1
ATOM 3206 C C . TYR B 1 228 ? 15.334 50.175 28.230 1.00 14.86 888 TYR B C 1
ATOM 3207 O O . TYR B 1 228 ? 15.928 49.203 28.709 1.00 19.36 888 TYR B O 1
ATOM 3216 N N . ILE B 1 229 ? 14.963 50.244 26.952 1.00 17.92 889 ILE B N 1
ATOM 3217 C CA . ILE B 1 229 ? 15.315 49.212 25.984 1.00 12.89 889 ILE B CA 1
ATOM 3218 C C . ILE B 1 229 ? 15.706 49.871 24.667 1.00 17.49 889 ILE B C 1
ATOM 3219 O O . ILE B 1 229 ? 15.250 50.971 24.338 1.00 16.97 889 ILE B O 1
ATOM 3224 N N . LEU B 1 230 ? 16.562 49.187 23.914 1.00 16.89 890 LEU B N 1
ATOM 3225 C CA . LEU B 1 230 ? 16.954 49.598 22.571 1.00 15.89 890 LEU B CA 1
ATOM 3226 C C . LEU B 1 230 ? 16.294 48.653 21.576 1.00 19.10 890 LEU B C 1
ATOM 3227 O O . LEU B 1 230 ? 16.551 47.444 21.601 1.00 16.66 890 LEU B O 1
ATOM 3232 N N . VAL B 1 231 ? 15.463 49.206 20.698 1.00 15.36 891 VAL B N 1
ATOM 3233 C CA . VAL B 1 231 ? 14.689 48.434 19.733 1.00 11.73 891 VAL B CA 1
ATOM 3234 C C . VAL B 1 231 ? 15.134 48.810 18.328 1.00 20.77 891 VAL B C 1
ATOM 3235 O O . VAL B 1 231 ? 15.336 49.991 18.028 1.00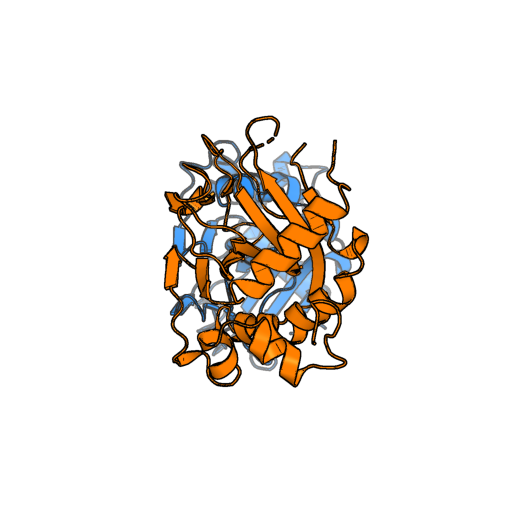 16.20 891 VAL B O 1
ATOM 3239 N N . SER B 1 232 ? 15.286 47.807 17.464 1.00 15.69 892 SER B N 1
ATOM 3240 C CA . SER B 1 232 ? 15.567 48.070 16.060 1.00 17.86 892 SER B CA 1
ATOM 3241 C C . SER B 1 232 ? 14.772 47.113 15.186 1.00 20.83 892 SER B C 1
ATOM 3242 O O . SER B 1 232 ? 14.754 45.903 15.436 1.00 19.65 892 SER B O 1
ATOM 3245 N N . PHE B 1 233 ? 14.114 47.666 14.171 1.00 14.67 893 PHE B N 1
ATOM 3246 C CA . PHE B 1 233 ? 13.392 46.896 13.167 1.00 11.21 893 PHE B CA 1
ATOM 3247 C C . PHE B 1 233 ? 14.285 46.761 11.940 1.00 14.19 893 PHE B C 1
ATOM 3248 O O . PHE B 1 233 ? 14.630 47.764 11.306 1.00 14.45 893 PHE B O 1
ATOM 3256 N N . VAL B 1 234 ? 14.661 45.529 11.612 1.00 16.88 894 VAL B N 1
ATOM 3257 C CA . VAL B 1 234 ? 15.595 45.252 10.529 1.00 15.87 894 VAL B CA 1
ATOM 3258 C C . VAL B 1 234 ? 14.893 44.408 9.475 1.00 11.95 894 VAL B C 1
ATOM 3259 O O . VAL B 1 234 ? 14.155 43.474 9.806 1.00 15.92 894 VAL B O 1
ATOM 3263 N N . ASN B 1 235 ? 15.125 44.743 8.208 1.00 16.29 895 ASN B N 1
ATOM 3264 C CA . ASN B 1 235 ? 14.542 44.004 7.091 1.00 16.33 895 ASN B CA 1
ATOM 3265 C C . ASN B 1 235 ? 15.535 43.027 6.478 1.00 21.15 895 ASN B C 1
ATOM 3266 O O . ASN B 1 235 ? 16.743 43.252 6.502 1.00 22.29 895 ASN B O 1
#

InterPro domains:
  IPR002654 Glycosyl transferase, family 25 [PF01755] (4-190)
  IPR002654 Glycosyl transferase, family 25 [cd06532] (4-190)
  IPR005123 Oxoglutarate/iron-dependent dioxygenase domain [PS51471] (805-895)
  IPR006620 Prolyl 4-hydroxylase, alpha subunit [SM00702] (722-895)
  IPR029044 Nucleotide-diphospho-sugar transferases [SSF53448] (532-661)
  IPR050757 Collagen-modifying Glycosyltransferase 25 [PTHR10730] (534-888)

Secondary structure (DSSP, 8-state):
---TT-TTTTHHHHHHHHB-HHHHTTTT--TT---EEEETTEEEEE-B-HHHHHHHHHHHHHH------EEEGGGGT-HHHHHHHIIIIIHHHHHHHTTTPPP--EEEEEEEEEBTTB------B--SSSEEEEEE-S-BTTTEEE--EEETTTTEEE--PPTTEEEEEESSSS--EEEPPEEEE-EEEEEEEE-/---TT-TTTTHHHHHHHHB-HHHHTTTT-GGGS--EEEETTEEEEE-B-HHHHHHHHHHHHHH--------EEEGGGGT-HHHHHHHIIIIIHHHHHHHTTTPPP--EEEEEEEEE-S-----B--SSSEEEEEE-S-BTTTEEE--EEETTTTEEE--PPTTEEEEEESSSS--EEE--EEEE-EEEEEEEE-

B-factor: mean 28.48, std 12.94, range [7.6, 100.19]

Sequence (389 aa):
EVTLYDLPTRKEEWEKKYLHPEFLSHLQNFKDFDYTEICNDVYSFPLFTPAFCKEVIEVMDKANLWSTQDTQLYEVGLDKQWHYVVFNYVAPFVRHLYNNYKTKDINLAFVVKYDMERQSELAPHHDSSTYTLNIALNEYGKEYTAGGCEFIRHKFIWQGQKVGYATIHAGKLLAYHRALPITSGKRYILVSFVNEVTLYDLPTRKEEWEKKYLHPEFLSHLQNFKDFDYTEICNNDVYSFPLFTPAFCKEVIEVMDKANLWSKPTQDTQLYEVGLDKQWHYVVFNYVAPFVRHLYNNYKTKDINLAFVVKYDMERLAPHHDSSTYTLNIALNEYGKEYTAGGCEFIRHKFIWQGQKVGYATIHAGKLLAYHRALPITSGKRYILVSFVN

Foldseek 3Di:
DDDLQCPPVVPVVNCVQWFDPLLVVCQPPCVPRDWDCQFVLKIKHFTTDLRNLVVVVVQCVVLVPWDCRKAFCVSSPCVVSVVCCCQRRVQVVCCVSPVHDGFDWWDTKIKRKDFDVNQDDFDWDFAPAQKKKKAWRDFEPPAWYDKFKAFVQRRDTGDGRGHRMIMMDGRPDHGTMTIDGIDHGMTMMIMIGTD/DDDLQCPPVVPVVCCVQWFDVLLVVCQPPCVPRDWDDQFVLKIKHFTTDLVNLVVVVVLCVVVVPFDPVFTKDFCVVSPCPVVVQCCCQRRVQSVCCVSPVHDGFDFWDTKIKTKAADVGKDWDFAPAQKKKKAWSDFEPVFFYDKFKQQPQRRDTGDGRGHRMMMMDGRDDRGTMMIDHIDHGMTMIMMIGTD

Organism: Acanthamoeba polyphaga mimivirus (NCBI:txid212035)